Protein AF-A0A543J062-F1 (afdb_monomer_lite)

Radius of gyration: 31.85 Å; chains: 1; bounding box: 80×43×106 Å

InterPro domains:
  IPR059835 Rv1352-like, extracellular domain [PF27111] (12-80)

Organism: NCBI:txid103836

Secondary structure (DSSP, 8-state):
-------SBSSEE-SEEEEEBTTTB-SEEEEE-S-S--EEEEEESTTPPPEEE--SSSS-EEEEE-TTEEEEEEE-SS-EEEEE-TT-------PPPEE-GGG-HHHHHHHHT-HHHHHHHHH----HHHHTS--TTHHHHHHHHHHHHHHHHHHHHT----HHHHHHHHHHHHHHHHHHHHHHIIIIIHHHHHHHH-TTSEE-GGGS-HHHHHHHHHHHHHHHHHHH-HHHHTT-S-HHHHHHHHHHHHHHHHHHHHHHHHHHHHHHHHHHTT--HHHHHHHHHHHHHHHHHHHHHHHHHHHHHHHHHHHHHHHHHHHHHHHHHHHHHHHHHHHHHHHHTT--HHHHHHHHHHHHHHHHHHHHHHHHHHHHHHHHHTSPPTT--

Foldseek 3Di:
DDDPPPQPEEFKAWQFDKAFESRPYDFAKKKDFQFDWWKKWWAFPDPDDIDIDIPPHRGMDIDGHDNRTGMMGINHPGMIGGDGHHPDDPDCLVFFKAFAPVVDDVLRVLCSVFLQLLCCLVRVDDGPLNVLQPPPPVLVVVLVVVLVVVVVVCVVVVNCPDVVVSVVVVVVSVVVNVVSNVVSCVSPVVSSVVCNVCVLRMFDCNLADPLLSVLLSLLVVLLCLLCVFPCLVVCLQVVVCSVPQSSLLSRLSRSLRSVLRVVVVVVVVVVVVPDDPVVVVVCVVVVVVSVVSSVVSSVLSVLSNVLSVLSVVLSVLVVVLVVLVVVLVVLVVVVVVCVVDVDDPVSVVVSVVSVVVSVVSVVVSVVSSVVSNVSVVVRPGSPDD

pLDDT: mean 77.36, std 12.31, range [32.44, 94.88]

Sequence (385 aa):
MGQCLNVRYLDRIPAKGMFVVGADVVPGRYVCRTPGNGRWIRYPGGNAAPVAGRPDAPGEAEVVIESGDVAFQTHMPGDWLRVGAPGVEDEDDGVLPVVDPDLGEDLAARLRARPDLLRHVRTGAPWAGERSRPHGGDWLRLIVLLLLAVFMLGGAAGVDLSPLVFVALAAAGAALYGLRRGAWQRRFGEVAAVAKANPDRFCLPGDLDDRGRALLRRAQEAIRRVRESDVARAGLLEPGENAVTLPRQEWQIAKTLRKVAQLREDQRRLVAEGVAPQAEEALRPLRKALDDVEASVAARVEALERYAERTAEADAAYRAHAQVARVADRAAEYQDLLAETVADELAVSEIDRLARNAADLKKALQESLRAAQQAAVELPRPDEP

Structure (mmCIF, N/CA/C/O backbone):
data_AF-A0A543J062-F1
#
_entry.id   AF-A0A543J062-F1
#
loop_
_atom_site.group_PDB
_atom_site.id
_atom_site.type_symbol
_atom_site.label_atom_id
_atom_site.label_alt_id
_atom_site.label_comp_id
_atom_site.label_asym_id
_atom_site.label_entity_id
_atom_site.label_seq_id
_atom_site.pdbx_PDB_ins_code
_atom_site.Cartn_x
_atom_site.Cartn_y
_atom_site.Cartn_z
_atom_site.occupancy
_atom_site.B_iso_or_equiv
_atom_site.auth_seq_id
_atom_site.auth_comp_id
_atom_site.auth_asym_id
_atom_site.auth_atom_id
_atom_site.pdbx_PDB_model_num
ATOM 1 N N . MET A 1 1 ? -33.249 -6.077 22.616 1.00 33.47 1 MET A N 1
ATOM 2 C CA . MET A 1 1 ? -32.490 -6.153 23.886 1.00 33.47 1 MET A CA 1
ATOM 3 C C . MET A 1 1 ? -31.055 -5.815 23.527 1.00 33.47 1 MET A C 1
ATOM 5 O O . MET A 1 1 ? -30.506 -6.542 22.727 1.00 33.47 1 MET A O 1
ATOM 9 N N . GLY A 1 2 ? -30.398 -4.742 23.933 1.00 32.44 2 GLY A N 1
ATOM 10 C CA . GLY A 1 2 ? -30.660 -3.680 24.890 1.00 32.44 2 GLY A CA 1
ATOM 11 C C . GLY A 1 2 ? -29.275 -3.126 25.236 1.00 32.44 2 GLY A C 1
ATOM 12 O O . GLY A 1 2 ? -28.438 -3.900 25.668 1.00 32.44 2 GLY A O 1
ATOM 13 N N . GLN A 1 3 ? -29.043 -1.831 25.005 1.00 33.03 3 GLN A N 1
ATOM 14 C CA . GLN A 1 3 ? -27.952 -1.042 25.594 1.00 33.03 3 GLN A CA 1
ATOM 15 C C . GLN A 1 3 ? -26.518 -1.607 25.447 1.00 33.03 3 GLN A C 1
ATOM 17 O O . GLN A 1 3 ? -26.055 -2.364 26.294 1.00 33.03 3 GLN A O 1
ATOM 22 N N . CYS A 1 4 ? -25.724 -1.072 24.508 1.00 36.00 4 CYS A N 1
ATOM 23 C CA . CYS A 1 4 ? -24.259 -1.006 24.658 1.00 36.00 4 CYS A CA 1
ATOM 24 C C . CYS A 1 4 ? -23.876 -0.001 25.765 1.00 36.00 4 CYS A C 1
ATOM 26 O O . CYS A 1 4 ? -23.117 0.943 25.553 1.00 36.00 4 CYS A O 1
ATOM 28 N N . LEU A 1 5 ? -24.448 -0.164 26.959 1.00 43.16 5 LEU A N 1
ATOM 29 C CA . LEU A 1 5 ? -23.989 0.516 28.158 1.00 43.16 5 LEU A CA 1
ATOM 30 C C . LEU A 1 5 ? -22.736 -0.217 28.635 1.00 43.16 5 LEU A C 1
ATOM 32 O O . LEU A 1 5 ? -22.827 -1.329 29.138 1.00 43.16 5 LEU A O 1
ATOM 36 N N . ASN A 1 6 ? -21.583 0.439 28.498 1.00 50.41 6 ASN A N 1
ATOM 37 C CA . ASN A 1 6 ? -20.350 0.126 29.223 1.00 50.41 6 ASN A CA 1
ATOM 38 C C . ASN A 1 6 ? -19.922 -1.351 29.189 1.00 50.41 6 ASN A C 1
ATOM 40 O O . ASN A 1 6 ? -19.885 -2.003 30.233 1.00 50.41 6 ASN A O 1
ATOM 44 N N . VAL A 1 7 ? -19.502 -1.856 28.021 1.00 58.12 7 VAL A N 1
ATOM 45 C CA . VAL A 1 7 ? -18.729 -3.107 28.013 1.00 58.12 7 VAL A CA 1
ATOM 46 C C . VAL A 1 7 ? -17.435 -2.887 28.787 1.00 58.12 7 VAL A C 1
ATOM 48 O O . VAL A 1 7 ? -16.614 -2.042 28.427 1.00 58.12 7 VAL A O 1
ATOM 51 N N . ARG A 1 8 ? -17.283 -3.612 29.897 1.00 73.19 8 ARG A N 1
ATOM 52 C CA . ARG A 1 8 ? -16.252 -3.340 30.908 1.00 73.19 8 ARG A CA 1
ATOM 53 C C . ARG A 1 8 ? -14.833 -3.630 30.412 1.00 73.19 8 ARG A C 1
ATOM 55 O O . ARG A 1 8 ? -13.883 -2.986 30.858 1.00 73.19 8 ARG A O 1
ATOM 62 N N . TYR A 1 9 ? -14.696 -4.582 29.491 1.00 79.75 9 TYR A N 1
ATOM 63 C CA . TYR A 1 9 ? -13.427 -5.112 29.011 1.00 79.75 9 TYR A CA 1
ATOM 64 C C . TYR A 1 9 ? -13.432 -5.257 27.481 1.00 79.75 9 TYR A C 1
ATOM 66 O O . TYR A 1 9 ? -13.823 -6.287 26.934 1.00 79.75 9 TYR A O 1
ATOM 74 N N . LEU A 1 10 ? -12.972 -4.212 26.786 1.00 73.88 10 LEU A N 1
ATOM 75 C CA . LEU A 1 10 ? -12.881 -4.190 25.319 1.00 73.88 10 LEU A CA 1
ATOM 76 C C . LEU A 1 10 ? -11.722 -5.066 24.811 1.00 73.88 10 LEU A C 1
ATOM 78 O O . LEU A 1 10 ? -11.931 -6.012 24.060 1.00 73.88 10 LEU A O 1
ATOM 82 N N . ASP A 1 11 ? -10.504 -4.813 25.292 1.00 78.81 11 ASP A N 1
ATOM 83 C CA . ASP A 1 11 ? -9.299 -5.452 24.732 1.00 78.81 11 ASP A CA 1
ATOM 84 C C . ASP A 1 11 ? -8.579 -6.383 25.715 1.00 78.81 11 ASP A C 1
ATOM 86 O O . ASP A 1 11 ? -7.622 -7.067 25.349 1.00 78.81 11 ASP A O 1
ATOM 90 N N . ARG A 1 12 ? -9.030 -6.426 26.975 1.00 85.12 12 ARG A N 1
ATOM 91 C CA . ARG A 1 12 ? -8.368 -7.175 28.050 1.00 85.12 12 ARG A CA 1
ATOM 92 C C . ARG A 1 12 ? -9.364 -7.800 29.011 1.00 85.12 12 ARG A C 1
ATOM 94 O O . ARG A 1 12 ? -10.027 -7.066 29.735 1.00 85.12 12 ARG A O 1
ATOM 101 N N . ILE A 1 13 ? -9.377 -9.127 29.105 1.00 89.94 13 ILE A N 1
ATOM 102 C CA . ILE A 1 13 ? -10.194 -9.868 30.076 1.00 89.94 13 ILE A CA 1
ATOM 103 C C . ILE A 1 13 ? -9.312 -10.262 31.269 1.00 89.94 13 ILE A C 1
ATOM 105 O O . ILE A 1 13 ? -8.264 -10.878 31.057 1.00 89.94 13 ILE A O 1
ATOM 109 N N . PRO A 1 14 ? -9.698 -9.947 32.518 1.00 90.44 14 PRO A N 1
ATOM 110 C CA . PRO A 1 14 ? -8.953 -10.377 33.694 1.00 90.44 14 PRO A CA 1
ATOM 111 C C . PRO A 1 14 ? -8.747 -11.896 33.748 1.00 90.44 14 PRO A C 1
ATOM 113 O O . PRO A 1 14 ? -9.613 -12.676 33.359 1.00 90.44 14 PRO A O 1
ATOM 116 N N . ALA A 1 15 ? -7.611 -12.315 34.299 1.00 87.19 15 ALA A N 1
ATOM 117 C CA . ALA A 1 15 ? -7.162 -13.703 34.359 1.00 87.19 15 ALA A CA 1
ATOM 118 C C . ALA A 1 15 ? -8.180 -14.651 35.005 1.00 87.19 15 ALA A C 1
ATOM 120 O O . ALA A 1 15 ? -8.294 -15.824 34.633 1.00 87.19 15 ALA A O 1
ATOM 121 N N . LYS A 1 16 ? -8.915 -14.137 35.995 1.00 91.81 16 LYS A N 1
ATOM 122 C CA . LYS A 1 16 ? -9.881 -14.880 36.797 1.00 91.81 16 LYS A CA 1
ATOM 123 C C . LYS A 1 16 ? -11.214 -14.154 36.805 1.00 91.81 16 LYS A C 1
ATOM 125 O O . LYS A 1 16 ? -11.264 -12.967 37.119 1.00 91.81 16 LYS A O 1
ATOM 130 N N . GLY A 1 17 ? -12.281 -14.883 36.516 1.00 91.62 17 GLY A N 1
ATOM 131 C CA . GLY A 1 17 ? -13.632 -14.348 36.578 1.00 91.62 17 GLY A CA 1
ATOM 132 C C . GLY A 1 17 ? -14.590 -15.064 35.645 1.00 91.62 17 GLY A C 1
ATOM 133 O O . GLY A 1 17 ? -14.211 -15.972 34.902 1.00 91.62 17 GLY A O 1
ATOM 134 N N . MET A 1 18 ? -15.843 -14.638 35.719 1.00 92.81 18 MET A N 1
ATOM 135 C CA . MET A 1 18 ? -16.893 -14.977 34.775 1.00 92.81 18 MET A CA 1
ATOM 136 C C . MET A 1 18 ? -17.376 -13.674 34.155 1.00 92.81 18 MET A C 1
ATOM 138 O O . MET A 1 18 ? -17.592 -12.701 34.874 1.00 92.81 18 MET A O 1
ATOM 142 N N . PHE A 1 19 ? -17.496 -13.670 32.838 1.00 90.81 19 PHE A N 1
ATOM 143 C CA . PHE A 1 19 ? -17.744 -12.487 32.036 1.00 90.81 19 PHE A CA 1
ATOM 144 C C . PHE A 1 19 ? -18.889 -12.779 31.079 1.00 90.81 19 PHE A C 1
ATOM 146 O O . PHE A 1 19 ? -18.861 -13.786 30.372 1.00 90.81 19 PHE A O 1
ATOM 153 N N . VAL A 1 20 ? -19.897 -11.918 31.061 1.00 88.25 20 VAL A N 1
ATOM 154 C CA . VAL A 1 20 ? -21.018 -12.013 30.128 1.00 88.25 20 VAL A CA 1
ATOM 155 C C . VAL A 1 20 ? -20.587 -11.447 28.777 1.00 88.25 20 VAL A C 1
ATOM 157 O O . VAL A 1 20 ? -20.085 -10.323 28.692 1.00 88.25 20 VAL A O 1
ATOM 160 N N . VAL A 1 21 ? -20.757 -12.218 27.707 1.00 83.19 21 VAL A N 1
ATOM 161 C CA . VAL A 1 21 ? -20.370 -11.778 26.360 1.00 83.19 21 VAL A CA 1
ATOM 162 C C . VAL A 1 21 ? -21.383 -10.742 25.868 1.00 83.19 21 VAL A C 1
ATOM 164 O O . VAL A 1 21 ? -22.588 -10.916 26.011 1.00 83.19 21 VAL A O 1
ATOM 167 N N . GLY A 1 22 ? -20.889 -9.613 25.359 1.00 71.19 22 GLY A N 1
ATOM 168 C CA . GLY A 1 22 ? -21.702 -8.458 24.969 1.00 71.19 22 GLY A CA 1
ATOM 169 C C . GLY A 1 22 ? -22.023 -7.474 26.103 1.00 71.19 22 GLY A C 1
ATOM 170 O O . GLY A 1 22 ? -22.474 -6.371 25.808 1.00 71.19 22 GLY A O 1
ATOM 171 N N . ALA A 1 23 ? -21.745 -7.818 27.369 1.00 76.25 23 ALA A N 1
ATOM 172 C CA . ALA A 1 23 ? -21.926 -6.922 28.521 1.00 76.25 23 ALA A CA 1
ATOM 173 C C . ALA A 1 23 ? -20.625 -6.674 29.302 1.00 76.25 23 ALA A C 1
ATOM 175 O O . ALA A 1 23 ? -20.296 -5.534 29.604 1.00 76.25 23 ALA A O 1
ATOM 176 N N . ASP A 1 24 ? -19.843 -7.712 29.597 1.00 82.44 24 ASP A N 1
ATOM 177 C CA . ASP A 1 24 ? -18.533 -7.573 30.238 1.00 82.44 24 ASP A CA 1
ATOM 178 C C . ASP A 1 24 ? -17.395 -7.597 29.219 1.00 82.44 24 ASP A C 1
ATOM 180 O O . ASP A 1 24 ? -16.448 -6.827 29.356 1.00 82.44 24 ASP A O 1
ATOM 184 N N . VAL A 1 25 ? -17.484 -8.469 28.209 1.00 85.12 25 VAL A N 1
ATOM 185 C CA . VAL A 1 25 ? -16.425 -8.722 27.216 1.00 85.12 25 VAL A CA 1
ATOM 186 C C . VAL A 1 25 ? -16.987 -8.712 25.800 1.00 85.12 25 VAL A C 1
ATOM 188 O O . VAL A 1 25 ? -18.117 -9.142 25.573 1.00 85.12 25 VAL A O 1
ATOM 191 N N . VAL A 1 26 ? -16.207 -8.228 24.835 1.00 83.50 26 VAL A N 1
ATOM 192 C CA . VAL A 1 26 ? -16.604 -8.251 23.418 1.00 83.50 26 VAL A CA 1
ATOM 193 C C . VAL A 1 26 ? -16.251 -9.591 22.758 1.00 83.50 26 VAL A C 1
ATOM 195 O O . VAL A 1 26 ? -15.269 -10.223 23.142 1.00 83.50 26 VAL A O 1
ATOM 198 N N . PRO A 1 27 ? -17.000 -10.028 21.732 1.00 82.31 27 PRO A N 1
ATOM 199 C CA . PRO A 1 27 ? -16.585 -11.142 20.888 1.00 82.31 27 PRO A CA 1
ATOM 200 C C . PRO A 1 27 ? -15.234 -10.876 20.212 1.00 82.31 27 PRO A C 1
ATOM 202 O O . PRO A 1 27 ? -14.923 -9.762 19.758 1.00 82.31 27 PRO A O 1
ATOM 205 N N . GLY A 1 28 ? -14.409 -11.910 20.131 1.00 82.19 28 GLY A N 1
ATOM 206 C CA . GLY A 1 28 ? -13.069 -11.812 19.577 1.00 82.19 28 GLY A CA 1
ATOM 207 C C . GLY A 1 28 ? -12.198 -13.015 19.883 1.00 82.19 28 GLY A C 1
ATOM 208 O O . GLY A 1 28 ? -12.533 -13.882 20.685 1.00 82.19 28 GLY A O 1
ATOM 209 N N . ARG A 1 29 ? -11.041 -13.034 19.239 1.00 82.25 29 ARG A N 1
ATOM 210 C CA . ARG A 1 29 ? -9.952 -13.960 19.512 1.00 82.25 29 ARG A CA 1
ATOM 211 C C . ARG A 1 29 ? -9.094 -13.377 20.624 1.00 82.25 29 ARG A C 1
ATOM 213 O O . ARG A 1 29 ? -8.695 -12.215 20.549 1.00 82.25 29 ARG A O 1
ATOM 220 N N . TYR A 1 30 ? -8.834 -14.163 21.656 1.00 87.06 30 TYR A N 1
ATOM 221 C CA . TYR A 1 30 ? -8.139 -13.760 22.868 1.00 87.06 30 TYR A CA 1
ATOM 222 C C . TYR A 1 30 ? -6.993 -14.720 23.166 1.00 87.06 30 TYR A C 1
ATOM 224 O O . TYR A 1 30 ? -7.153 -15.934 23.077 1.00 87.06 30 TYR A O 1
ATOM 232 N N . VAL A 1 31 ? -5.851 -14.181 23.590 1.00 87.56 31 VAL A N 1
ATOM 233 C CA . VAL A 1 31 ? -4.678 -14.980 23.962 1.00 87.56 31 VAL A CA 1
ATOM 234 C C . VAL A 1 31 ? -4.218 -14.614 25.369 1.00 87.56 31 VAL A C 1
ATOM 236 O O . VAL A 1 31 ? -4.046 -13.438 25.695 1.00 87.56 31 VAL A O 1
ATOM 239 N N . CYS A 1 32 ? -3.983 -15.623 26.203 1.00 85.69 32 CYS A N 1
ATOM 240 C CA . CYS A 1 32 ? -3.312 -15.510 27.492 1.00 85.69 32 CYS A CA 1
ATOM 241 C C . CYS A 1 32 ? -1.886 -16.055 27.353 1.00 85.69 32 CYS A C 1
ATOM 243 O O . CYS A 1 32 ? -1.687 -17.267 27.305 1.00 85.69 32 CYS A O 1
ATOM 245 N N . ARG A 1 33 ? -0.881 -15.171 27.323 1.00 76.69 33 ARG A N 1
ATOM 246 C CA . ARG A 1 33 ? 0.535 -15.559 27.144 1.00 76.69 33 ARG A CA 1
ATOM 247 C C . ARG A 1 33 ? 1.302 -15.817 28.439 1.00 76.69 33 ARG A C 1
ATOM 249 O O . ARG A 1 33 ? 2.487 -16.126 28.392 1.00 76.69 33 ARG A O 1
ATOM 256 N N . THR A 1 34 ? 0.658 -15.697 29.600 1.00 75.31 34 THR A N 1
ATOM 257 C CA . THR A 1 34 ? 1.321 -16.004 30.872 1.00 75.31 34 THR A CA 1
ATOM 258 C C . THR A 1 34 ? 1.487 -17.519 31.012 1.00 75.31 34 THR A C 1
ATOM 260 O O . THR A 1 34 ? 0.476 -18.225 31.047 1.00 75.31 34 THR A O 1
ATOM 263 N N . PRO A 1 35 ? 2.727 -18.035 31.104 1.00 66.75 35 PRO A N 1
ATOM 264 C CA . PRO A 1 35 ? 2.962 -19.457 31.285 1.00 66.75 35 PRO A CA 1
ATOM 265 C C . PRO A 1 35 ? 2.446 -19.915 32.646 1.00 66.75 35 PRO A C 1
ATOM 267 O O . PRO A 1 35 ? 2.688 -19.283 33.676 1.00 66.75 35 PRO A O 1
ATOM 270 N N . GLY A 1 36 ? 1.719 -21.025 32.645 1.00 69.44 36 GLY A N 1
ATOM 271 C CA . GLY A 1 36 ? 1.208 -21.648 33.855 1.00 69.44 36 GLY A CA 1
ATOM 272 C C . GLY A 1 36 ? -0.046 -22.467 33.598 1.00 69.44 36 GLY A C 1
ATOM 273 O O . GLY A 1 36 ? -0.663 -22.397 32.537 1.00 69.44 36 GLY A O 1
ATOM 274 N N . ASN A 1 37 ? -0.429 -23.242 34.606 1.00 74.75 37 ASN A N 1
ATOM 275 C CA . ASN A 1 37 ? -1.629 -24.057 34.536 1.00 74.75 37 ASN A CA 1
ATOM 276 C C . ASN A 1 37 ? -2.859 -23.172 34.743 1.00 74.75 37 ASN A C 1
ATOM 278 O O . ASN A 1 37 ? -2.960 -22.443 35.731 1.00 74.75 37 ASN A O 1
ATOM 282 N N . GLY A 1 38 ? -3.803 -23.262 33.815 1.00 83.00 38 GLY A N 1
ATOM 283 C CA . GLY A 1 38 ? -5.070 -22.558 33.885 1.00 83.00 38 GLY A CA 1
ATOM 284 C C . GLY A 1 38 ? -6.164 -23.319 33.157 1.00 83.00 38 GLY A C 1
ATOM 285 O O . GLY A 1 38 ? -5.913 -24.315 32.479 1.00 83.00 38 GLY A O 1
ATOM 286 N N . ARG A 1 39 ? -7.401 -22.873 33.338 1.00 88.31 39 ARG A N 1
ATOM 287 C CA . ARG A 1 39 ? -8.553 -23.401 32.604 1.00 88.31 39 ARG A CA 1
ATOM 288 C C . ARG A 1 39 ? -9.443 -22.261 32.170 1.00 88.31 39 ARG A C 1
ATOM 290 O O . ARG A 1 39 ? -9.577 -21.269 32.889 1.00 88.31 39 ARG A O 1
ATOM 297 N N . TRP A 1 40 ? -10.113 -22.452 31.054 1.00 91.25 40 TRP A N 1
ATOM 298 C CA . TRP A 1 40 ? -11.160 -21.558 30.605 1.00 91.25 40 TRP A CA 1
ATOM 299 C C . TRP A 1 40 ? -12.346 -22.366 30.093 1.00 91.25 40 TRP A C 1
ATOM 301 O O . TRP A 1 40 ? -12.206 -23.530 29.718 1.00 91.25 40 TRP A O 1
ATOM 311 N N . ILE A 1 41 ? -13.527 -21.764 30.158 1.00 92.56 41 ILE A N 1
ATOM 312 C CA . ILE A 1 41 ? -14.787 -22.349 29.715 1.00 92.56 41 ILE A CA 1
ATOM 313 C C . ILE A 1 41 ? -15.565 -21.268 28.976 1.00 92.56 41 ILE A C 1
ATOM 315 O O . ILE A 1 41 ? -15.776 -20.174 29.497 1.00 92.56 41 ILE A O 1
ATOM 319 N N . ARG A 1 42 ? -15.998 -21.592 27.768 1.00 92.62 42 ARG A N 1
ATOM 320 C CA . ARG A 1 42 ? -16.893 -20.789 26.944 1.00 92.62 42 ARG A CA 1
ATOM 321 C C . ARG A 1 42 ? -18.280 -21.415 26.988 1.00 92.62 42 ARG A C 1
ATOM 323 O O . ARG A 1 42 ? -18.401 -22.637 26.896 1.00 92.62 42 ARG A O 1
ATOM 330 N N . TYR A 1 43 ? -19.306 -20.591 27.149 1.00 87.38 43 TYR A N 1
ATOM 331 C CA . TYR A 1 43 ? -20.702 -21.014 27.219 1.00 87.38 43 TYR A CA 1
ATOM 332 C C . TYR A 1 43 ? -21.426 -20.501 25.973 1.00 87.38 43 TYR A C 1
ATOM 334 O O . TYR A 1 43 ? -21.832 -19.335 25.965 1.00 87.38 43 TYR A O 1
ATOM 342 N N . PRO A 1 44 ? -21.567 -21.326 24.922 1.00 84.81 44 PRO A N 1
ATOM 343 C CA . PRO A 1 44 ? -22.280 -20.918 23.723 1.00 84.81 44 PRO A CA 1
ATOM 344 C C . PRO A 1 44 ? -23.780 -20.770 24.001 1.00 84.81 44 PRO A C 1
ATOM 346 O O . PRO A 1 44 ? -24.324 -21.416 24.898 1.00 84.81 44 PRO A O 1
ATOM 349 N N . GLY A 1 45 ? -24.457 -19.909 23.244 1.00 75.19 45 GLY A N 1
ATOM 350 C CA . GLY A 1 45 ? -25.905 -19.732 23.324 1.00 75.19 45 GLY A CA 1
ATOM 351 C C . GLY A 1 45 ? -26.699 -20.945 22.837 1.00 75.19 45 GLY A C 1
ATOM 352 O O . GLY A 1 45 ? -26.229 -21.757 22.040 1.00 75.19 45 GLY A O 1
ATOM 353 N N . GLY A 1 46 ? -27.943 -21.058 23.311 1.00 73.38 46 GLY A N 1
ATOM 354 C CA . GLY A 1 46 ? -28.847 -22.162 22.974 1.00 73.38 46 GLY A CA 1
ATOM 355 C C . GLY A 1 46 ? -28.577 -23.442 23.776 1.00 73.38 46 GLY A C 1
ATOM 356 O O . GLY A 1 46 ? -28.168 -23.382 24.930 1.00 73.38 46 GLY A O 1
ATOM 357 N N . ASN A 1 47 ? -28.824 -24.608 23.166 1.00 69.62 47 ASN A N 1
ATOM 358 C CA . ASN A 1 47 ? -28.624 -25.936 23.778 1.00 69.62 47 ASN A CA 1
ATOM 359 C C . ASN A 1 47 ? -27.211 -26.512 23.544 1.00 69.62 47 ASN A C 1
ATOM 361 O O . ASN A 1 47 ? -27.003 -27.722 23.646 1.00 69.62 47 ASN A O 1
ATOM 365 N N . ALA A 1 48 ? -26.242 -25.672 23.179 1.00 75.44 48 ALA A N 1
ATOM 366 C CA . ALA A 1 48 ? -24.873 -26.106 22.933 1.00 75.44 48 ALA A CA 1
ATOM 367 C C . ALA A 1 48 ? -24.136 -26.408 24.250 1.00 75.44 48 ALA A C 1
ATOM 369 O O . ALA A 1 48 ? -24.297 -25.713 25.254 1.00 75.44 48 ALA A O 1
ATOM 370 N N . ALA A 1 49 ? -23.310 -27.457 24.248 1.00 80.31 49 ALA A N 1
ATOM 371 C CA . ALA A 1 49 ? -22.510 -27.819 25.414 1.00 80.31 49 ALA A CA 1
ATOM 372 C C . ALA A 1 49 ? -21.391 -26.784 25.672 1.00 80.31 49 ALA A C 1
ATOM 374 O O . ALA A 1 49 ? -20.830 -26.243 24.714 1.00 80.31 49 ALA A O 1
ATOM 375 N N . PRO A 1 50 ? -21.013 -26.531 26.942 1.00 85.19 50 PRO A N 1
ATOM 376 C CA . PRO A 1 50 ? -19.876 -25.676 27.265 1.00 85.19 50 PRO A CA 1
ATOM 377 C C . PRO A 1 50 ? -18.572 -26.207 26.661 1.00 85.19 50 PRO A C 1
ATOM 379 O O . PRO A 1 50 ? -18.270 -27.397 26.754 1.00 85.19 50 PRO A O 1
ATOM 382 N N . VAL A 1 51 ? -17.771 -25.307 26.094 1.00 85.69 51 VAL A N 1
ATOM 383 C CA . VAL A 1 51 ? -16.464 -25.626 25.512 1.00 85.69 51 VAL A CA 1
ATOM 384 C C . VAL A 1 51 ? -15.390 -25.280 26.534 1.00 85.69 51 VAL A C 1
ATOM 386 O O . VAL A 1 51 ? -15.169 -24.109 26.836 1.00 85.69 51 VAL A O 1
ATOM 389 N N . ALA A 1 52 ? -14.732 -26.294 27.090 1.00 85.62 52 ALA A N 1
ATOM 390 C CA . ALA A 1 52 ? -13.641 -26.116 28.040 1.00 85.62 52 ALA A CA 1
ATOM 391 C C . ALA A 1 52 ? -12.287 -26.318 27.356 1.00 85.62 52 ALA A C 1
ATOM 393 O O . ALA A 1 52 ? -12.117 -27.264 26.590 1.00 85.62 52 ALA A O 1
ATOM 394 N N . GLY A 1 53 ? -11.316 -25.472 27.689 1.00 82.38 53 GLY A N 1
ATOM 395 C CA . GLY A 1 53 ? -9.949 -25.589 27.199 1.00 82.38 53 GLY A CA 1
ATOM 396 C C . GLY A 1 53 ? -8.914 -25.456 28.309 1.00 82.38 53 GLY A C 1
ATOM 397 O O . GLY A 1 53 ? -9.153 -24.879 29.379 1.00 82.38 53 GLY A O 1
ATOM 398 N N . ARG A 1 54 ? -7.741 -26.030 28.047 1.00 79.88 54 ARG A N 1
ATOM 399 C CA . ARG A 1 54 ? -6.525 -25.885 28.849 1.00 79.88 54 ARG A CA 1
ATOM 400 C C . ARG A 1 54 ? -5.375 -25.531 27.903 1.00 79.88 54 ARG A C 1
ATOM 402 O O . ARG A 1 54 ? -5.428 -25.942 26.752 1.00 79.88 54 ARG A O 1
ATOM 409 N N . PRO A 1 55 ? -4.370 -24.770 28.356 1.00 71.81 55 PRO A N 1
ATOM 410 C CA . PRO A 1 55 ? -3.155 -24.574 27.575 1.00 71.81 55 PRO A CA 1
ATOM 411 C C . PRO A 1 55 ? -2.453 -25.921 27.345 1.00 71.81 55 PRO A C 1
ATOM 413 O O . PRO A 1 55 ? -2.220 -26.659 28.305 1.00 71.81 55 PRO A O 1
ATOM 416 N N . ASP A 1 56 ? -2.120 -26.226 26.089 1.00 59.88 56 ASP A N 1
ATOM 417 C CA . ASP A 1 56 ? -1.472 -27.484 25.685 1.00 59.88 56 ASP A CA 1
ATOM 418 C C . ASP A 1 56 ? 0.009 -27.560 26.116 1.00 59.88 56 ASP A C 1
ATOM 420 O O . ASP A 1 56 ? 0.586 -28.644 26.212 1.00 59.88 56 ASP A O 1
ATOM 424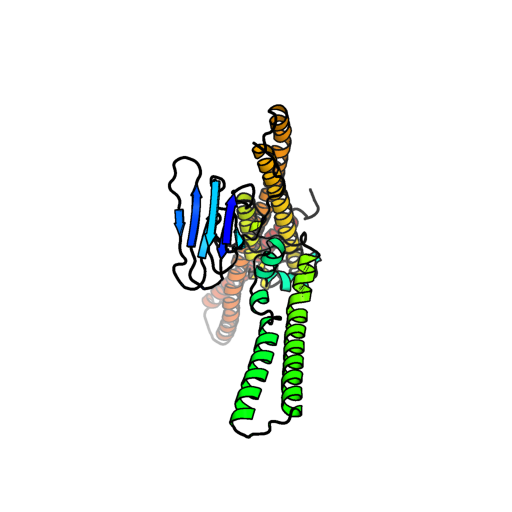 N N . ALA A 1 57 ? 0.619 -26.416 26.452 1.00 56.38 57 ALA A N 1
ATOM 425 C CA . ALA A 1 57 ? 1.966 -26.290 27.011 1.00 56.38 57 ALA A CA 1
ATOM 426 C C . ALA A 1 57 ? 2.007 -25.202 28.110 1.00 56.38 57 ALA A C 1
ATOM 428 O O . ALA A 1 57 ? 1.134 -24.332 28.144 1.00 56.38 57 ALA A O 1
ATOM 429 N N . PRO A 1 58 ? 2.998 -25.194 29.029 1.00 51.12 58 PRO A N 1
ATOM 430 C CA . PRO A 1 58 ? 3.172 -24.113 30.000 1.00 51.12 58 PRO A CA 1
ATOM 431 C C . PRO A 1 58 ? 3.616 -22.825 29.283 1.00 51.12 58 PRO A C 1
ATOM 433 O O . PRO A 1 58 ? 4.794 -22.486 29.252 1.00 51.12 58 PRO A O 1
ATOM 436 N N . GLY A 1 59 ? 2.661 -22.112 28.690 1.00 61.25 59 GLY A N 1
ATOM 437 C CA . GLY A 1 59 ? 2.912 -20.928 27.875 1.00 61.25 59 GLY A CA 1
ATOM 438 C C . GLY A 1 59 ? 1.970 -20.878 26.684 1.00 61.25 59 GLY A C 1
ATOM 439 O O . GLY A 1 59 ? 2.134 -21.650 25.754 1.00 61.25 59 GLY A O 1
ATOM 440 N N . GLU A 1 60 ? 1.052 -19.913 26.733 1.00 67.38 60 GLU A N 1
ATOM 441 C CA . GLU A 1 60 ? 0.096 -19.532 25.684 1.00 67.38 60 GLU A CA 1
ATOM 442 C C . GLU A 1 60 ? -1.180 -20.397 25.612 1.00 67.38 60 GLU A C 1
ATOM 444 O O . GLU A 1 60 ? -1.170 -21.558 25.225 1.00 67.38 60 GLU A O 1
ATOM 449 N N . ALA A 1 61 ? -2.312 -19.806 26.013 1.00 79.31 61 ALA A N 1
ATOM 450 C CA . ALA A 1 61 ? -3.648 -20.317 25.708 1.00 79.31 61 ALA A CA 1
ATOM 451 C C . ALA A 1 61 ? -4.364 -19.342 24.781 1.00 79.31 61 ALA A C 1
ATOM 453 O O . ALA A 1 61 ? -4.305 -18.130 24.997 1.00 79.31 61 ALA A O 1
ATOM 454 N N . GLU A 1 62 ? -5.092 -19.875 23.813 1.00 85.38 62 GLU A N 1
ATOM 455 C CA . GLU A 1 62 ? -5.917 -19.113 22.885 1.00 85.38 62 GLU A CA 1
ATOM 456 C C . GLU A 1 62 ? -7.383 -19.530 23.016 1.00 85.38 62 GLU A C 1
ATOM 458 O O . GLU A 1 62 ? -7.695 -20.694 23.272 1.00 85.38 62 GLU A O 1
ATOM 463 N N . VAL A 1 63 ? -8.287 -18.560 22.882 1.00 86.56 63 VAL A N 1
ATOM 464 C CA . VAL A 1 63 ? -9.731 -18.787 22.846 1.00 86.56 63 VAL A CA 1
ATOM 465 C C . VAL A 1 63 ? -10.387 -17.832 21.859 1.00 86.56 63 VAL A C 1
ATOM 467 O O . VAL A 1 63 ? -10.065 -16.646 21.811 1.00 86.56 63 VAL A O 1
ATOM 470 N N . VAL A 1 64 ? -11.344 -18.339 21.089 1.00 85.88 64 VAL A N 1
ATOM 471 C CA . VAL A 1 64 ? -12.239 -17.526 20.262 1.00 85.88 64 VAL A CA 1
ATOM 472 C C . VAL A 1 64 ? -13.579 -17.427 20.984 1.00 85.88 64 VAL A C 1
ATOM 474 O O . VAL A 1 64 ? -14.207 -18.448 21.261 1.00 85.88 64 VAL A O 1
ATOM 477 N N . ILE A 1 65 ? -13.980 -16.206 21.334 1.00 86.81 65 ILE A N 1
ATOM 478 C CA . ILE A 1 65 ? -15.289 -15.880 21.905 1.00 86.81 65 ILE A CA 1
ATOM 479 C C . ILE A 1 65 ? -16.179 -15.405 20.759 1.00 86.81 65 ILE A C 1
ATOM 481 O O . ILE A 1 65 ? -15.945 -14.339 20.186 1.00 86.81 65 ILE A O 1
ATOM 485 N N . GLU A 1 66 ? -17.180 -16.206 20.426 1.00 81.44 66 GLU A N 1
ATOM 486 C CA . GLU A 1 66 ? -18.117 -15.953 19.336 1.00 81.44 66 GLU A CA 1
ATOM 487 C C . GLU A 1 66 ? -19.198 -14.956 19.761 1.00 81.44 66 GLU A C 1
ATOM 489 O O . GLU A 1 66 ? -19.516 -14.812 20.942 1.00 81.44 66 GLU A O 1
ATOM 494 N N . SER A 1 67 ? -19.821 -14.283 18.792 1.00 76.94 67 SER A N 1
ATOM 495 C CA . SER A 1 67 ? -20.930 -13.357 19.070 1.00 76.94 67 SER A CA 1
ATOM 496 C C . SER A 1 67 ? -22.169 -14.047 19.647 1.00 76.94 67 SER A C 1
ATOM 498 O O . SER A 1 67 ? -22.959 -13.402 20.331 1.00 76.94 67 SER A O 1
ATOM 500 N N . GLY A 1 68 ? -22.327 -15.349 19.391 1.00 73.19 68 GLY A N 1
ATOM 501 C CA . GLY A 1 68 ? -23.403 -16.180 19.931 1.00 73.19 68 GLY A CA 1
ATOM 502 C C . GLY A 1 68 ? -23.132 -16.754 21.323 1.00 73.19 68 GLY A C 1
ATOM 503 O O . GLY A 1 68 ? -23.967 -17.503 21.827 1.00 73.19 68 GLY A O 1
ATOM 504 N N 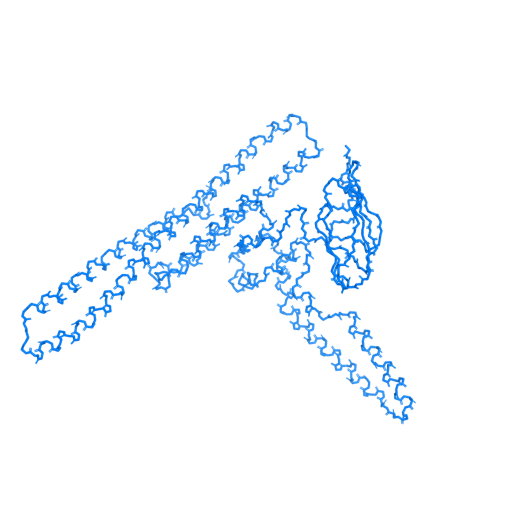. ASP A 1 69 ? -21.987 -16.457 21.939 1.00 82.19 69 ASP A N 1
ATOM 505 C CA . ASP A 1 69 ? -21.690 -16.918 23.293 1.00 82.19 69 ASP A CA 1
ATOM 506 C C . ASP A 1 69 ? -22.445 -16.108 24.345 1.00 82.19 69 ASP A C 1
ATOM 508 O O . ASP A 1 69 ? -22.682 -14.915 24.191 1.00 82.19 69 ASP A O 1
ATOM 512 N N . VAL A 1 70 ? -22.815 -16.764 25.443 1.00 87.56 70 VAL A N 1
ATOM 513 C CA . VAL A 1 70 ? -23.519 -16.142 26.575 1.00 87.56 70 VAL A CA 1
ATOM 514 C C . VAL A 1 70 ? -22.523 -15.679 27.629 1.00 87.56 70 VAL A C 1
ATOM 516 O O . VAL A 1 70 ? -22.658 -14.598 28.202 1.00 87.56 70 VAL A O 1
ATOM 519 N N . ALA A 1 71 ? -21.509 -16.498 27.908 1.00 90.25 71 ALA A N 1
ATOM 520 C CA . ALA A 1 71 ? -20.527 -16.203 28.939 1.00 90.25 71 ALA A CA 1
ATOM 521 C C . ALA A 1 71 ? -19.164 -16.837 28.652 1.00 90.25 71 ALA A C 1
ATOM 523 O O . ALA A 1 71 ? -19.043 -17.872 27.995 1.00 90.25 71 ALA A O 1
ATOM 524 N N . PHE A 1 72 ? -18.136 -16.237 29.236 1.00 93.00 72 PHE A N 1
ATOM 525 C CA . PHE A 1 72 ? -16.772 -16.729 29.255 1.00 93.00 72 PHE A CA 1
ATOM 526 C C . PHE A 1 72 ? -16.258 -16.762 30.695 1.00 93.00 72 PHE A C 1
ATOM 528 O O . PHE A 1 72 ? -16.332 -15.775 31.424 1.00 93.00 72 PHE A O 1
ATOM 535 N N . GLN A 1 73 ? -15.732 -17.903 31.126 1.00 93.94 73 GLN A N 1
ATOM 536 C CA . GLN A 1 73 ? -15.142 -18.088 32.444 1.00 93.94 73 GLN A CA 1
ATOM 537 C C . GLN A 1 73 ? -13.669 -18.444 32.301 1.00 93.94 73 GLN A C 1
ATOM 539 O O . GLN A 1 73 ? -13.313 -19.376 31.587 1.00 93.94 73 GLN A O 1
ATOM 544 N N . THR A 1 74 ? -12.807 -17.761 33.045 1.00 93.31 74 THR A N 1
ATOM 545 C CA . THR A 1 74 ? -11.366 -18.014 33.026 1.00 93.31 74 THR A CA 1
ATOM 546 C C . THR A 1 74 ? -10.807 -18.162 34.432 1.00 93.31 74 THR A C 1
ATOM 548 O O . THR A 1 74 ? -11.248 -17.509 35.376 1.00 93.31 74 THR A O 1
ATOM 551 N N . HIS A 1 75 ? -9.835 -19.058 34.560 1.00 91.06 75 HIS A N 1
ATOM 552 C CA . HIS A 1 75 ? -8.933 -19.221 35.690 1.00 91.06 75 HIS A CA 1
ATOM 553 C C . HIS A 1 75 ? -7.516 -19.421 35.144 1.00 91.06 75 HIS A C 1
ATOM 555 O O . HIS A 1 75 ? -6.931 -20.496 35.278 1.00 91.06 75 HIS A O 1
ATOM 561 N N . MET A 1 76 ? -6.994 -18.397 34.477 1.00 87.25 76 MET A N 1
ATOM 562 C CA . MET A 1 76 ? -5.648 -18.377 33.915 1.00 87.25 76 MET A CA 1
ATOM 563 C C . MET A 1 76 ? -4.657 -17.701 34.878 1.00 87.25 76 MET A C 1
ATOM 565 O O . MET A 1 76 ? -5.069 -16.969 35.783 1.00 87.25 76 MET A O 1
ATOM 569 N N . PRO A 1 77 ? -3.343 -17.947 34.726 1.00 81.75 77 PRO A N 1
ATOM 570 C CA . PRO A 1 77 ? -2.300 -17.250 35.482 1.00 81.75 77 PRO A CA 1
ATOM 571 C C . PRO A 1 77 ? -2.110 -15.788 35.044 1.00 81.75 77 PRO A C 1
ATOM 573 O O . PRO A 1 77 ? -1.494 -15.013 35.774 1.00 81.75 77 PRO A O 1
ATOM 576 N N . GLY A 1 78 ? -2.633 -15.399 33.878 1.00 85.12 78 GLY A N 1
ATOM 577 C CA . GLY A 1 78 ? -2.569 -14.038 33.356 1.00 85.12 78 GLY A CA 1
ATOM 578 C C . GLY A 1 78 ? -3.827 -13.632 32.610 1.00 85.12 78 GLY A C 1
ATOM 579 O O . GLY A 1 78 ? -4.713 -14.448 32.359 1.00 85.12 78 GLY A O 1
ATOM 580 N N . ASP A 1 79 ? -3.901 -12.342 32.306 1.00 88.19 79 ASP A N 1
ATOM 581 C CA . ASP A 1 79 ? -5.037 -11.760 31.608 1.00 88.19 79 ASP A CA 1
ATOM 582 C C . ASP A 1 79 ? -5.035 -12.148 30.130 1.00 88.19 79 ASP A C 1
ATOM 584 O O . ASP A 1 79 ? -3.986 -12.370 29.519 1.00 88.19 79 ASP A O 1
ATOM 588 N N . TRP A 1 80 ? -6.227 -12.179 29.552 1.00 88.81 80 TRP A N 1
ATOM 589 C CA . TRP A 1 80 ? -6.418 -12.398 28.131 1.00 88.81 80 TRP A CA 1
ATOM 590 C C . TRP A 1 80 ? -6.354 -11.080 27.384 1.00 88.81 80 TRP A C 1
ATOM 592 O O . TRP A 1 80 ? -6.957 -10.095 27.810 1.00 88.81 80 TRP A O 1
ATOM 602 N N . LEU A 1 81 ? -5.676 -11.078 26.244 1.00 84.56 81 LEU A N 1
ATOM 603 C CA . LEU A 1 81 ? -5.581 -9.930 25.352 1.00 84.56 81 LEU A CA 1
ATOM 604 C C . LEU A 1 81 ? -6.277 -10.248 24.039 1.00 84.56 81 LEU A C 1
ATOM 606 O O . LEU A 1 81 ? -6.044 -11.312 23.466 1.00 84.56 81 LEU A O 1
ATOM 610 N N . ARG A 1 82 ? -7.113 -9.327 23.565 1.00 82.81 82 ARG A N 1
ATOM 611 C CA . ARG A 1 82 ? -7.785 -9.462 22.275 1.00 82.81 82 ARG A CA 1
ATOM 612 C C . ARG A 1 82 ? -6.756 -9.332 21.151 1.00 82.81 82 ARG A C 1
ATOM 614 O O . ARG A 1 82 ? -5.990 -8.373 21.123 1.00 82.81 82 ARG A O 1
ATOM 621 N N . VAL A 1 83 ? -6.724 -10.300 20.241 1.00 78.44 83 VAL A N 1
ATOM 622 C CA . VAL A 1 83 ? -5.794 -10.352 19.099 1.00 78.44 83 VAL A CA 1
ATOM 623 C C . VAL A 1 83 ? -6.495 -10.236 17.747 1.00 78.44 83 VAL A C 1
ATOM 625 O O . VAL A 1 83 ? -5.835 -9.938 16.759 1.00 78.44 83 VAL A O 1
ATOM 628 N N . GLY A 1 84 ? -7.817 -10.414 17.691 1.00 66.31 84 GLY A N 1
ATOM 629 C CA . GLY A 1 84 ? -8.577 -10.309 16.446 1.00 66.31 84 GLY A CA 1
ATOM 630 C C . GLY A 1 84 ? -10.083 -10.459 16.641 1.00 66.31 84 GLY A C 1
ATOM 631 O O . GLY A 1 84 ? -10.560 -10.705 17.752 1.00 66.31 84 GLY A O 1
ATOM 632 N N . ALA A 1 85 ? -10.837 -10.298 15.556 1.00 61.56 85 ALA A N 1
ATOM 633 C CA . ALA A 1 85 ? -12.250 -10.667 15.505 1.00 61.56 85 ALA A CA 1
ATOM 634 C C . ALA A 1 85 ? -12.404 -12.202 15.379 1.00 61.56 85 ALA A C 1
ATOM 636 O O . ALA A 1 85 ? -11.451 -12.869 14.964 1.00 61.56 85 ALA A O 1
ATOM 637 N N . PRO A 1 86 ? -13.562 -12.782 15.745 1.00 48.22 86 PRO A N 1
ATOM 638 C CA . PRO A 1 86 ? -13.823 -14.206 15.530 1.00 48.22 86 PRO A CA 1
ATOM 639 C C . PRO A 1 86 ? -13.751 -14.535 14.030 1.00 48.22 86 PRO A C 1
ATOM 641 O O . PRO A 1 86 ? -14.279 -13.776 13.219 1.00 48.22 86 PRO A O 1
ATOM 644 N N . GLY A 1 87 ? -13.077 -15.627 13.657 1.00 43.22 87 GLY A N 1
ATOM 645 C CA . GLY A 1 87 ? -12.991 -16.096 12.264 1.00 43.22 87 GLY A CA 1
ATOM 646 C C . GLY A 1 87 ? -11.970 -15.397 11.355 1.00 43.22 87 GLY A C 1
ATOM 647 O O . GLY A 1 87 ? -11.898 -15.735 10.181 1.00 43.22 87 GLY A O 1
ATOM 648 N N . VAL A 1 88 ? -11.166 -14.458 11.867 1.00 43.25 88 VAL A N 1
ATOM 649 C CA . VAL A 1 88 ? -10.013 -13.909 11.131 1.00 43.25 88 VAL A CA 1
ATOM 650 C C . VAL A 1 88 ? -8.780 -14.695 11.562 1.00 43.25 88 VAL A C 1
ATOM 652 O O . VAL A 1 88 ? -8.199 -14.410 12.613 1.00 43.25 88 VAL A O 1
ATOM 655 N N . GLU A 1 89 ? -8.408 -15.728 10.811 1.00 41.06 89 GLU A N 1
ATOM 656 C CA . GLU A 1 89 ? -7.049 -16.272 10.888 1.00 41.06 89 GLU A CA 1
ATOM 657 C C . GLU A 1 89 ? -6.084 -15.161 10.435 1.00 41.06 89 GLU A C 1
ATOM 659 O O . GLU A 1 89 ? -6.419 -14.377 9.547 1.00 41.06 89 GLU A O 1
ATOM 664 N N . ASP A 1 90 ? -4.915 -15.018 11.075 1.00 43.84 90 ASP A N 1
ATOM 665 C CA . ASP A 1 90 ? -3.828 -14.188 10.525 1.00 43.84 90 ASP A CA 1
ATOM 666 C C . ASP A 1 90 ? -3.275 -14.906 9.272 1.00 43.84 90 ASP A C 1
ATOM 668 O O . ASP A 1 90 ? -2.119 -15.329 9.253 1.00 43.84 90 ASP A O 1
ATOM 672 N N . GLU A 1 91 ? -4.106 -15.115 8.247 1.00 44.06 91 GLU A N 1
ATOM 673 C CA . GLU A 1 91 ? -3.614 -15.430 6.916 1.00 44.06 91 GLU A CA 1
ATOM 674 C C . GLU A 1 91 ? -2.729 -14.255 6.506 1.00 44.06 91 GLU A C 1
ATOM 676 O O . GLU A 1 91 ? -3.109 -13.081 6.589 1.00 44.06 91 GLU A O 1
ATOM 681 N N . ASP A 1 92 ? -1.489 -14.569 6.142 1.00 52.25 92 ASP A N 1
ATOM 682 C CA . ASP A 1 92 ? -0.607 -13.637 5.460 1.00 52.25 92 ASP A CA 1
ATOM 683 C C . ASP A 1 92 ? -1.229 -13.350 4.086 1.00 52.25 92 ASP A C 1
ATOM 685 O O . ASP A 1 92 ? -0.831 -13.911 3.070 1.00 52.25 92 ASP A O 1
ATOM 689 N N . ASP A 1 93 ? -2.250 -12.486 4.065 1.00 58.56 93 ASP A N 1
ATOM 690 C CA . ASP A 1 93 ? -3.003 -12.056 2.880 1.00 58.56 93 ASP A CA 1
ATOM 691 C C . ASP A 1 93 ? -2.092 -11.365 1.837 1.00 58.56 93 ASP A C 1
ATOM 693 O O . ASP A 1 93 ? -2.559 -10.908 0.791 1.00 58.56 93 ASP A O 1
ATOM 697 N N . GLY A 1 94 ? -0.790 -11.218 2.122 1.00 70.25 94 GLY A N 1
ATOM 698 C CA . GLY A 1 94 ? 0.213 -10.585 1.267 1.00 70.25 94 GLY A CA 1
ATOM 699 C C . GLY A 1 94 ? 0.054 -9.067 1.136 1.00 70.25 94 GLY A C 1
ATOM 700 O O . GLY A 1 94 ? 0.817 -8.435 0.401 1.00 70.25 94 GLY A O 1
ATOM 701 N N . VAL A 1 95 ? -0.925 -8.473 1.830 1.00 83.81 95 VAL A N 1
ATOM 702 C CA . VAL A 1 95 ? -1.190 -7.029 1.836 1.00 83.81 95 VAL A CA 1
ATOM 703 C C . VAL A 1 95 ? -0.245 -6.341 2.813 1.00 83.81 95 VAL A C 1
ATOM 705 O O . VAL A 1 95 ? -0.260 -6.598 4.018 1.00 83.81 95 VAL A O 1
ATOM 708 N N . LEU A 1 96 ? 0.562 -5.418 2.298 1.00 86.31 96 LEU A N 1
ATOM 709 C CA . LEU A 1 96 ? 1.505 -4.650 3.104 1.00 86.31 96 LEU A CA 1
ATOM 710 C C . LEU A 1 96 ? 0.832 -3.398 3.688 1.00 86.31 96 LEU A C 1
ATOM 712 O O . LEU A 1 96 ? -0.064 -2.830 3.058 1.00 86.31 96 LEU A O 1
ATOM 716 N N . PRO A 1 97 ? 1.252 -2.922 4.874 1.00 89.00 97 PRO A N 1
ATOM 717 C CA . PRO A 1 97 ? 0.756 -1.662 5.412 1.00 89.00 97 PRO A CA 1
ATOM 718 C C . PRO A 1 97 ? 1.194 -0.480 4.540 1.00 89.00 97 PRO A C 1
ATOM 720 O O . PRO A 1 97 ? 2.352 -0.389 4.125 1.00 89.00 97 PRO A O 1
ATOM 723 N N . VAL A 1 98 ? 0.282 0.468 4.333 1.00 91.38 98 VAL A N 1
ATOM 724 C CA . VAL A 1 98 ? 0.527 1.670 3.525 1.00 91.38 98 VAL A CA 1
ATOM 725 C C . VAL A 1 98 ? 0.711 2.869 4.444 1.00 91.38 98 VAL A C 1
ATOM 727 O O . VAL A 1 98 ? -0.077 3.090 5.363 1.00 91.38 98 VAL A O 1
ATOM 730 N N . VAL A 1 99 ? 1.763 3.645 4.202 1.00 90.69 99 VAL A N 1
ATOM 731 C CA . VAL A 1 99 ? 2.126 4.825 5.000 1.00 90.69 99 VAL A CA 1
ATOM 732 C C . VAL A 1 99 ? 2.111 6.049 4.102 1.00 90.69 99 VAL A C 1
ATOM 734 O O . VAL A 1 99 ? 2.653 5.990 2.994 1.00 90.69 99 VAL A O 1
ATOM 737 N N . ASP A 1 100 ? 1.520 7.132 4.607 1.00 90.81 100 ASP A N 1
ATOM 738 C CA . ASP A 1 100 ? 1.417 8.417 3.922 1.00 90.81 100 ASP A CA 1
ATOM 739 C C . ASP A 1 100 ? 2.807 8.929 3.490 1.00 90.81 100 ASP A C 1
ATOM 741 O O . ASP A 1 100 ? 3.692 9.074 4.345 1.00 90.81 100 ASP A O 1
ATOM 745 N N . PRO A 1 101 ? 3.035 9.187 2.187 1.00 86.12 101 PRO A N 1
ATOM 746 C CA . PRO A 1 101 ? 4.313 9.697 1.696 1.00 86.12 101 PRO A CA 1
ATOM 747 C C . PRO A 1 101 ? 4.657 11.097 2.231 1.00 86.12 101 PRO A C 1
ATOM 749 O O . PRO A 1 101 ? 5.837 11.438 2.284 1.00 86.12 101 PRO A O 1
ATOM 752 N N . ASP A 1 102 ? 3.679 11.884 2.693 1.00 86.38 102 ASP A N 1
ATOM 753 C CA . ASP A 1 102 ? 3.909 13.250 3.181 1.00 86.38 102 ASP A CA 1
ATOM 754 C C . ASP A 1 102 ? 4.548 13.295 4.587 1.00 86.38 102 ASP A C 1
ATOM 756 O O . ASP A 1 102 ? 4.959 14.358 5.051 1.00 86.38 102 ASP A O 1
ATOM 760 N N . LEU A 1 103 ? 4.684 12.152 5.276 1.00 81.88 103 LEU A N 1
ATOM 761 C CA . LEU A 1 103 ? 5.355 12.050 6.583 1.00 81.88 103 LEU A CA 1
ATOM 762 C C . LEU A 1 103 ? 6.888 12.229 6.513 1.00 81.88 103 LEU A C 1
ATOM 764 O O . LEU A 1 103 ? 7.554 12.215 7.548 1.00 81.88 103 LEU A O 1
ATOM 768 N N . GLY A 1 104 ? 7.454 12.404 5.318 1.00 80.50 104 GLY A N 1
ATOM 769 C CA . GLY A 1 104 ? 8.896 12.422 5.078 1.00 80.50 104 GLY A CA 1
ATOM 770 C C . GLY A 1 104 ? 9.454 11.011 4.878 1.00 80.50 104 GLY A C 1
ATOM 771 O O . GLY A 1 104 ? 9.062 10.060 5.559 1.00 80.50 104 GLY A O 1
ATOM 772 N N . GLU A 1 105 ? 10.379 10.866 3.929 1.00 78.38 105 GLU A N 1
ATOM 773 C CA . GLU A 1 105 ? 10.836 9.565 3.421 1.00 78.38 105 GLU A CA 1
ATOM 774 C C . GLU A 1 105 ? 11.459 8.676 4.511 1.00 78.38 105 GLU A C 1
ATOM 776 O O . GLU A 1 105 ? 11.059 7.520 4.672 1.00 78.38 105 GLU A O 1
ATOM 781 N N . ASP A 1 106 ? 12.345 9.239 5.339 1.00 81.62 106 ASP A N 1
ATOM 782 C CA . ASP A 1 106 ? 13.014 8.523 6.434 1.00 81.62 106 ASP A CA 1
ATOM 783 C C . ASP A 1 106 ? 12.035 7.992 7.487 1.00 81.62 106 ASP A C 1
ATOM 785 O O . ASP A 1 106 ? 12.192 6.893 8.030 1.00 81.62 106 ASP A O 1
ATOM 789 N N . LEU A 1 107 ? 11.010 8.776 7.821 1.00 80.69 107 LEU A N 1
ATOM 790 C CA . LEU A 1 107 ? 10.002 8.371 8.794 1.00 80.69 107 LEU A CA 1
ATOM 791 C C . LEU A 1 107 ? 9.060 7.326 8.191 1.00 80.69 107 LEU A C 1
ATOM 793 O O . LEU A 1 107 ? 8.794 6.308 8.835 1.00 80.69 107 LEU A O 1
ATOM 797 N N . ALA A 1 108 ? 8.603 7.533 6.955 1.00 82.69 108 ALA A N 1
ATOM 798 C CA . ALA A 1 108 ? 7.753 6.581 6.253 1.00 82.69 108 ALA A CA 1
ATOM 799 C C . ALA A 1 108 ? 8.453 5.220 6.086 1.00 82.69 108 ALA A C 1
ATOM 801 O O . ALA A 1 108 ? 7.843 4.180 6.339 1.00 82.69 108 ALA A O 1
ATOM 802 N N . ALA A 1 109 ? 9.749 5.207 5.756 1.00 82.56 109 ALA A N 1
ATOM 803 C CA . ALA A 1 109 ? 10.558 3.991 5.688 1.00 82.56 109 ALA A CA 1
ATOM 804 C C . ALA A 1 109 ? 10.660 3.284 7.052 1.00 82.56 109 ALA A C 1
ATOM 806 O O . ALA A 1 109 ? 10.434 2.073 7.142 1.00 82.56 109 ALA A O 1
ATOM 807 N N . ARG A 1 110 ? 10.923 4.033 8.136 1.00 82.31 110 ARG A N 1
ATOM 808 C CA . ARG A 1 110 ? 10.959 3.486 9.507 1.00 82.31 110 ARG A CA 1
ATOM 809 C C . ARG A 1 110 ? 9.623 2.869 9.933 1.00 82.31 110 ARG A C 1
ATOM 811 O O . ARG A 1 110 ? 9.635 1.838 10.607 1.00 82.31 110 ARG A O 1
ATOM 818 N N . LEU A 1 111 ? 8.497 3.478 9.556 1.00 84.00 111 LEU A N 1
ATOM 819 C CA . LEU A 1 111 ? 7.154 2.972 9.861 1.00 84.00 111 LEU A CA 1
ATOM 820 C C . LEU A 1 111 ? 6.823 1.712 9.047 1.00 84.00 111 LEU A C 1
ATOM 822 O O . LEU A 1 111 ? 6.378 0.723 9.627 1.00 84.00 111 LEU A O 1
ATOM 826 N N . ARG A 1 112 ? 7.110 1.698 7.736 1.00 82.12 112 ARG A N 1
ATOM 827 C CA . ARG A 1 112 ? 6.903 0.517 6.871 1.00 82.12 112 ARG A CA 1
ATOM 828 C C . ARG A 1 112 ? 7.717 -0.694 7.328 1.00 82.12 112 ARG A C 1
ATOM 830 O O . ARG A 1 112 ? 7.218 -1.811 7.295 1.00 82.12 112 ARG A O 1
ATOM 837 N N . ALA A 1 113 ? 8.936 -0.477 7.824 1.00 81.44 113 ALA A N 1
ATOM 838 C CA . ALA A 1 113 ? 9.792 -1.539 8.359 1.00 81.44 113 ALA A CA 1
ATOM 839 C C . ALA A 1 113 ? 9.281 -2.159 9.680 1.00 81.44 113 ALA A C 1
ATOM 841 O O . ALA A 1 113 ? 9.890 -3.100 10.193 1.00 81.44 113 ALA A O 1
ATOM 842 N N . ARG A 1 114 ? 8.215 -1.610 10.279 1.00 79.62 114 ARG A N 1
ATOM 843 C CA . ARG A 1 114 ? 7.708 -1.965 11.616 1.00 79.62 114 ARG A CA 1
ATOM 844 C C . ARG A 1 114 ? 6.184 -2.181 11.606 1.00 79.62 114 ARG A C 1
ATOM 846 O O . ARG A 1 114 ? 5.464 -1.487 12.330 1.00 79.62 114 ARG A O 1
ATOM 853 N N . PRO A 1 115 ? 5.661 -3.141 10.819 1.00 75.44 115 PRO A N 1
ATOM 854 C CA . PRO A 1 115 ? 4.222 -3.421 10.763 1.00 75.44 115 PRO A CA 1
ATOM 855 C C . PRO A 1 115 ? 3.645 -3.817 12.131 1.00 75.44 115 PRO A C 1
ATOM 857 O O . PRO A 1 115 ? 2.503 -3.494 12.451 1.00 75.44 115 PRO A O 1
ATOM 860 N N . ASP A 1 116 ? 4.449 -4.476 12.965 1.00 73.12 116 ASP A N 1
ATOM 861 C CA . ASP A 1 116 ? 4.092 -4.891 14.319 1.00 73.12 116 ASP A CA 1
ATOM 862 C C . ASP A 1 116 ? 3.862 -3.695 15.255 1.00 73.12 116 ASP A C 1
ATOM 864 O O . ASP A 1 116 ? 2.905 -3.694 16.028 1.00 73.12 116 ASP A O 1
ATOM 868 N N . LEU A 1 117 ? 4.686 -2.647 15.147 1.00 75.88 117 LEU A N 1
ATOM 869 C CA . LEU A 1 117 ? 4.494 -1.395 15.881 1.00 75.88 117 LEU A CA 1
ATOM 870 C C . LEU A 1 117 ? 3.215 -0.677 15.441 1.00 75.88 117 LEU A C 1
ATOM 872 O O . LEU A 1 117 ? 2.471 -0.183 16.284 1.00 75.88 117 LEU A O 1
ATOM 876 N N . LEU A 1 118 ? 2.950 -0.612 14.136 1.00 80.69 118 LEU A N 1
ATOM 877 C CA . LEU A 1 118 ? 1.732 0.018 13.622 1.00 80.69 118 LEU A CA 1
ATOM 878 C C . LEU A 1 118 ? 0.485 -0.734 14.104 1.00 80.69 118 LEU A C 1
ATOM 880 O O . LEU A 1 118 ? -0.465 -0.113 14.586 1.00 80.69 118 LEU A O 1
ATOM 884 N N . ARG A 1 119 ? 0.523 -2.075 14.068 1.00 76.94 119 ARG A N 1
ATOM 885 C CA . ARG A 1 119 ? -0.526 -2.936 14.631 1.00 76.94 119 ARG A CA 1
ATOM 886 C C . ARG A 1 119 ? -0.714 -2.666 16.121 1.00 76.94 119 ARG A C 1
ATOM 888 O O . ARG A 1 119 ? -1.853 -2.507 16.554 1.00 76.94 119 ARG A O 1
ATOM 895 N N . HIS A 1 120 ? 0.371 -2.543 16.886 1.00 72.44 120 HIS A N 1
ATOM 896 C CA . HIS A 1 120 ? 0.315 -2.185 18.304 1.00 72.44 120 HIS A CA 1
ATOM 897 C C . HIS A 1 120 ? -0.351 -0.833 18.546 1.00 72.44 120 HIS A C 1
ATOM 899 O O . HIS A 1 120 ? -1.215 -0.725 19.408 1.00 72.44 120 HIS A O 1
ATOM 905 N N . VAL A 1 121 ? 0.007 0.195 17.778 1.00 74.50 121 VAL A N 1
ATOM 906 C CA . VAL A 1 121 ? -0.589 1.528 17.929 1.00 74.50 121 VAL A CA 1
ATOM 907 C C . VAL A 1 121 ? -2.088 1.512 17.611 1.00 74.50 121 VAL A C 1
ATOM 909 O O . VAL A 1 121 ? -2.847 2.199 18.290 1.00 74.50 121 VAL A O 1
ATOM 912 N N . ARG A 1 122 ? -2.525 0.718 16.623 1.00 71.94 122 ARG A N 1
ATOM 913 C CA . ARG A 1 122 ? -3.944 0.615 16.240 1.00 71.94 122 ARG A CA 1
ATOM 914 C C . ARG A 1 122 ? -4.774 -0.230 17.209 1.00 71.94 122 ARG A C 1
ATOM 916 O O . ARG A 1 122 ? -5.886 0.157 17.541 1.00 71.94 122 ARG A O 1
ATOM 923 N N . THR A 1 123 ? -4.261 -1.389 17.613 1.00 66.69 123 THR A N 1
ATOM 924 C CA . THR A 1 123 ? -5.037 -2.438 18.309 1.00 66.69 123 THR A CA 1
ATOM 925 C C . THR A 1 123 ? -4.655 -2.614 19.778 1.00 66.69 123 THR A C 1
ATOM 927 O O . THR A 1 123 ? -5.300 -3.363 20.498 1.00 66.69 123 THR A O 1
ATOM 930 N N . GLY A 1 124 ? -3.565 -1.990 20.228 1.00 63.03 124 GLY A N 1
ATOM 931 C CA . GLY A 1 124 ? -2.960 -2.258 21.534 1.00 63.03 124 GLY A CA 1
ATOM 932 C C . GLY A 1 124 ? -2.190 -3.582 21.609 1.00 63.03 124 GLY A C 1
ATOM 933 O O . GLY A 1 124 ? -1.570 -3.861 22.638 1.00 63.03 124 GLY A O 1
ATOM 934 N N . ALA A 1 125 ? -2.173 -4.390 20.539 1.00 57.41 125 ALA A N 1
ATOM 935 C CA . ALA A 1 125 ? -1.507 -5.690 20.520 1.00 57.41 125 ALA A CA 1
ATOM 936 C C . ALA A 1 125 ? 0.001 -5.564 20.801 1.00 57.41 125 ALA A C 1
ATOM 938 O O . ALA A 1 125 ? 0.646 -4.680 20.251 1.00 57.41 125 ALA A O 1
ATOM 939 N N . PRO A 1 126 ? 0.618 -6.421 21.626 1.00 53.25 126 PRO A N 1
ATOM 940 C CA . PRO A 1 126 ? 2.042 -6.310 21.944 1.00 53.25 126 PRO A CA 1
ATOM 941 C C . PRO A 1 126 ? 2.931 -6.519 20.704 1.00 53.25 126 PRO A C 1
ATOM 943 O O . PRO A 1 126 ? 2.740 -7.471 19.949 1.00 53.25 126 PRO A O 1
ATOM 946 N N . TRP A 1 127 ? 3.956 -5.676 20.533 1.00 60.75 127 TRP A N 1
ATOM 947 C CA . TRP A 1 127 ? 4.912 -5.745 19.414 1.00 60.75 127 TRP A CA 1
ATOM 948 C C . TRP A 1 127 ? 6.328 -6.136 19.863 1.00 60.75 127 TRP A C 1
ATOM 950 O O . TRP A 1 127 ? 6.630 -6.201 21.058 1.00 60.75 127 TRP A O 1
ATOM 960 N N . ALA A 1 128 ? 7.234 -6.431 18.923 1.00 56.81 128 ALA A N 1
ATOM 961 C CA . ALA A 1 128 ? 8.562 -6.968 19.248 1.00 56.81 128 ALA A CA 1
ATOM 962 C C . ALA A 1 128 ? 9.432 -6.002 20.081 1.00 56.81 128 ALA A C 1
ATOM 964 O O . ALA A 1 128 ? 10.246 -6.431 20.905 1.00 56.81 128 ALA A O 1
ATOM 965 N N . GLY A 1 129 ? 9.231 -4.691 19.929 1.00 58.31 129 GLY A N 1
ATOM 966 C CA . GLY A 1 129 ? 9.903 -3.686 20.752 1.00 58.31 129 GLY A CA 1
ATOM 967 C C . GLY A 1 129 ? 9.420 -3.657 22.202 1.00 58.31 129 GLY A C 1
ATOM 968 O O . GLY A 1 129 ? 10.232 -3.379 23.086 1.00 58.31 129 GLY A O 1
ATOM 969 N N . GLU A 1 130 ? 8.160 -4.022 22.469 1.00 56.38 130 GLU A N 1
ATOM 970 C CA . GLU A 1 130 ? 7.611 -4.176 23.826 1.00 56.38 130 GLU A CA 1
ATOM 971 C C . GLU A 1 130 ? 8.326 -5.309 24.576 1.00 56.38 130 GLU A C 1
ATOM 973 O O . GLU A 1 130 ? 8.713 -5.146 25.729 1.00 56.38 130 GLU A O 1
ATOM 978 N N . ARG A 1 131 ? 8.612 -6.427 23.888 1.00 53.94 131 ARG A N 1
ATOM 979 C CA . ARG A 1 131 ? 9.406 -7.547 24.435 1.00 53.94 131 ARG A CA 1
ATOM 980 C C . ARG A 1 131 ? 10.831 -7.128 24.802 1.00 53.94 131 ARG A C 1
ATOM 982 O O . ARG A 1 131 ? 11.407 -7.633 25.757 1.00 53.94 131 ARG A O 1
ATOM 989 N N . SER A 1 132 ? 11.387 -6.178 24.052 1.00 55.06 132 SER A N 1
ATOM 990 C CA . SER A 1 132 ? 12.726 -5.625 24.287 1.00 55.06 132 SER A CA 1
ATOM 991 C C . SER A 1 132 ? 12.741 -4.495 25.322 1.00 55.06 132 SER A C 1
ATOM 993 O O . SER A 1 132 ? 13.813 -3.963 25.633 1.00 55.06 132 SER A O 1
ATOM 995 N N . ARG A 1 133 ? 11.571 -4.088 25.834 1.00 59.50 133 ARG A N 1
ATOM 996 C CA . ARG A 1 133 ? 11.454 -3.017 26.819 1.00 59.50 133 ARG A CA 1
ATOM 997 C C . ARG A 1 133 ? 12.128 -3.494 28.107 1.00 59.50 133 ARG A C 1
ATOM 999 O O . ARG A 1 133 ? 11.759 -4.546 28.639 1.00 59.50 133 ARG A O 1
ATOM 1006 N N . PRO A 1 134 ? 13.142 -2.773 28.614 1.00 57.22 134 PRO A N 1
ATOM 1007 C CA . PRO A 1 134 ? 13.778 -3.168 29.859 1.00 57.22 134 PRO A CA 1
ATOM 1008 C C . PRO A 1 134 ? 12.704 -3.131 30.957 1.00 57.22 134 PRO A C 1
ATOM 1010 O O . PRO A 1 134 ? 12.076 -2.095 31.178 1.00 57.22 134 PRO A O 1
ATOM 1013 N N . HIS A 1 135 ? 12.419 -4.290 31.560 1.00 60.44 135 HIS A N 1
ATOM 1014 C CA . HIS A 1 135 ? 11.317 -4.460 32.507 1.00 60.44 135 HIS A CA 1
ATOM 1015 C C . HIS A 1 135 ? 11.577 -3.596 33.740 1.00 60.44 135 HIS A C 1
ATOM 1017 O O . HIS A 1 135 ? 12.457 -3.888 34.549 1.00 60.44 135 HIS A O 1
ATOM 1023 N N . GLY A 1 136 ? 10.828 -2.500 33.864 1.00 51.28 136 GLY A N 1
ATOM 1024 C CA . GLY A 1 136 ? 11.105 -1.484 34.878 1.00 51.28 136 GLY A CA 1
ATOM 1025 C C . GLY A 1 136 ? 10.807 -1.911 36.313 1.00 51.28 136 GLY A C 1
ATOM 1026 O O . GLY A 1 136 ? 11.396 -1.349 37.229 1.00 51.28 136 GLY A O 1
ATOM 1027 N N . GLY A 1 137 ? 9.932 -2.902 36.515 1.00 57.03 137 GLY A N 1
ATOM 1028 C CA . GLY A 1 137 ? 9.611 -3.433 37.844 1.00 57.03 137 GLY A CA 1
ATOM 1029 C C . GLY A 1 137 ? 10.520 -4.584 38.275 1.00 57.03 137 GLY A C 1
ATOM 1030 O O . GLY A 1 137 ? 10.993 -4.608 39.409 1.00 57.03 137 GLY A O 1
ATOM 1031 N N . ASP A 1 138 ? 10.805 -5.520 37.369 1.00 62.53 138 ASP A N 1
ATOM 1032 C CA . ASP A 1 138 ? 11.504 -6.758 37.729 1.00 62.53 138 ASP A CA 1
ATOM 1033 C C . ASP A 1 138 ? 13.008 -6.574 37.873 1.00 62.53 138 ASP A C 1
ATOM 1035 O O . ASP A 1 138 ? 13.623 -7.215 38.714 1.00 62.53 138 ASP A O 1
ATOM 1039 N N . TRP A 1 139 ? 13.611 -5.638 37.143 1.00 64.69 139 TRP A N 1
ATOM 1040 C CA . TRP A 1 139 ? 15.039 -5.376 37.282 1.00 64.69 139 TRP A CA 1
ATOM 1041 C C . TRP A 1 139 ? 15.391 -4.718 38.628 1.00 64.69 139 TRP A C 1
ATOM 1043 O O . TRP A 1 139 ? 16.389 -5.084 39.247 1.00 64.69 139 TRP A O 1
ATOM 1053 N N . LEU A 1 140 ? 14.529 -3.828 39.141 1.00 65.56 140 LEU A N 1
ATOM 1054 C CA . LEU A 1 140 ? 14.691 -3.258 40.482 1.00 65.56 140 LEU A CA 1
ATOM 1055 C C . LEU A 1 140 ? 14.539 -4.345 41.559 1.00 65.56 140 LEU A C 1
ATOM 1057 O O . LEU A 1 140 ? 15.332 -4.403 42.493 1.00 65.56 140 LEU A O 1
ATOM 1061 N N . ARG A 1 141 ? 13.561 -5.248 41.396 1.00 68.31 141 ARG A N 1
ATOM 1062 C CA . ARG A 1 141 ? 13.364 -6.408 42.283 1.00 68.31 141 ARG A CA 1
ATOM 1063 C C . ARG A 1 141 ? 14.553 -7.361 42.251 1.00 68.31 141 ARG A C 1
ATOM 1065 O O . ARG A 1 141 ? 14.983 -7.798 43.308 1.00 68.31 141 ARG A O 1
ATOM 1072 N N . LEU A 1 142 ? 15.098 -7.653 41.071 1.00 71.50 142 LEU A N 1
ATOM 1073 C CA . LEU A 1 142 ? 16.273 -8.508 40.897 1.00 71.50 142 LEU A CA 1
ATOM 1074 C C . LEU A 1 142 ? 17.525 -7.882 41.511 1.00 71.50 142 LEU A C 1
ATOM 1076 O O . LEU A 1 142 ? 18.287 -8.596 42.149 1.00 71.50 142 LEU A O 1
ATOM 1080 N N . ILE A 1 143 ? 17.718 -6.564 41.388 1.00 72.25 143 ILE A N 1
ATOM 1081 C CA . ILE A 1 143 ? 18.801 -5.859 42.088 1.00 72.25 143 ILE A CA 1
ATOM 1082 C C . ILE A 1 143 ? 18.610 -5.944 43.593 1.00 72.25 143 ILE A C 1
ATOM 1084 O O . ILE A 1 143 ? 19.549 -6.299 44.292 1.00 72.25 143 ILE A O 1
ATOM 1088 N N . VAL A 1 144 ? 17.414 -5.649 44.101 1.00 75.06 144 VAL A N 1
ATOM 1089 C CA . VAL A 1 144 ? 17.141 -5.718 45.541 1.00 75.06 144 VAL A CA 1
ATOM 1090 C C . VAL A 1 144 ? 17.346 -7.143 46.061 1.00 75.06 144 VAL A C 1
ATOM 1092 O O . VAL A 1 144 ? 18.004 -7.317 47.079 1.00 75.06 144 VAL A O 1
ATOM 1095 N N . LEU A 1 145 ? 16.869 -8.165 45.345 1.00 77.88 145 LEU A N 1
ATOM 1096 C CA . LEU A 1 145 ? 17.071 -9.576 45.688 1.00 77.88 145 LEU A CA 1
ATOM 1097 C C . LEU A 1 145 ? 18.544 -9.987 45.625 1.00 77.88 145 LEU A C 1
ATOM 1099 O O . LEU A 1 145 ? 19.006 -10.686 46.520 1.00 77.88 145 LEU A O 1
ATOM 1103 N N . LEU A 1 146 ? 19.292 -9.539 44.614 1.00 75.88 146 LEU A N 1
ATOM 1104 C CA . LEU A 1 146 ? 20.729 -9.788 44.494 1.00 75.88 146 LEU A CA 1
ATOM 1105 C C . LEU A 1 146 ? 21.498 -9.122 45.641 1.00 75.88 146 LEU A C 1
ATOM 1107 O O . LEU A 1 146 ? 22.322 -9.770 46.274 1.00 75.88 146 LEU A O 1
ATOM 1111 N N . LEU A 1 147 ? 21.206 -7.854 45.942 1.00 72.62 147 LEU A N 1
ATOM 1112 C CA . LEU A 1 147 ? 21.801 -7.121 47.063 1.00 72.62 147 LEU A CA 1
ATOM 1113 C C . LEU A 1 147 ? 21.518 -7.835 48.391 1.00 72.62 147 LEU A C 1
ATOM 1115 O O . LEU A 1 147 ? 22.423 -7.994 49.204 1.00 72.62 147 LEU A O 1
ATOM 1119 N N . LEU A 1 148 ? 20.288 -8.314 48.585 1.00 75.94 148 LEU A N 1
ATOM 1120 C CA . LEU A 1 148 ? 19.861 -9.012 49.797 1.00 75.94 148 LEU A CA 1
ATOM 1121 C C . LEU A 1 148 ? 20.489 -10.413 49.906 1.00 75.94 148 LEU A C 1
ATOM 1123 O O . LEU A 1 148 ? 20.912 -10.809 50.989 1.00 75.94 148 LEU A O 1
ATOM 1127 N N . ALA A 1 149 ? 20.631 -11.131 48.789 1.00 74.38 149 ALA A N 1
ATOM 1128 C CA . ALA A 1 149 ? 21.323 -12.417 48.725 1.00 74.38 149 ALA A CA 1
ATOM 1129 C C . ALA A 1 149 ? 22.828 -12.279 48.999 1.00 74.38 149 ALA A C 1
ATOM 1131 O O . ALA A 1 149 ? 23.384 -13.071 49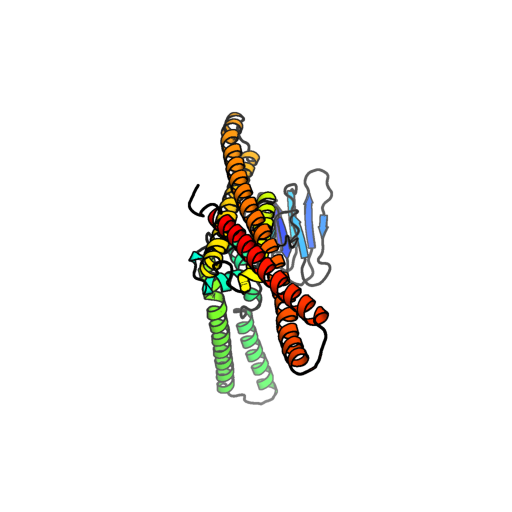.754 1.00 74.38 149 ALA A O 1
ATOM 1132 N N . VAL A 1 150 ? 23.484 -11.259 48.437 1.00 70.25 150 VAL A N 1
ATOM 1133 C CA . VAL A 1 150 ? 24.911 -10.985 48.672 1.00 70.25 150 VAL A CA 1
ATOM 1134 C C . VAL A 1 150 ? 25.147 -10.477 50.100 1.00 70.25 150 VAL A C 1
ATOM 1136 O O . VAL A 1 150 ? 26.140 -10.862 50.708 1.00 70.25 150 VAL A O 1
ATOM 1139 N N . PHE A 1 151 ? 24.229 -9.694 50.678 1.00 69.31 151 PHE A N 1
ATOM 1140 C CA . PHE A 1 151 ? 24.268 -9.313 52.097 1.00 69.31 151 PHE A CA 1
ATOM 1141 C C . PHE A 1 151 ? 24.166 -10.540 53.019 1.00 69.31 151 PHE A C 1
ATOM 1143 O O . PHE A 1 151 ? 24.980 -10.701 53.927 1.00 69.31 151 PHE A O 1
ATOM 1150 N N . MET A 1 152 ? 23.221 -11.446 52.741 1.00 70.50 152 MET A N 1
ATOM 1151 C CA . MET A 1 152 ? 23.064 -12.707 53.476 1.00 70.50 152 MET A CA 1
ATOM 1152 C C . MET A 1 152 ? 24.287 -13.633 53.334 1.00 70.50 152 MET A C 1
ATOM 1154 O O . MET A 1 152 ? 24.712 -14.231 54.320 1.00 70.50 152 MET A O 1
ATOM 1158 N N . LEU A 1 153 ? 24.885 -13.739 52.139 1.00 68.75 153 LEU A N 1
ATOM 1159 C CA . LEU A 1 153 ? 26.081 -14.566 51.903 1.00 68.75 153 LEU A CA 1
ATOM 1160 C C . LEU A 1 153 ? 27.363 -13.957 52.495 1.00 68.75 153 LEU A C 1
ATOM 1162 O O . LEU A 1 153 ? 28.184 -14.689 53.043 1.00 68.75 153 LEU A O 1
ATOM 1166 N N . GLY A 1 154 ? 27.542 -12.635 52.404 1.00 64.44 154 GLY A N 1
ATOM 1167 C CA . GLY A 1 154 ? 28.704 -11.927 52.951 1.00 64.44 154 GLY A CA 1
ATOM 1168 C C . GLY A 1 154 ? 28.768 -12.006 54.476 1.00 64.44 154 GLY A C 1
ATOM 1169 O O . GLY A 1 154 ? 29.829 -12.286 55.033 1.00 64.44 154 GLY A O 1
ATOM 1170 N N . GLY A 1 155 ? 27.612 -11.886 55.142 1.00 64.81 155 GLY A N 1
ATOM 1171 C CA . GLY A 1 155 ? 27.499 -12.072 56.591 1.00 64.81 155 GLY A CA 1
ATOM 1172 C C . GLY A 1 155 ? 27.822 -13.496 57.064 1.00 64.81 155 GLY A C 1
ATOM 1173 O O . GLY A 1 155 ? 28.339 -13.667 58.163 1.00 64.81 155 GLY A O 1
ATOM 1174 N N . ALA A 1 156 ? 27.577 -14.518 56.235 1.00 60.22 156 ALA A N 1
ATOM 1175 C CA . ALA A 1 156 ? 27.871 -15.916 56.564 1.00 60.22 156 ALA A CA 1
ATOM 1176 C C . ALA A 1 156 ? 29.340 -16.318 56.316 1.00 60.22 156 ALA A C 1
ATOM 1178 O O . ALA A 1 156 ? 29.833 -17.249 56.948 1.00 60.22 156 ALA A O 1
ATOM 1179 N N . ALA A 1 157 ? 30.039 -15.631 55.406 1.00 60.53 157 ALA A N 1
ATOM 1180 C CA . ALA A 1 157 ? 31.415 -15.951 55.012 1.00 60.53 157 ALA A CA 1
ATOM 1181 C C . ALA A 1 157 ? 32.493 -15.107 55.725 1.00 60.53 157 ALA A C 1
ATOM 1183 O O . ALA A 1 157 ? 33.680 -15.328 55.493 1.00 60.53 157 ALA A O 1
ATOM 1184 N N . GLY A 1 158 ? 32.109 -14.137 56.567 1.00 61.03 158 GLY A N 1
ATOM 1185 C CA . GLY A 1 158 ? 33.050 -13.252 57.272 1.00 61.03 158 GLY A CA 1
ATOM 1186 C C . GLY A 1 158 ? 33.807 -12.285 56.353 1.00 61.03 158 GLY A C 1
ATOM 1187 O O . GLY A 1 158 ? 34.842 -11.745 56.737 1.00 61.03 158 GLY A O 1
ATOM 1188 N N . VAL A 1 159 ? 33.316 -12.090 55.126 1.00 60.12 159 VAL A N 1
ATOM 1189 C CA . VAL A 1 159 ? 33.896 -11.171 54.146 1.00 60.12 159 VAL A CA 1
ATOM 1190 C C . VAL A 1 159 ? 33.144 -9.850 54.252 1.00 60.12 159 VAL A C 1
ATOM 1192 O O . VAL A 1 159 ? 32.015 -9.740 53.771 1.00 60.12 159 VAL A O 1
ATOM 1195 N N . ASP A 1 160 ? 33.776 -8.842 54.857 1.00 62.94 160 ASP A N 1
ATOM 1196 C CA . ASP A 1 160 ? 33.265 -7.469 54.887 1.00 62.94 160 ASP A CA 1
ATOM 1197 C C . ASP A 1 160 ? 33.317 -6.860 53.476 1.00 62.94 160 ASP A C 1
ATOM 1199 O O . ASP A 1 160 ? 34.225 -6.116 53.096 1.00 62.94 160 ASP A O 1
ATOM 1203 N N . LEU A 1 161 ? 32.319 -7.188 52.655 1.00 61.41 161 LEU A N 1
ATOM 1204 C CA . LEU A 1 161 ? 32.035 -6.444 51.438 1.00 61.41 161 LEU A CA 1
ATOM 1205 C C . LEU A 1 161 ? 31.585 -5.045 51.855 1.00 61.41 161 LEU A C 1
ATOM 1207 O O . LEU A 1 161 ? 30.461 -4.843 52.311 1.00 61.41 161 LEU A O 1
ATOM 1211 N N . SER A 1 162 ? 32.498 -4.081 51.720 1.00 65.56 162 SER A N 1
ATOM 1212 C CA . SER A 1 162 ? 32.255 -2.686 52.081 1.00 65.56 162 SER A CA 1
ATOM 1213 C C . SER A 1 162 ? 30.923 -2.188 51.499 1.00 65.56 162 SER A C 1
ATOM 1215 O O . SER A 1 162 ? 30.664 -2.400 50.307 1.00 65.56 162 SER A O 1
ATOM 1217 N N . PRO A 1 163 ? 30.097 -1.460 52.278 1.00 67.19 163 PRO A N 1
ATOM 1218 C CA . PRO A 1 163 ? 28.851 -0.863 51.789 1.00 67.19 163 PRO A CA 1
ATOM 1219 C C . PRO A 1 163 ? 29.067 0.031 50.553 1.00 67.19 163 PRO A C 1
ATOM 1221 O O . PRO A 1 163 ? 28.156 0.202 49.746 1.00 67.19 163 PRO A O 1
ATOM 1224 N N . LEU A 1 164 ? 30.289 0.535 50.339 1.00 66.50 164 LEU A N 1
ATOM 1225 C CA . LEU A 1 164 ? 30.661 1.298 49.146 1.00 66.50 164 LEU A CA 1
ATOM 1226 C C . LEU A 1 164 ? 30.638 0.460 47.858 1.00 66.50 164 LEU A C 1
ATOM 1228 O O . LEU A 1 164 ? 30.239 0.972 46.814 1.00 66.50 164 LEU A O 1
ATOM 1232 N N . VAL A 1 165 ? 31.008 -0.825 47.912 1.00 73.62 165 VAL A N 1
ATOM 1233 C CA . VAL A 1 165 ? 30.983 -1.725 46.742 1.00 73.62 165 VAL A CA 1
ATOM 1234 C C . VAL A 1 165 ? 29.541 -2.005 46.314 1.00 73.62 165 VAL A C 1
ATOM 1236 O O . VAL A 1 165 ? 29.230 -2.007 45.123 1.00 73.62 165 VAL A O 1
ATOM 1239 N N . PHE A 1 166 ? 28.634 -2.156 47.280 1.00 67.56 166 PHE A N 1
ATOM 1240 C CA . PHE A 1 166 ? 27.205 -2.326 47.022 1.00 67.56 166 PHE A CA 1
ATOM 1241 C C . PHE A 1 166 ? 26.578 -1.091 46.374 1.00 67.56 166 PHE A C 1
ATOM 1243 O O . PHE A 1 166 ? 25.864 -1.211 45.376 1.00 67.56 166 PHE A O 1
ATOM 1250 N N . VAL A 1 167 ? 26.881 0.098 46.903 1.00 72.62 167 VAL A N 1
ATOM 1251 C CA . VAL A 1 167 ? 26.427 1.366 46.317 1.00 72.62 167 VAL A CA 1
ATOM 1252 C C . VAL A 1 167 ? 26.976 1.526 44.897 1.00 72.62 167 VAL A C 1
ATOM 1254 O O . VAL A 1 167 ? 26.226 1.905 43.999 1.00 72.62 167 VAL A O 1
ATOM 1257 N N . ALA A 1 168 ? 28.242 1.168 44.660 1.00 75.44 168 ALA A N 1
ATOM 1258 C CA . ALA A 1 168 ? 28.852 1.228 43.334 1.00 75.44 168 ALA A CA 1
ATOM 1259 C C . ALA A 1 168 ? 28.182 0.275 42.326 1.00 75.44 168 ALA A C 1
ATOM 1261 O O . ALA A 1 168 ? 27.887 0.690 41.206 1.00 75.44 168 ALA A O 1
ATOM 1262 N N . LEU A 1 169 ? 27.875 -0.969 42.712 1.00 76.31 169 LEU A N 1
ATOM 1263 C CA . LEU A 1 169 ? 27.182 -1.934 41.846 1.00 76.31 169 LEU A CA 1
ATOM 1264 C C . LEU A 1 169 ? 25.731 -1.527 41.559 1.00 76.31 169 LEU A C 1
ATOM 1266 O O . LEU A 1 169 ? 25.281 -1.622 40.416 1.00 76.31 169 LEU A O 1
ATOM 1270 N N . ALA A 1 170 ? 25.009 -1.027 42.565 1.00 72.69 170 ALA A N 1
ATOM 1271 C CA . ALA A 1 170 ? 23.653 -0.513 42.384 1.00 72.69 170 ALA A CA 1
ATOM 1272 C C . ALA A 1 170 ? 23.637 0.715 41.457 1.00 72.69 170 ALA A C 1
ATOM 1274 O O . ALA A 1 170 ? 22.808 0.792 40.547 1.00 72.69 170 ALA A O 1
ATOM 1275 N N . ALA A 1 171 ? 24.589 1.638 41.630 1.00 75.62 171 ALA A N 1
ATOM 1276 C CA . ALA A 1 171 ? 24.749 2.807 40.771 1.00 75.62 171 ALA A CA 1
ATOM 1277 C C . ALA A 1 171 ? 25.134 2.420 39.333 1.00 75.62 171 ALA A C 1
ATOM 1279 O O . ALA A 1 171 ? 24.545 2.937 38.384 1.00 75.62 171 ALA A O 1
ATOM 1280 N N . ALA A 1 172 ? 26.059 1.470 39.154 1.00 78.75 172 ALA A N 1
ATOM 1281 C CA . ALA A 1 172 ? 26.453 0.959 37.841 1.00 78.75 172 ALA A CA 1
ATOM 1282 C C . ALA A 1 172 ? 25.287 0.257 37.129 1.00 78.75 172 ALA A C 1
ATOM 1284 O O . ALA A 1 172 ? 25.053 0.482 35.940 1.00 78.75 172 ALA A O 1
ATOM 1285 N N . GLY A 1 173 ? 24.500 -0.533 37.865 1.00 74.88 173 GLY A N 1
ATOM 1286 C CA . GLY A 1 173 ? 23.255 -1.102 37.370 1.00 74.88 173 GLY A CA 1
ATOM 1287 C C . GLY A 1 173 ? 22.290 -0.008 36.916 1.00 74.88 173 GLY A C 1
ATOM 1288 O O . GLY A 1 173 ? 21.808 -0.048 35.784 1.00 74.88 173 GLY A O 1
ATOM 1289 N N . ALA A 1 174 ? 22.020 0.986 37.772 1.00 75.00 174 ALA A N 1
ATOM 1290 C CA . ALA A 1 174 ? 21.088 2.083 37.482 1.00 75.00 174 ALA A CA 1
ATOM 1291 C C . ALA A 1 174 ? 21.512 2.873 36.243 1.00 75.00 174 ALA A C 1
ATOM 1293 O O . ALA A 1 174 ? 20.676 3.167 35.385 1.00 75.00 174 ALA A O 1
ATOM 1294 N N . ALA A 1 175 ? 22.813 3.129 36.104 1.00 80.75 175 ALA A N 1
ATOM 1295 C CA . ALA A 1 175 ? 23.395 3.744 34.922 1.00 80.75 175 ALA A CA 1
ATOM 1296 C C . ALA A 1 175 ? 23.193 2.875 33.669 1.00 80.75 175 ALA A C 1
ATOM 1298 O O . ALA A 1 175 ? 22.716 3.377 32.652 1.00 80.75 175 ALA A O 1
ATOM 1299 N N . LEU A 1 176 ? 23.468 1.566 33.734 1.00 78.94 176 LEU A N 1
ATOM 1300 C CA . LEU A 1 176 ? 23.291 0.647 32.604 1.00 78.94 176 LEU A CA 1
ATOM 1301 C C . LEU A 1 176 ? 21.818 0.515 32.181 1.00 78.94 176 LEU A C 1
ATOM 1303 O O . LEU A 1 176 ? 21.511 0.513 30.987 1.00 78.94 176 LEU A O 1
ATOM 1307 N N . TYR A 1 177 ? 20.891 0.441 33.135 1.00 76.31 177 TYR A N 1
ATOM 1308 C CA . TYR A 1 177 ? 19.455 0.438 32.855 1.00 76.31 177 TYR A CA 1
ATOM 1309 C C . TYR A 1 177 ? 18.992 1.772 32.272 1.00 76.31 177 TYR A C 1
ATOM 1311 O O . TYR A 1 177 ? 18.240 1.776 31.298 1.00 76.31 177 TYR A O 1
ATOM 1319 N N . GLY A 1 178 ? 19.467 2.897 32.811 1.00 76.62 178 GLY A N 1
ATOM 1320 C CA . GLY A 1 178 ? 19.212 4.229 32.267 1.00 76.62 178 GLY A CA 1
ATOM 1321 C C . GLY A 1 178 ? 19.691 4.355 30.820 1.00 76.62 178 GLY A C 1
ATOM 1322 O O . GLY A 1 178 ? 18.933 4.807 29.962 1.00 76.62 178 GLY A O 1
ATOM 1323 N N . LEU A 1 179 ? 20.894 3.858 30.520 1.00 82.12 179 LEU A N 1
ATOM 1324 C CA . LEU A 1 179 ? 21.450 3.796 29.167 1.00 82.12 179 LEU A CA 1
ATOM 1325 C C . LEU A 1 179 ? 20.611 2.900 28.246 1.00 82.12 179 LEU A C 1
ATOM 1327 O O . LEU A 1 179 ? 20.238 3.335 27.158 1.00 82.12 179 LEU A O 1
ATOM 1331 N N . ARG A 1 180 ? 20.239 1.686 28.681 1.00 75.88 180 ARG A N 1
ATOM 1332 C CA . ARG A 1 180 ? 19.379 0.773 27.901 1.00 75.88 180 ARG A CA 1
ATOM 1333 C C . ARG A 1 180 ? 17.990 1.352 27.657 1.00 75.88 180 ARG A C 1
ATOM 1335 O O . ARG A 1 180 ? 17.485 1.266 26.541 1.00 75.88 180 ARG A O 1
ATOM 1342 N N . ARG A 1 181 ? 17.370 1.955 28.672 1.00 76.06 181 ARG A N 1
ATOM 1343 C CA . ARG A 1 181 ? 16.059 2.608 28.571 1.00 76.06 181 ARG A CA 1
ATOM 1344 C C . ARG A 1 181 ? 16.127 3.828 27.660 1.00 76.06 181 ARG A C 1
ATOM 1346 O O . ARG A 1 181 ? 15.242 3.995 26.829 1.00 76.06 181 ARG A O 1
ATOM 1353 N N . GLY A 1 182 ? 17.174 4.641 27.779 1.00 73.75 182 GLY A N 1
ATOM 1354 C CA . GLY A 1 182 ? 17.413 5.795 26.918 1.00 73.75 182 GLY A CA 1
ATOM 1355 C C . GLY A 1 182 ? 17.644 5.391 25.463 1.00 73.75 182 GLY A C 1
ATOM 1356 O O . GLY A 1 182 ? 17.053 5.984 24.567 1.00 73.75 182 GLY A O 1
ATOM 1357 N N . ALA A 1 183 ? 18.433 4.343 25.217 1.00 74.75 183 ALA A N 1
ATOM 1358 C CA . ALA A 1 183 ? 18.633 3.781 23.883 1.00 74.75 183 ALA A CA 1
ATOM 1359 C C . ALA A 1 183 ? 17.330 3.200 23.308 1.00 74.75 183 ALA A C 1
ATOM 1361 O O . ALA A 1 183 ? 17.009 3.447 22.148 1.00 74.75 183 ALA A O 1
ATOM 1362 N N . TRP A 1 184 ? 16.541 2.491 24.122 1.00 72.38 184 TRP A N 1
ATOM 1363 C CA . TRP A 1 184 ? 15.231 1.967 23.727 1.00 72.38 184 TRP A CA 1
ATOM 1364 C C . TRP A 1 184 ? 14.240 3.096 23.396 1.00 72.38 184 TRP A C 1
ATOM 1366 O O . TRP A 1 184 ? 13.594 3.049 22.353 1.00 72.38 184 TRP A O 1
ATOM 1376 N N . GLN A 1 185 ? 14.161 4.149 24.219 1.00 72.06 185 GLN A N 1
ATOM 1377 C CA . GLN A 1 185 ? 13.290 5.303 23.962 1.00 72.06 185 GLN A CA 1
ATOM 1378 C C . GLN A 1 185 ? 13.714 6.103 22.730 1.00 72.06 185 GLN A C 1
ATOM 1380 O O . GLN A 1 185 ? 12.850 6.488 21.951 1.00 72.06 185 GLN A O 1
ATOM 1385 N N . ARG A 1 186 ? 15.015 6.303 22.500 1.00 71.38 186 ARG A N 1
ATOM 1386 C CA . ARG A 1 186 ? 15.493 6.941 21.263 1.00 71.38 186 ARG A CA 1
ATOM 1387 C C . ARG A 1 186 ? 15.179 6.096 20.030 1.00 71.38 186 ARG A C 1
ATOM 1389 O O . ARG A 1 186 ? 14.764 6.625 19.011 1.00 71.38 186 ARG A O 1
ATOM 1396 N N . ARG A 1 187 ? 15.341 4.773 20.125 1.00 70.12 187 ARG A N 1
ATOM 1397 C CA . ARG A 1 187 ? 15.135 3.864 18.990 1.00 70.12 187 ARG A CA 1
ATOM 1398 C C . ARG A 1 187 ? 13.660 3.643 18.648 1.00 70.12 187 ARG A C 1
ATOM 1400 O O . ARG A 1 187 ? 13.338 3.461 17.479 1.00 70.12 187 ARG A O 1
ATOM 1407 N N . PHE A 1 188 ? 12.784 3.610 19.650 1.00 69.25 188 PHE A N 1
ATOM 1408 C CA . PHE A 1 188 ? 11.389 3.185 19.483 1.00 69.25 188 PHE A CA 1
ATOM 1409 C C . PHE A 1 188 ? 10.360 4.189 19.980 1.00 69.25 188 PHE A C 1
ATOM 1411 O O . PHE A 1 188 ? 9.250 4.215 19.462 1.00 69.25 188 PHE A O 1
ATOM 1418 N N . GLY A 1 189 ? 10.710 5.008 20.969 1.00 69.88 189 GLY A N 1
ATOM 1419 C CA . GLY A 1 189 ? 9.797 5.975 21.570 1.00 69.88 189 GLY A CA 1
ATOM 1420 C C . GLY A 1 189 ? 9.377 7.058 20.587 1.00 69.88 189 GLY A C 1
ATOM 1421 O O . GLY A 1 189 ? 8.193 7.356 20.519 1.00 69.88 189 GLY A O 1
ATOM 1422 N N . GLU A 1 190 ? 10.307 7.585 19.788 1.00 76.06 190 GLU A N 1
ATOM 1423 C CA . GLU A 1 190 ? 9.995 8.598 18.770 1.00 76.06 190 GLU A CA 1
ATOM 1424 C C . GLU A 1 190 ? 9.049 8.039 17.698 1.00 76.06 190 GLU A C 1
ATOM 1426 O O . GLU A 1 190 ? 7.977 8.589 17.479 1.00 76.06 190 GLU A O 1
ATOM 1431 N N . VAL A 1 191 ? 9.381 6.890 17.098 1.00 75.88 191 VAL A N 1
ATOM 1432 C CA . VAL A 1 191 ? 8.564 6.275 16.035 1.00 75.88 191 VAL A CA 1
ATOM 1433 C C . VAL A 1 191 ? 7.182 5.868 16.557 1.00 75.88 191 VAL A C 1
ATOM 1435 O O . VAL A 1 191 ? 6.176 6.126 15.903 1.00 75.88 191 VAL A O 1
ATOM 1438 N N . ALA A 1 192 ? 7.111 5.282 17.757 1.00 74.19 192 ALA A N 1
ATOM 1439 C CA . ALA A 1 192 ? 5.845 4.912 18.386 1.00 74.19 192 ALA A CA 1
ATOM 1440 C C . ALA A 1 192 ? 5.004 6.139 18.767 1.00 74.19 192 ALA A C 1
ATOM 1442 O O . ALA A 1 192 ? 3.788 6.126 18.590 1.00 74.19 192 ALA A O 1
ATOM 1443 N N . ALA A 1 193 ? 5.634 7.203 19.276 1.00 75.62 193 ALA A N 1
ATOM 1444 C CA . ALA A 1 193 ? 4.949 8.448 19.610 1.00 75.62 193 ALA A CA 1
ATOM 1445 C C . ALA A 1 193 ? 4.406 9.135 18.356 1.00 75.62 193 ALA A C 1
ATOM 1447 O O . ALA A 1 193 ? 3.266 9.585 18.367 1.00 75.62 193 ALA A O 1
ATOM 1448 N N . VAL A 1 194 ? 5.179 9.160 17.270 1.00 79.69 194 VAL A N 1
ATOM 1449 C CA . VAL A 1 194 ? 4.758 9.744 15.994 1.00 79.69 194 VAL A CA 1
ATOM 1450 C C . VAL A 1 194 ? 3.626 8.938 15.362 1.00 79.69 194 VAL A C 1
ATOM 1452 O O . VAL A 1 194 ? 2.636 9.531 14.940 1.00 79.69 194 VAL A O 1
ATOM 1455 N N . ALA A 1 195 ? 3.712 7.604 15.365 1.00 80.56 195 ALA A N 1
ATOM 1456 C CA . ALA A 1 195 ? 2.618 6.744 14.918 1.00 80.56 195 ALA A CA 1
ATOM 1457 C C . ALA A 1 195 ? 1.351 6.963 15.763 1.00 80.56 195 ALA A C 1
ATOM 1459 O O . ALA A 1 195 ? 0.254 7.074 15.224 1.00 80.56 195 ALA A O 1
ATOM 1460 N N . LYS A 1 196 ? 1.490 7.098 17.088 1.00 77.00 196 LYS A N 1
ATOM 1461 C CA . LYS A 1 196 ? 0.364 7.381 17.989 1.00 77.00 196 LYS A CA 1
ATOM 1462 C C . LYS A 1 196 ? -0.225 8.781 17.789 1.00 77.00 196 LYS A C 1
ATOM 1464 O O . LYS A 1 196 ? -1.430 8.948 17.937 1.00 77.00 196 LYS A O 1
ATOM 1469 N N . ALA A 1 197 ? 0.607 9.772 17.478 1.00 80.62 197 ALA A N 1
ATOM 1470 C CA . ALA A 1 197 ? 0.176 11.140 17.206 1.00 80.62 197 ALA A CA 1
ATOM 1471 C C . ALA A 1 197 ? -0.533 11.276 15.849 1.00 80.62 197 ALA A C 1
ATOM 1473 O O . ALA A 1 197 ? -1.336 12.187 15.684 1.00 80.62 197 ALA A O 1
ATOM 1474 N N . ASN A 1 198 ? -0.263 10.366 14.907 1.00 82.00 198 ASN A N 1
ATOM 1475 C CA . ASN A 1 198 ? -0.784 10.409 13.540 1.00 82.00 198 ASN A CA 1
ATOM 1476 C C . ASN A 1 198 ? -1.476 9.085 13.143 1.00 82.00 198 ASN A C 1
ATOM 1478 O O . ASN A 1 198 ? -1.038 8.414 12.202 1.00 82.00 198 ASN A O 1
ATOM 1482 N N . PRO A 1 199 ? -2.550 8.669 13.845 1.00 76.88 199 PRO A N 1
ATOM 1483 C CA . PRO A 1 199 ? -3.224 7.388 13.605 1.00 76.88 199 PRO A CA 1
ATOM 1484 C C . PRO A 1 199 ? -3.933 7.306 12.241 1.00 76.88 199 PRO A C 1
ATOM 1486 O O . PRO A 1 199 ? -4.328 6.225 11.796 1.00 76.88 199 PRO A O 1
ATOM 1489 N N . ASP A 1 200 ? -4.138 8.442 11.581 1.00 84.44 200 ASP A N 1
ATOM 1490 C CA . ASP A 1 200 ? -4.791 8.588 10.285 1.00 84.44 200 ASP A CA 1
ATOM 1491 C C . ASP A 1 200 ? -3.816 8.515 9.100 1.00 84.44 200 ASP A C 1
ATOM 1493 O O . ASP A 1 200 ? -4.280 8.274 7.983 1.00 84.44 200 ASP A O 1
ATOM 1497 N N . ARG A 1 201 ? -2.499 8.626 9.343 1.00 87.94 201 ARG A N 1
ATOM 1498 C CA . ARG A 1 201 ? -1.416 8.661 8.336 1.00 87.94 201 ARG A CA 1
ATOM 1499 C C . ARG A 1 201 ? -0.828 7.290 7.962 1.00 87.94 201 ARG A C 1
ATOM 1501 O O . ARG A 1 201 ? 0.185 7.202 7.271 1.00 87.94 201 ARG A O 1
ATOM 1508 N N . PHE A 1 202 ? -1.450 6.203 8.410 1.00 89.75 202 PHE A N 1
ATOM 1509 C CA . PHE A 1 202 ? -1.133 4.846 7.964 1.00 89.75 202 PHE A CA 1
ATOM 1510 C C . PHE A 1 202 ? -2.397 3.984 7.871 1.00 89.75 202 PHE A C 1
ATOM 1512 O O . PHE A 1 202 ? -3.385 4.221 8.571 1.00 89.75 202 PHE A O 1
ATOM 1519 N N . CYS A 1 203 ? -2.362 2.982 6.999 1.00 90.12 203 CYS A N 1
ATOM 1520 C CA . CYS A 1 203 ? -3.428 2.012 6.785 1.00 90.12 203 CYS A CA 1
ATOM 1521 C C . CYS A 1 203 ? -2.878 0.600 6.989 1.00 90.12 203 CYS A C 1
ATOM 1523 O O . CYS A 1 203 ? -1.887 0.219 6.362 1.00 90.12 203 CYS A O 1
ATOM 1525 N N . LEU A 1 204 ? -3.516 -0.168 7.869 1.00 88.06 204 LEU A N 1
ATOM 1526 C CA . LEU A 1 204 ? -3.205 -1.578 8.085 1.00 88.06 204 LEU A CA 1
ATOM 1527 C C . LEU A 1 204 ? -4.150 -2.471 7.272 1.00 88.06 204 LEU A C 1
ATOM 1529 O O . LEU A 1 204 ? -5.287 -2.069 7.032 1.00 88.06 204 LEU A O 1
ATOM 1533 N N . PRO A 1 205 ? -3.745 -3.707 6.928 1.00 86.06 205 PRO A N 1
ATOM 1534 C CA . PRO A 1 205 ? -4.653 -4.683 6.322 1.00 86.06 205 PRO A CA 1
ATOM 1535 C C . PRO A 1 205 ? -5.917 -4.916 7.160 1.00 86.06 205 PRO A C 1
ATOM 1537 O O . PRO A 1 205 ? -7.011 -4.989 6.616 1.00 86.06 205 PRO A O 1
ATOM 1540 N N . GLY A 1 206 ? -5.785 -4.935 8.491 1.00 81.19 206 GLY A N 1
ATOM 1541 C CA . GLY A 1 206 ? -6.919 -5.070 9.413 1.00 81.19 206 GLY A CA 1
ATOM 1542 C C . GLY A 1 206 ? -7.855 -3.855 9.479 1.00 81.19 206 GLY A C 1
ATOM 1543 O O . GLY A 1 206 ? -8.916 -3.958 10.084 1.00 81.19 206 GLY A O 1
ATOM 1544 N N . ASP A 1 207 ? -7.491 -2.721 8.869 1.00 84.12 207 ASP A N 1
ATOM 1545 C CA . ASP A 1 207 ? -8.377 -1.555 8.743 1.00 84.12 207 ASP A CA 1
ATOM 1546 C C . ASP A 1 207 ? -9.312 -1.673 7.509 1.00 84.12 207 ASP A C 1
ATOM 1548 O O . ASP A 1 207 ? -10.124 -0.778 7.264 1.00 84.12 207 ASP A O 1
ATOM 1552 N N . LEU A 1 208 ? -9.182 -2.742 6.708 1.00 87.44 208 LEU A N 1
ATOM 1553 C CA . LEU A 1 208 ? -9.878 -2.955 5.434 1.00 87.44 208 LEU A CA 1
ATOM 1554 C C . LEU A 1 208 ? -10.829 -4.160 5.498 1.00 87.44 208 LEU A C 1
ATOM 1556 O O . LEU A 1 208 ? -10.526 -5.179 6.121 1.00 87.44 208 LEU A O 1
ATOM 1560 N N . ASP A 1 209 ? -11.951 -4.072 4.782 1.00 85.12 209 ASP A N 1
ATOM 1561 C CA . ASP A 1 209 ? -12.808 -5.226 4.492 1.00 85.12 209 ASP A CA 1
ATOM 1562 C C . ASP A 1 209 ? -12.171 -6.132 3.417 1.00 85.12 209 ASP A C 1
ATOM 1564 O O . ASP A 1 209 ? -11.175 -5.774 2.787 1.00 85.12 209 ASP A O 1
ATOM 1568 N N . ASP A 1 210 ? -12.722 -7.328 3.206 1.00 87.00 210 ASP A N 1
ATOM 1569 C CA . ASP A 1 210 ? -12.114 -8.335 2.317 1.00 87.00 210 ASP A CA 1
ATOM 1570 C C . ASP A 1 210 ? -11.970 -7.830 0.872 1.00 87.00 210 ASP A C 1
ATOM 1572 O O . ASP A 1 210 ? -10.969 -8.087 0.200 1.00 87.00 210 ASP A O 1
ATOM 1576 N N . ARG A 1 211 ? -12.949 -7.040 0.409 1.00 87.12 211 ARG A N 1
ATOM 1577 C CA . ARG A 1 211 ? -12.921 -6.396 -0.912 1.00 87.12 211 ARG A CA 1
ATOM 1578 C C . ARG A 1 211 ? -11.816 -5.348 -1.002 1.00 87.12 211 ARG A C 1
ATOM 1580 O O . ARG A 1 211 ? -11.036 -5.361 -1.955 1.00 87.12 211 ARG A O 1
ATOM 1587 N N . GLY A 1 212 ? -11.697 -4.489 0.011 1.00 89.38 212 GLY A N 1
ATOM 1588 C CA . GLY A 1 212 ? -10.622 -3.511 0.112 1.00 89.38 212 GLY A CA 1
ATOM 1589 C C . GLY A 1 212 ? -9.238 -4.160 0.160 1.00 89.38 212 GLY A C 1
ATOM 1590 O O . GLY A 1 212 ? -8.331 -3.704 -0.536 1.00 89.38 212 GLY A O 1
ATOM 1591 N N . ARG A 1 213 ? -9.071 -5.265 0.901 1.00 92.12 213 ARG A N 1
ATOM 1592 C CA . ARG A 1 213 ? -7.807 -6.024 0.922 1.00 92.12 213 ARG A CA 1
ATOM 1593 C C . ARG A 1 213 ? -7.454 -6.576 -0.458 1.00 92.12 213 ARG A C 1
ATOM 1595 O O . ARG A 1 213 ? -6.315 -6.425 -0.897 1.00 92.12 213 ARG A O 1
ATOM 1602 N N . ALA A 1 214 ? -8.420 -7.146 -1.178 1.00 91.38 214 ALA A N 1
ATOM 1603 C CA . ALA A 1 214 ? -8.197 -7.670 -2.525 1.00 91.38 214 ALA A CA 1
ATOM 1604 C C . ALA A 1 214 ? -7.792 -6.581 -3.538 1.00 91.38 214 ALA A C 1
ATOM 1606 O O . ALA A 1 214 ? -6.860 -6.792 -4.319 1.00 91.38 214 ALA A O 1
ATOM 1607 N N . LEU A 1 215 ? -8.450 -5.415 -3.515 1.00 92.75 215 LEU A N 1
ATOM 1608 C CA . LEU A 1 215 ? -8.103 -4.284 -4.385 1.00 92.75 215 LEU A CA 1
ATOM 1609 C C . LEU A 1 215 ? -6.723 -3.707 -4.056 1.00 92.75 215 LEU A C 1
ATOM 1611 O O . LEU A 1 215 ? -5.928 -3.458 -4.963 1.00 92.75 215 LEU A O 1
ATOM 1615 N N . LEU A 1 216 ? -6.409 -3.539 -2.768 1.00 94.88 216 LEU A N 1
ATOM 1616 C CA . LEU A 1 216 ? -5.109 -3.018 -2.357 1.00 94.88 216 LEU A CA 1
ATOM 1617 C C . LEU A 1 216 ? -3.969 -3.974 -2.732 1.00 94.88 216 LEU A C 1
ATOM 1619 O O . LEU A 1 216 ? -2.943 -3.522 -3.235 1.00 94.88 216 LEU A O 1
ATOM 1623 N N . ARG A 1 217 ? -4.161 -5.288 -2.569 1.00 94.56 217 ARG A N 1
ATOM 1624 C CA . ARG A 1 217 ? -3.186 -6.304 -2.994 1.00 94.56 217 ARG A CA 1
ATOM 1625 C C . ARG A 1 217 ? -2.843 -6.180 -4.478 1.00 94.56 217 ARG A C 1
ATOM 1627 O O . ARG A 1 217 ? -1.668 -6.161 -4.833 1.00 94.56 217 ARG A O 1
ATOM 1634 N N . ARG A 1 218 ? -3.863 -6.068 -5.333 1.00 94.31 218 ARG A N 1
ATOM 1635 C CA . ARG A 1 218 ? -3.702 -5.893 -6.786 1.00 94.31 218 ARG A CA 1
ATOM 1636 C C . ARG A 1 218 ? -2.915 -4.627 -7.123 1.00 94.31 218 ARG A C 1
ATOM 1638 O O . ARG A 1 218 ? -1.966 -4.682 -7.901 1.00 94.31 218 ARG A O 1
ATOM 1645 N N . ALA A 1 219 ? -3.248 -3.509 -6.475 1.00 93.00 219 ALA A N 1
ATOM 1646 C CA . ALA A 1 219 ? -2.523 -2.251 -6.644 1.00 93.00 219 ALA A CA 1
ATOM 1647 C C . ALA A 1 219 ? -1.046 -2.381 -6.235 1.00 93.00 219 ALA A C 1
ATOM 1649 O O . ALA A 1 219 ? -0.153 -1.972 -6.976 1.00 93.00 219 ALA A O 1
ATOM 1650 N N . GLN A 1 220 ? -0.780 -2.993 -5.079 1.00 94.31 220 GLN A N 1
ATOM 1651 C CA . GLN A 1 220 ? 0.573 -3.226 -4.570 1.00 94.31 220 GLN A CA 1
ATOM 1652 C C . GLN A 1 220 ? 1.396 -4.118 -5.496 1.00 94.31 220 GLN A C 1
ATOM 1654 O O . GLN A 1 220 ? 2.578 -3.857 -5.711 1.00 94.31 220 GLN A O 1
ATOM 1659 N N . GLU A 1 221 ? 0.782 -5.151 -6.066 1.00 93.88 221 GLU A N 1
ATOM 1660 C CA . GLU A 1 221 ? 1.433 -6.035 -7.025 1.00 93.88 221 GLU A CA 1
ATOM 1661 C C . GLU A 1 221 ? 1.768 -5.308 -8.334 1.00 93.88 221 GLU A C 1
ATOM 1663 O O . GLU A 1 221 ? 2.899 -5.403 -8.812 1.00 93.88 221 GLU A O 1
ATOM 1668 N N . ALA A 1 222 ? 0.836 -4.519 -8.878 1.00 89.38 222 ALA A N 1
ATOM 1669 C CA . ALA A 1 222 ? 1.079 -3.701 -10.065 1.00 89.38 222 ALA A CA 1
ATOM 1670 C C . ALA A 1 222 ? 2.226 -2.699 -9.841 1.00 89.38 222 ALA A C 1
ATOM 1672 O O . ALA A 1 222 ? 3.173 -2.646 -10.628 1.00 89.38 222 ALA A O 1
ATOM 1673 N N . ILE A 1 223 ? 2.201 -1.968 -8.722 1.00 90.38 223 ILE A N 1
ATOM 1674 C CA . ILE A 1 223 ? 3.258 -1.016 -8.347 1.00 90.38 223 ILE A CA 1
ATOM 1675 C C . ILE A 1 223 ? 4.604 -1.727 -8.174 1.00 90.38 223 ILE A C 1
ATOM 1677 O O . ILE A 1 223 ? 5.630 -1.222 -8.632 1.00 90.38 223 ILE A O 1
ATOM 1681 N N . ARG A 1 224 ? 4.619 -2.902 -7.532 1.00 90.88 224 A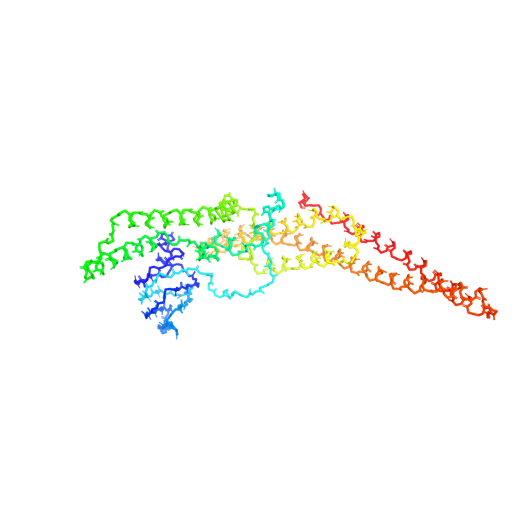RG A N 1
ATOM 1682 C CA . ARG A 1 224 ? 5.834 -3.704 -7.353 1.00 90.88 224 ARG A CA 1
ATOM 1683 C C . ARG A 1 224 ? 6.442 -4.093 -8.698 1.00 90.88 224 ARG A C 1
ATOM 1685 O O . ARG A 1 224 ? 7.627 -3.844 -8.894 1.00 90.88 224 ARG A O 1
ATOM 1692 N N . ARG A 1 225 ? 5.639 -4.608 -9.637 1.00 89.75 225 ARG A N 1
ATOM 1693 C CA . ARG A 1 225 ? 6.110 -4.973 -10.987 1.00 89.75 225 ARG A CA 1
ATOM 1694 C C . ARG A 1 225 ? 6.748 -3.792 -11.717 1.00 89.75 225 ARG A C 1
ATOM 1696 O O . ARG A 1 225 ? 7.819 -3.953 -12.288 1.00 89.75 225 ARG A O 1
ATOM 1703 N N . VAL A 1 226 ? 6.141 -2.604 -11.653 1.00 88.12 226 VAL A N 1
ATOM 1704 C CA . VAL A 1 226 ? 6.721 -1.394 -12.263 1.00 88.12 226 VAL A CA 1
ATOM 1705 C C . VAL A 1 226 ? 8.051 -1.029 -11.602 1.00 88.12 226 VAL A C 1
ATOM 1707 O O . VAL A 1 226 ? 9.039 -0.796 -12.294 1.00 88.12 226 VAL A O 1
ATOM 1710 N N . ARG A 1 227 ? 8.105 -1.000 -10.265 1.00 86.56 227 ARG A N 1
ATOM 1711 C CA . ARG A 1 227 ? 9.313 -0.605 -9.518 1.00 86.56 227 ARG A CA 1
ATOM 1712 C C . ARG A 1 227 ? 10.474 -1.583 -9.679 1.00 86.56 227 ARG A C 1
ATOM 1714 O O . ARG A 1 227 ? 11.626 -1.162 -9.635 1.00 86.56 227 ARG A O 1
ATOM 1721 N N . GLU A 1 228 ? 10.181 -2.870 -9.814 1.00 88.69 228 GLU A N 1
ATOM 1722 C CA . GLU A 1 228 ? 11.192 -3.923 -9.945 1.00 88.69 228 GLU A CA 1
ATOM 1723 C C . GLU A 1 228 ? 11.687 -4.111 -11.386 1.00 88.69 228 GLU A C 1
ATOM 1725 O O . GLU A 1 228 ? 12.715 -4.768 -11.571 1.00 88.69 228 GLU A O 1
ATOM 1730 N N . SER A 1 229 ? 11.009 -3.498 -12.365 1.00 87.81 229 SER A N 1
ATOM 1731 C CA . SER A 1 229 ? 11.326 -3.589 -13.793 1.00 87.81 229 SER A CA 1
ATOM 1732 C C . SER A 1 229 ? 12.744 -3.110 -14.134 1.00 87.81 229 SER A C 1
ATOM 1734 O O . SER A 1 229 ? 13.292 -2.181 -13.524 1.00 87.81 229 SER A O 1
ATOM 1736 N N . ASP A 1 230 ? 13.353 -3.754 -15.129 1.00 86.06 230 ASP A N 1
ATOM 1737 C CA . ASP A 1 230 ? 14.704 -3.433 -15.595 1.00 86.06 230 ASP A CA 1
ATOM 1738 C C . ASP A 1 230 ? 14.755 -2.026 -16.208 1.00 86.06 230 ASP A C 1
ATOM 1740 O O . ASP A 1 230 ? 15.722 -1.289 -16.007 1.00 86.06 230 ASP A O 1
ATOM 1744 N N . VAL A 1 231 ? 13.693 -1.628 -16.908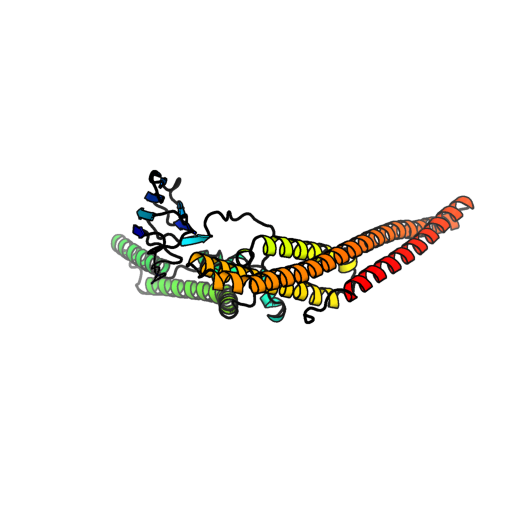 1.00 84.69 231 VAL A N 1
ATOM 1745 C CA . VAL A 1 231 ? 13.542 -0.318 -17.545 1.00 84.69 231 VAL A CA 1
ATOM 1746 C C . VAL A 1 231 ? 13.407 0.796 -16.502 1.00 84.69 231 VAL A C 1
ATOM 1748 O O . VAL A 1 231 ? 14.024 1.853 -16.664 1.00 84.69 231 VAL A O 1
ATOM 1751 N N . ALA A 1 232 ? 12.672 0.573 -15.404 1.00 82.06 232 ALA A N 1
ATOM 1752 C CA . ALA A 1 232 ? 12.627 1.531 -14.297 1.00 82.06 232 ALA A CA 1
ATOM 1753 C C . ALA A 1 232 ? 13.990 1.648 -13.601 1.00 82.06 232 ALA A C 1
ATOM 1755 O O . ALA A 1 232 ? 14.449 2.756 -13.323 1.00 82.06 232 ALA A O 1
ATOM 1756 N N . ARG A 1 233 ? 14.682 0.523 -13.372 1.00 84.50 233 ARG A N 1
ATOM 1757 C CA . ARG A 1 233 ? 16.025 0.515 -12.766 1.00 84.50 233 ARG A CA 1
ATOM 1758 C C . ARG A 1 233 ? 17.074 1.192 -13.650 1.00 84.50 233 ARG A C 1
ATOM 1760 O O . ARG A 1 233 ? 17.989 1.824 -13.130 1.00 84.50 233 ARG A O 1
ATOM 1767 N N . ALA A 1 234 ? 16.927 1.081 -14.967 1.00 82.44 234 ALA A N 1
ATOM 1768 C CA . ALA A 1 234 ? 17.759 1.764 -15.953 1.00 82.44 234 ALA A CA 1
ATOM 1769 C C . ALA A 1 234 ? 17.431 3.265 -16.094 1.00 82.44 234 ALA A C 1
ATOM 1771 O O . ALA A 1 234 ? 18.099 3.957 -16.859 1.00 82.44 234 ALA A O 1
ATOM 1772 N N . GLY A 1 235 ? 16.418 3.776 -15.379 1.00 80.25 235 GLY A N 1
ATOM 1773 C CA . GLY A 1 235 ? 16.011 5.184 -15.416 1.00 80.25 235 GLY A CA 1
ATOM 1774 C C . GLY A 1 235 ? 15.353 5.615 -16.730 1.00 80.25 235 GLY A C 1
ATOM 1775 O O . GLY A 1 235 ? 15.318 6.805 -17.029 1.00 80.25 235 GLY A O 1
ATOM 1776 N N . LEU A 1 236 ? 14.865 4.660 -17.529 1.00 79.00 236 LEU A N 1
ATOM 1777 C CA . LEU A 1 236 ? 14.257 4.911 -18.844 1.00 79.00 236 LEU A CA 1
ATOM 1778 C C . LEU A 1 236 ? 12.774 5.309 -18.752 1.00 79.00 236 LEU A C 1
ATOM 1780 O O . LEU A 1 236 ? 12.242 5.957 -19.654 1.00 79.00 236 LEU A O 1
ATOM 1784 N N . LEU A 1 237 ? 12.111 4.927 -17.661 1.00 74.81 237 LEU A N 1
ATOM 1785 C CA . LEU A 1 237 ? 10.854 5.526 -17.216 1.00 74.81 237 LEU A CA 1
ATOM 1786 C C . LEU A 1 237 ? 11.221 6.644 -16.250 1.00 74.81 237 LEU A C 1
ATOM 1788 O O . LEU A 1 237 ? 11.988 6.352 -15.338 1.00 74.81 237 LEU A O 1
ATOM 1792 N N . GLU A 1 238 ? 10.702 7.866 -16.432 1.00 71.19 238 GLU A N 1
ATOM 1793 C CA . GLU A 1 238 ? 11.081 9.045 -15.635 1.00 71.19 238 GLU A CA 1
ATOM 1794 C C . GLU A 1 238 ? 11.145 8.714 -14.130 1.00 71.19 238 GLU A C 1
ATOM 1796 O O . GLU A 1 238 ? 10.112 8.603 -13.456 1.00 71.19 238 GLU A O 1
ATOM 1801 N N . PRO A 1 239 ? 12.355 8.480 -13.583 1.00 60.00 239 PRO A N 1
ATOM 1802 C CA . PRO A 1 239 ? 12.478 7.749 -12.326 1.00 60.00 239 PRO A CA 1
ATOM 1803 C C . PRO A 1 239 ? 12.036 8.604 -11.136 1.00 60.00 239 PRO A C 1
ATOM 1805 O O . PRO A 1 239 ? 11.540 8.070 -10.146 1.00 60.00 239 PRO A O 1
ATOM 1808 N N . GLY A 1 240 ? 12.151 9.932 -11.255 1.00 60.12 240 GLY A N 1
ATOM 1809 C CA . GLY A 1 240 ? 11.682 10.884 -10.250 1.00 60.12 240 GLY A CA 1
ATOM 1810 C C . GLY A 1 240 ? 10.158 10.970 -10.159 1.00 60.12 240 GLY A C 1
ATOM 1811 O O . GLY A 1 240 ? 9.622 11.042 -9.055 1.00 60.12 240 GLY A O 1
ATOM 1812 N N . GLU A 1 241 ? 9.447 10.904 -11.288 1.00 66.25 241 GLU A N 1
ATOM 1813 C CA . GLU A 1 241 ? 7.985 11.008 -11.295 1.00 66.25 241 GLU A CA 1
ATOM 1814 C C . GLU A 1 241 ? 7.341 9.726 -10.757 1.00 66.25 241 GLU A C 1
ATOM 1816 O O . GLU A 1 241 ? 6.500 9.779 -9.862 1.00 66.25 241 GLU A O 1
ATOM 1821 N N . ASN A 1 242 ? 7.812 8.552 -11.187 1.00 70.12 242 ASN A N 1
ATOM 1822 C CA . ASN A 1 242 ? 7.305 7.273 -10.681 1.00 70.12 242 ASN A CA 1
ATOM 1823 C C . ASN A 1 242 ? 7.592 7.058 -9.186 1.00 70.12 242 ASN A C 1
ATOM 1825 O O . ASN A 1 242 ? 6.741 6.524 -8.467 1.00 70.12 242 ASN A O 1
ATOM 1829 N N . ALA A 1 243 ? 8.765 7.483 -8.700 1.00 73.38 243 ALA A N 1
ATOM 1830 C CA . ALA A 1 243 ? 9.138 7.355 -7.291 1.00 73.38 243 ALA A CA 1
ATOM 1831 C C . ALA A 1 243 ? 8.230 8.167 -6.353 1.00 73.38 243 ALA A C 1
ATOM 1833 O O . ALA A 1 243 ? 8.052 7.781 -5.199 1.00 73.38 243 ALA A O 1
ATOM 1834 N N . VAL A 1 244 ? 7.634 9.256 -6.843 1.00 77.38 244 VAL A N 1
ATOM 1835 C CA . VAL A 1 244 ? 6.742 10.127 -6.063 1.00 77.38 244 VAL A CA 1
ATOM 1836 C C . VAL A 1 244 ? 5.270 9.783 -6.302 1.00 77.38 244 VAL A C 1
ATOM 1838 O O . VAL A 1 244 ? 4.486 9.708 -5.352 1.00 77.38 244 VAL A O 1
ATOM 1841 N N . THR A 1 245 ? 4.885 9.538 -7.554 1.00 82.75 245 THR A N 1
ATOM 1842 C CA . THR A 1 245 ? 3.488 9.330 -7.949 1.00 82.75 245 THR A CA 1
ATOM 1843 C C . THR A 1 245 ? 2.956 7.982 -7.477 1.00 82.75 245 THR A C 1
ATOM 1845 O O . THR A 1 245 ? 1.870 7.938 -6.900 1.00 82.75 245 THR A O 1
ATOM 1848 N N . LEU A 1 246 ? 3.708 6.884 -7.634 1.00 87.06 246 LEU A N 1
ATOM 1849 C CA . LEU A 1 246 ? 3.214 5.546 -7.273 1.00 87.06 246 LEU A CA 1
ATOM 1850 C C . LEU A 1 246 ? 2.924 5.398 -5.767 1.00 87.06 246 LEU A C 1
ATOM 1852 O O . LEU A 1 246 ? 1.835 4.926 -5.434 1.00 87.06 246 LEU A O 1
ATOM 1856 N N . PRO A 1 247 ? 3.794 5.850 -4.836 1.00 88.38 247 PRO A N 1
ATOM 1857 C CA . PRO A 1 247 ? 3.460 5.825 -3.410 1.00 88.38 247 PRO A CA 1
ATOM 1858 C C . PRO A 1 247 ? 2.252 6.697 -3.049 1.00 88.38 247 PRO A C 1
ATOM 1860 O O . PRO A 1 247 ? 1.487 6.346 -2.150 1.00 88.38 247 PRO A O 1
ATOM 1863 N N . ARG A 1 248 ? 2.049 7.826 -3.746 1.00 88.50 248 ARG A N 1
ATOM 1864 C CA . ARG A 1 248 ? 0.875 8.684 -3.532 1.00 88.50 248 ARG A CA 1
ATOM 1865 C C . ARG A 1 248 ? -0.411 8.017 -4.030 1.00 88.50 248 ARG A C 1
ATOM 1867 O O . ARG A 1 248 ? -1.419 8.092 -3.331 1.00 88.50 248 ARG A O 1
ATOM 1874 N N . GLN A 1 249 ? -0.369 7.315 -5.163 1.00 88.38 249 GLN A N 1
ATOM 1875 C CA . GLN A 1 249 ? -1.494 6.510 -5.657 1.00 88.38 249 GLN A CA 1
ATOM 1876 C C . GLN A 1 249 ? -1.848 5.375 -4.690 1.00 88.38 249 GLN A C 1
ATOM 1878 O O . GLN A 1 249 ? -3.011 5.225 -4.315 1.00 88.38 249 GLN A O 1
ATOM 1883 N N . GLU A 1 250 ? -0.846 4.628 -4.213 1.00 93.00 250 GLU A N 1
ATOM 1884 C CA . GLU A 1 250 ? -1.040 3.568 -3.215 1.00 93.00 250 GLU A CA 1
ATOM 1885 C C . GLU A 1 250 ? -1.720 4.111 -1.949 1.00 93.00 250 GLU A C 1
ATOM 1887 O O . GLU A 1 250 ? -2.683 3.526 -1.446 1.00 93.00 250 GLU A O 1
ATOM 1892 N N . TRP A 1 251 ? -1.262 5.271 -1.462 1.00 93.81 251 TRP A N 1
ATOM 1893 C CA . TRP A 1 251 ? -1.836 5.928 -0.291 1.00 93.81 251 TRP A CA 1
ATOM 1894 C C . TRP A 1 251 ? -3.288 6.365 -0.494 1.00 93.81 251 TRP A C 1
ATOM 1896 O O . TRP A 1 251 ? -4.120 6.092 0.371 1.00 93.81 251 TRP A O 1
ATOM 1906 N N . GLN A 1 252 ? -3.623 7.011 -1.616 1.00 91.25 252 GLN A N 1
ATOM 1907 C CA . GLN A 1 252 ? -5.000 7.453 -1.874 1.00 91.25 252 GLN A CA 1
ATOM 1908 C C . GLN A 1 252 ? -5.967 6.273 -2.020 1.00 91.25 252 GLN A C 1
ATOM 1910 O O . GLN A 1 252 ? -7.076 6.320 -1.476 1.00 91.25 252 GLN A O 1
ATOM 1915 N N . ILE A 1 253 ? -5.534 5.192 -2.678 1.00 91.94 253 ILE A N 1
ATOM 1916 C CA . ILE A 1 253 ? -6.299 3.942 -2.767 1.00 91.94 253 ILE A CA 1
ATOM 1917 C C . ILE A 1 253 ? -6.545 3.390 -1.359 1.00 91.94 253 ILE A C 1
ATOM 1919 O O . ILE A 1 253 ? -7.696 3.210 -0.962 1.00 91.94 253 ILE A O 1
ATOM 1923 N N . ALA A 1 254 ? -5.491 3.203 -0.559 1.00 94.12 254 ALA A N 1
ATOM 1924 C CA . ALA A 1 254 ? -5.608 2.659 0.794 1.00 94.12 254 ALA A CA 1
ATOM 1925 C C . ALA A 1 254 ? -6.487 3.531 1.709 1.00 94.12 254 ALA A C 1
ATOM 1927 O O . ALA A 1 254 ? -7.353 3.023 2.422 1.00 94.12 254 ALA A O 1
ATOM 1928 N N . LYS A 1 255 ? -6.315 4.857 1.661 1.00 93.75 255 LYS A N 1
ATOM 1929 C CA . LYS A 1 255 ? -7.101 5.826 2.437 1.00 93.75 255 LYS A CA 1
ATOM 1930 C C . LYS A 1 255 ? -8.587 5.766 2.080 1.00 93.75 255 LYS A C 1
ATOM 1932 O O . LYS A 1 255 ? -9.423 5.790 2.988 1.00 93.75 255 LYS A O 1
ATOM 1937 N N . THR A 1 256 ? -8.911 5.677 0.790 1.00 93.25 256 THR A N 1
ATOM 1938 C CA . THR A 1 256 ? -10.295 5.600 0.302 1.00 93.25 256 THR A CA 1
ATOM 1939 C C . THR A 1 256 ? -10.938 4.277 0.704 1.00 93.25 256 THR A C 1
ATOM 1941 O O . THR A 1 256 ? -12.015 4.283 1.300 1.00 93.25 256 THR A O 1
ATOM 1944 N N . LEU A 1 257 ? -10.248 3.152 0.491 1.00 93.81 257 LEU A N 1
ATOM 1945 C CA . LEU A 1 257 ? -10.736 1.824 0.876 1.00 93.81 257 LEU A CA 1
ATOM 1946 C C . LEU A 1 257 ? -10.952 1.705 2.389 1.00 93.81 257 LEU A C 1
ATOM 1948 O O . LEU A 1 257 ? -11.997 1.224 2.819 1.00 93.81 257 LEU A O 1
ATOM 1952 N N . ARG A 1 258 ? -10.034 2.238 3.207 1.00 93.50 258 ARG A N 1
ATOM 1953 C CA . ARG A 1 258 ? -10.206 2.326 4.667 1.00 93.50 258 ARG A CA 1
ATOM 1954 C C . ARG A 1 258 ? -11.467 3.096 5.039 1.00 93.50 258 ARG A C 1
ATOM 1956 O O . ARG A 1 258 ? -12.200 2.691 5.939 1.00 93.50 258 ARG A O 1
ATOM 1963 N N . LYS A 1 259 ? -11.736 4.216 4.359 1.00 92.06 259 LYS A N 1
ATOM 1964 C CA . LYS A 1 259 ? -12.929 5.022 4.630 1.00 92.06 259 LYS A CA 1
ATOM 1965 C C . LYS A 1 259 ? -14.210 4.280 4.245 1.00 92.06 259 LYS A C 1
ATOM 1967 O O . LYS A 1 259 ? -15.169 4.325 5.012 1.00 92.06 259 LYS A O 1
ATOM 1972 N N . VAL A 1 260 ? -14.218 3.582 3.109 1.00 92.75 260 VAL A N 1
ATOM 1973 C CA . VAL A 1 260 ? -15.346 2.741 2.676 1.00 92.75 260 VAL A CA 1
ATOM 1974 C C . VAL A 1 260 ? -15.589 1.603 3.671 1.00 92.75 260 VAL A C 1
ATOM 1976 O O . VAL A 1 260 ? -16.719 1.439 4.130 1.00 92.75 260 VAL A O 1
ATOM 1979 N N . ALA A 1 261 ? -14.540 0.883 4.078 1.00 90.88 261 ALA A N 1
ATOM 1980 C CA . ALA A 1 261 ? -14.629 -0.201 5.055 1.00 90.88 261 ALA A CA 1
ATOM 1981 C C . ALA A 1 261 ? -15.188 0.285 6.403 1.00 90.88 261 ALA A C 1
ATOM 1983 O O . ALA A 1 261 ? -16.109 -0.325 6.948 1.00 90.88 261 ALA A O 1
ATOM 1984 N N . GLN A 1 262 ? -14.707 1.432 6.899 1.00 89.75 262 GLN A N 1
ATOM 1985 C CA . GLN A 1 262 ? -15.225 2.052 8.121 1.00 89.75 262 GLN A CA 1
ATOM 1986 C C . GLN A 1 262 ? -16.718 2.396 8.000 1.00 89.75 262 GLN A C 1
ATOM 1988 O O . GLN A 1 262 ? -17.499 2.046 8.881 1.00 89.75 262 GLN A O 1
ATOM 1993 N N . LEU A 1 263 ? -17.129 3.050 6.908 1.00 92.25 263 LEU A N 1
ATOM 1994 C CA . LEU A 1 263 ? -18.527 3.446 6.705 1.00 92.25 263 LEU A CA 1
ATOM 1995 C C . LEU A 1 263 ? -19.459 2.236 6.555 1.00 92.25 263 LEU A C 1
ATOM 1997 O O . LEU A 1 263 ? -20.589 2.273 7.042 1.00 92.25 263 LEU A O 1
ATOM 2001 N N . ARG A 1 264 ? -18.998 1.151 5.922 1.00 87.81 264 ARG A N 1
ATOM 2002 C CA . ARG A 1 264 ? -19.747 -0.112 5.850 1.00 87.81 264 ARG A CA 1
ATOM 2003 C C . ARG A 1 264 ? -19.909 -0.749 7.220 1.00 87.81 264 ARG A C 1
ATOM 2005 O O . ARG A 1 264 ? -21.001 -1.209 7.540 1.00 87.81 264 ARG A O 1
ATOM 2012 N N . GLU A 1 265 ? -18.858 -0.756 8.032 1.00 87.38 265 GLU A N 1
ATOM 2013 C CA . GLU A 1 265 ? -18.928 -1.288 9.391 1.00 87.38 265 GLU A CA 1
ATOM 2014 C C . GLU A 1 265 ? -19.873 -0.472 10.279 1.00 87.38 265 GLU A C 1
ATOM 2016 O O . GLU A 1 265 ? -20.696 -1.042 10.993 1.00 87.38 265 GLU A O 1
ATOM 2021 N N . ASP A 1 266 ? -19.837 0.857 10.174 1.00 85.75 266 ASP A N 1
ATOM 2022 C CA . ASP A 1 266 ? -20.779 1.738 10.868 1.00 85.75 266 ASP A CA 1
ATOM 2023 C C . ASP A 1 266 ? -22.229 1.441 10.454 1.00 85.75 266 ASP A C 1
ATOM 2025 O O . ASP A 1 266 ? -23.101 1.294 11.310 1.00 85.75 266 ASP A O 1
ATOM 2029 N N . GLN A 1 267 ? -22.492 1.262 9.154 1.00 86.75 267 GLN A N 1
ATOM 2030 C CA . GLN A 1 267 ? -23.818 0.874 8.664 1.00 86.75 267 GLN A CA 1
ATOM 2031 C C . GLN A 1 267 ? -24.246 -0.514 9.156 1.00 86.75 267 GLN A C 1
ATOM 2033 O O . GLN A 1 267 ? -25.407 -0.686 9.526 1.00 86.75 267 GLN A O 1
ATOM 2038 N N . ARG A 1 268 ? -23.340 -1.501 9.175 1.00 83.31 268 ARG A N 1
ATOM 2039 C CA . ARG A 1 268 ? -23.626 -2.846 9.703 1.00 83.31 268 ARG A CA 1
ATOM 2040 C C . ARG A 1 268 ? -24.006 -2.793 11.179 1.00 83.31 268 ARG A C 1
ATOM 2042 O O . ARG A 1 268 ? -24.987 -3.425 11.560 1.00 83.31 268 ARG A O 1
ATOM 2049 N N . ARG A 1 269 ? -23.281 -2.008 11.984 1.00 82.06 269 ARG A N 1
ATOM 2050 C CA . ARG A 1 269 ? -23.585 -1.805 13.408 1.00 82.06 269 ARG A CA 1
ATOM 2051 C C . ARG A 1 269 ? -24.944 -1.153 13.618 1.00 82.06 269 ARG A C 1
ATOM 2053 O O . ARG A 1 269 ? -25.749 -1.692 14.368 1.00 82.06 269 ARG A O 1
ATOM 2060 N N . LEU A 1 270 ? -25.237 -0.074 12.890 1.00 82.00 270 LEU A N 1
ATOM 2061 C CA . LEU A 1 270 ? -26.543 0.588 12.957 1.00 82.00 270 LEU A CA 1
ATOM 2062 C C . LEU A 1 270 ? -27.683 -0.380 12.623 1.00 82.00 270 LEU A C 1
ATOM 2064 O O . LEU A 1 270 ? -28.682 -0.415 13.333 1.00 82.00 270 LEU A O 1
ATOM 2068 N N . VAL A 1 271 ? -27.518 -1.199 11.577 1.00 80.75 271 VAL A N 1
ATOM 2069 C CA . VAL A 1 271 ? -28.504 -2.226 11.205 1.00 80.75 271 VAL A CA 1
ATOM 2070 C C . VAL A 1 271 ? -28.673 -3.282 12.295 1.00 80.75 271 VAL A C 1
ATOM 2072 O O . VAL A 1 271 ? -29.804 -3.631 12.631 1.00 80.75 271 VAL A O 1
ATOM 2075 N N . ALA A 1 272 ? -27.573 -3.749 12.886 1.00 78.12 272 ALA A N 1
ATOM 2076 C CA . ALA A 1 272 ? -27.594 -4.739 13.958 1.00 78.12 272 ALA A CA 1
ATOM 2077 C C . ALA A 1 272 ? -28.257 -4.225 15.252 1.00 78.12 272 ALA A C 1
ATOM 2079 O O . ALA A 1 272 ? -28.884 -5.005 15.967 1.00 78.12 272 ALA A O 1
ATOM 2080 N N . GLU A 1 273 ? -28.166 -2.924 15.543 1.00 82.62 273 GLU A N 1
ATOM 2081 C CA . GLU A 1 273 ? -28.821 -2.283 16.695 1.00 82.62 273 GLU A CA 1
ATOM 2082 C C . GLU A 1 273 ? -30.352 -2.171 16.542 1.00 82.62 273 GLU A C 1
ATOM 2084 O O . GLU A 1 273 ? -31.057 -1.913 17.522 1.00 82.62 273 GLU A O 1
ATOM 2089 N N . GLY A 1 274 ? -30.873 -2.445 15.342 1.00 76.38 274 GLY A N 1
ATOM 2090 C CA . GLY A 1 274 ? -32.292 -2.417 15.012 1.00 76.38 274 GLY A CA 1
ATOM 2091 C C . GLY A 1 274 ? -32.711 -1.055 14.469 1.00 76.38 274 GLY A C 1
ATOM 2092 O O . GLY A 1 274 ? -32.930 -0.107 15.222 1.00 76.38 274 GLY A O 1
ATOM 2093 N N . VAL A 1 275 ? -32.876 -0.969 13.148 1.00 79.06 275 VAL A N 1
ATOM 2094 C CA . VAL A 1 275 ? -33.349 0.246 12.465 1.00 79.06 275 VAL A CA 1
ATOM 2095 C C . VAL A 1 275 ? -34.801 0.094 12.042 1.00 79.06 275 VAL A C 1
ATOM 2097 O O . VAL A 1 275 ? -35.255 -0.989 11.681 1.00 79.06 275 VAL A O 1
ATOM 2100 N N . ALA A 1 276 ? -35.537 1.204 12.047 1.00 83.06 276 ALA A N 1
ATOM 2101 C CA . ALA A 1 276 ? -36.863 1.244 11.447 1.00 83.06 276 ALA A CA 1
ATOM 2102 C C . ALA A 1 276 ? -36.774 1.003 9.919 1.00 83.06 276 ALA A C 1
ATOM 2104 O O . ALA A 1 276 ? -35.815 1.468 9.295 1.00 83.06 276 ALA A O 1
ATOM 2105 N N . PRO A 1 277 ? -37.779 0.373 9.279 1.00 79.88 277 PRO A N 1
ATOM 2106 C CA . PRO A 1 277 ? -37.779 0.118 7.832 1.00 79.8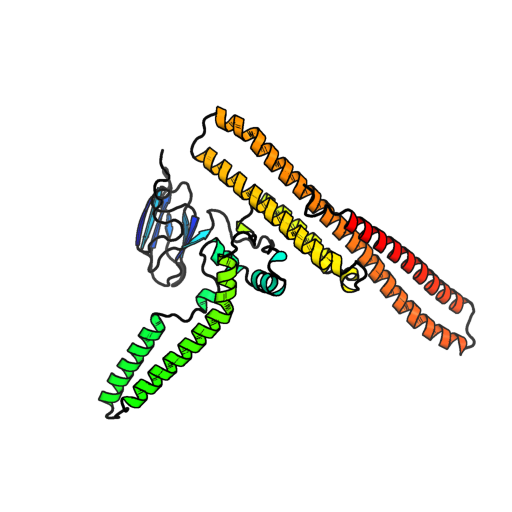8 277 PRO A CA 1
ATOM 2107 C C . PRO A 1 277 ? -37.555 1.376 6.974 1.00 79.88 277 PRO A C 1
ATOM 2109 O O . PRO A 1 277 ? -36.905 1.329 5.932 1.00 79.88 277 PRO A O 1
ATOM 2112 N N . GLN A 1 278 ? -38.041 2.531 7.438 1.00 80.50 278 GLN A N 1
ATOM 2113 C CA . GLN A 1 278 ? -37.848 3.827 6.779 1.00 80.50 278 GLN A CA 1
ATOM 2114 C C . GLN A 1 278 ? -36.376 4.267 6.781 1.00 80.50 278 GLN A C 1
ATOM 2116 O O . GLN A 1 278 ? -35.903 4.890 5.833 1.00 80.50 278 GLN A O 1
ATOM 2121 N N . ALA A 1 279 ? -35.635 3.933 7.837 1.00 79.62 279 ALA A N 1
ATOM 2122 C CA . ALA A 1 279 ? -34.214 4.227 7.929 1.00 79.62 279 ALA A CA 1
ATOM 2123 C C . ALA A 1 279 ? -33.376 3.234 7.104 1.00 79.62 279 ALA A C 1
ATOM 2125 O O . ALA A 1 279 ? -32.384 3.642 6.508 1.00 79.62 279 ALA A O 1
ATOM 2126 N N . GLU A 1 280 ? -33.799 1.972 6.960 1.00 82.06 280 GLU A N 1
ATOM 2127 C CA . GLU A 1 280 ? -33.177 1.049 5.994 1.00 82.06 280 GLU A CA 1
ATOM 2128 C C . GLU A 1 280 ? -33.331 1.528 4.545 1.00 82.06 280 GLU A C 1
ATOM 2130 O O . GLU A 1 280 ? -32.389 1.440 3.753 1.00 82.06 280 GLU A O 1
ATOM 2135 N N . GLU A 1 281 ? -34.497 2.073 4.194 1.00 85.88 281 GLU A N 1
ATOM 2136 C CA . GLU A 1 281 ? -34.726 2.685 2.886 1.00 85.88 281 GLU A CA 1
ATOM 2137 C C . GLU A 1 281 ? -33.824 3.907 2.661 1.00 85.88 281 GLU A C 1
ATOM 2139 O O . GLU A 1 281 ? -33.210 4.026 1.597 1.00 85.88 281 GLU A O 1
ATOM 2144 N N . ALA A 1 282 ? -33.647 4.746 3.686 1.00 87.94 282 ALA A N 1
ATOM 2145 C CA . ALA A 1 282 ? -32.734 5.887 3.647 1.00 87.94 282 ALA A CA 1
ATOM 2146 C C . ALA A 1 282 ? -31.247 5.488 3.524 1.00 87.94 282 ALA A C 1
ATOM 2148 O O . ALA A 1 282 ? -30.445 6.272 3.017 1.00 87.94 282 ALA A O 1
ATOM 2149 N N . LEU A 1 283 ? -30.861 4.272 3.935 1.00 88.38 283 LEU A N 1
ATOM 2150 C CA . LEU A 1 283 ? -29.494 3.763 3.769 1.00 88.38 283 LEU A CA 1
ATOM 2151 C C . LEU A 1 283 ? -29.189 3.294 2.336 1.00 88.38 283 LEU A C 1
ATOM 2153 O O . LEU A 1 283 ? -28.013 3.225 1.972 1.00 88.38 283 LEU A O 1
ATOM 2157 N N . ARG A 1 284 ? -30.194 2.981 1.496 1.00 88.44 284 ARG A N 1
ATOM 2158 C CA . ARG A 1 284 ? -29.946 2.459 0.132 1.00 88.44 284 ARG A CA 1
ATOM 2159 C C . ARG A 1 284 ? -29.104 3.406 -0.738 1.00 88.44 284 ARG A C 1
ATOM 2161 O O . ARG A 1 284 ? -28.134 2.920 -1.322 1.00 88.44 284 ARG A O 1
ATOM 2168 N N . PRO A 1 285 ? -29.389 4.723 -0.824 1.00 92.06 285 PRO A N 1
ATOM 2169 C CA . PRO A 1 285 ? -28.569 5.642 -1.614 1.00 92.06 285 PRO A CA 1
ATOM 2170 C C . PRO A 1 285 ? -27.131 5.749 -1.094 1.00 92.06 285 PRO A C 1
ATOM 2172 O O . PRO A 1 285 ? -26.203 5.856 -1.888 1.00 92.06 285 PRO A O 1
ATOM 2175 N N . LEU A 1 286 ? -26.935 5.665 0.227 1.00 91.00 286 LEU A N 1
ATOM 2176 C CA . LEU A 1 286 ? -25.604 5.712 0.836 1.00 91.00 286 LEU A CA 1
ATOM 2177 C C . LEU A 1 286 ? -24.784 4.464 0.502 1.00 91.00 286 LEU A C 1
ATOM 2179 O O . LEU A 1 286 ? -23.602 4.581 0.202 1.00 91.00 286 LEU A O 1
ATOM 2183 N N . ARG A 1 287 ? -25.402 3.276 0.513 1.00 90.25 287 ARG A N 1
ATOM 2184 C CA . ARG A 1 287 ? -24.745 2.031 0.078 1.00 90.25 287 ARG A CA 1
ATOM 2185 C C . ARG A 1 287 ? -24.331 2.109 -1.385 1.00 90.25 287 ARG A C 1
ATOM 2187 O O . ARG A 1 287 ? -23.183 1.825 -1.695 1.00 90.25 287 ARG A O 1
ATOM 2194 N N . LYS A 1 288 ? -25.231 2.593 -2.247 1.00 90.88 288 LYS A N 1
ATOM 2195 C CA . LYS A 1 288 ? -24.924 2.808 -3.663 1.00 90.88 288 LYS A CA 1
ATOM 2196 C C . LYS A 1 288 ? -23.739 3.760 -3.848 1.00 90.88 288 LYS A C 1
ATOM 2198 O O . LYS A 1 288 ? -22.831 3.439 -4.597 1.00 90.88 288 LYS A O 1
ATOM 2203 N N . ALA A 1 289 ? -23.701 4.875 -3.118 1.00 89.94 289 ALA A N 1
ATOM 2204 C CA . ALA A 1 289 ? -22.576 5.807 -3.187 1.00 89.94 289 ALA A CA 1
ATOM 2205 C C . ALA A 1 289 ? -21.241 5.161 -2.762 1.00 89.94 289 ALA A C 1
ATOM 2207 O O . ALA A 1 289 ? -20.207 5.453 -3.356 1.00 89.94 289 ALA A O 1
ATOM 2208 N N . LEU A 1 290 ? -21.243 4.271 -1.760 1.00 91.00 290 LEU A N 1
ATOM 2209 C CA . LEU A 1 290 ? -20.042 3.518 -1.372 1.00 91.00 290 LEU A CA 1
ATOM 2210 C C . LEU A 1 290 ? -19.595 2.541 -2.465 1.00 91.00 290 LEU A C 1
ATOM 2212 O O . LEU A 1 290 ? -18.395 2.409 -2.699 1.00 91.00 290 LEU A O 1
ATOM 2216 N N . ASP A 1 291 ? -20.542 1.888 -3.135 1.00 89.31 291 ASP A N 1
ATOM 2217 C CA . ASP A 1 291 ? -20.254 0.985 -4.250 1.00 89.31 291 ASP A CA 1
ATOM 2218 C C . ASP A 1 291 ? -19.727 1.754 -5.477 1.00 89.31 291 ASP A C 1
ATOM 2220 O O . ASP A 1 291 ? -18.770 1.308 -6.107 1.00 89.31 291 ASP A O 1
ATOM 2224 N N . ASP A 1 292 ? -20.266 2.944 -5.763 1.00 87.31 292 ASP A N 1
ATOM 2225 C CA . ASP A 1 292 ? -19.781 3.831 -6.830 1.00 87.31 292 ASP A CA 1
ATOM 2226 C C . ASP A 1 292 ? -18.335 4.304 -6.552 1.00 87.31 292 ASP A C 1
ATOM 2228 O O . ASP A 1 292 ? -17.490 4.327 -7.453 1.00 87.31 292 ASP A O 1
ATOM 2232 N N . VAL A 1 293 ? -18.009 4.625 -5.292 1.00 89.25 293 VAL A N 1
ATOM 2233 C CA . VAL A 1 293 ? -16.636 4.969 -4.875 1.00 89.25 293 VAL A CA 1
ATOM 2234 C C . VAL A 1 293 ? -15.696 3.768 -5.010 1.00 89.25 293 VAL A C 1
ATOM 2236 O O . VAL A 1 293 ? -14.588 3.924 -5.524 1.00 89.25 293 VAL A O 1
ATOM 2239 N N . GLU A 1 294 ? -16.111 2.569 -4.589 1.00 90.38 294 GLU A N 1
ATOM 2240 C CA . GLU A 1 294 ? -15.307 1.352 -4.768 1.00 90.38 294 GLU A CA 1
ATOM 2241 C C . GLU A 1 294 ? -15.059 1.058 -6.253 1.00 90.38 294 GLU A C 1
ATOM 2243 O O . GLU A 1 294 ? -13.930 0.739 -6.623 1.00 90.38 294 GLU A O 1
ATOM 2248 N N . ALA A 1 295 ? -16.066 1.234 -7.114 1.00 85.31 295 ALA A N 1
ATOM 2249 C CA . ALA A 1 295 ? -15.927 1.070 -8.560 1.00 85.31 295 ALA A CA 1
ATOM 2250 C C . ALA A 1 295 ? -14.934 2.079 -9.163 1.00 85.31 295 ALA A C 1
ATOM 2252 O O . ALA A 1 295 ? -14.094 1.705 -9.982 1.00 85.31 295 ALA A O 1
ATOM 2253 N N . SER A 1 296 ? -14.966 3.340 -8.713 1.00 84.44 296 SER A N 1
ATOM 2254 C CA . SER A 1 296 ? -13.967 4.346 -9.099 1.00 84.44 296 SER A CA 1
ATOM 2255 C C . SER A 1 296 ? -12.556 3.933 -8.669 1.00 84.44 296 SER A C 1
ATOM 2257 O O . SER A 1 296 ? -11.619 4.022 -9.461 1.00 84.44 296 SER A O 1
ATOM 2259 N N . VAL A 1 297 ? -12.377 3.425 -7.443 1.00 88.44 297 VAL A N 1
ATOM 2260 C CA . VAL A 1 297 ? -11.074 2.913 -6.981 1.00 88.44 297 VAL A CA 1
ATOM 2261 C C . VAL A 1 297 ? -10.632 1.701 -7.803 1.00 88.44 297 VAL A C 1
ATOM 2263 O O . VAL A 1 297 ? -9.472 1.639 -8.203 1.00 88.44 297 VAL A O 1
ATOM 2266 N N . ALA A 1 298 ? -11.536 0.769 -8.108 1.00 88.81 298 ALA A N 1
ATOM 2267 C CA . ALA A 1 298 ? -11.239 -0.395 -8.937 1.00 88.81 298 ALA A CA 1
ATOM 2268 C C . ALA A 1 298 ? -10.745 0.010 -10.336 1.00 88.81 298 ALA A C 1
ATOM 2270 O O . ALA A 1 298 ? -9.724 -0.505 -10.785 1.00 88.81 298 ALA A O 1
ATOM 2271 N N . ALA A 1 299 ? -11.374 1.004 -10.973 1.00 80.44 299 ALA A N 1
ATOM 2272 C CA . ALA A 1 299 ? -10.927 1.534 -12.263 1.00 80.44 299 ALA A CA 1
ATOM 2273 C C . ALA A 1 299 ? -9.510 2.142 -12.201 1.00 80.44 299 ALA A C 1
ATOM 2275 O O . ALA A 1 299 ? -8.719 1.982 -13.135 1.00 80.44 299 ALA A O 1
ATOM 2276 N N . ARG A 1 300 ? -9.150 2.801 -11.088 1.00 87.88 300 ARG A N 1
ATOM 2277 C CA . ARG A 1 300 ? -7.778 3.299 -10.860 1.00 87.88 300 ARG A CA 1
ATOM 2278 C C . ARG A 1 300 ? -6.782 2.147 -10.715 1.00 87.88 300 ARG A C 1
ATOM 2280 O O . ARG A 1 300 ? -5.697 2.210 -11.286 1.00 87.88 300 ARG A O 1
ATOM 2287 N N . VAL A 1 301 ? -7.144 1.089 -9.985 1.00 91.31 301 VAL A N 1
ATOM 2288 C CA . VAL A 1 301 ? -6.311 -0.121 -9.852 1.00 91.31 301 VAL A CA 1
ATOM 2289 C C . VAL A 1 301 ? -6.096 -0.782 -11.214 1.00 91.31 301 VAL A C 1
ATOM 2291 O O . VAL A 1 301 ? -4.965 -1.119 -11.548 1.00 91.31 301 VAL A O 1
ATOM 2294 N N . GLU A 1 302 ? -7.134 -0.891 -12.040 1.00 86.31 302 GLU A N 1
ATOM 2295 C CA . GLU A 1 302 ? -7.014 -1.423 -13.403 1.00 86.31 302 GLU A CA 1
ATOM 2296 C C . GLU A 1 302 ? -6.102 -0.563 -14.291 1.00 86.31 302 GLU A C 1
ATOM 2298 O O . GLU A 1 302 ? -5.370 -1.092 -15.126 1.00 86.31 302 GLU A O 1
ATOM 2303 N N . ALA A 1 303 ? -6.099 0.762 -14.115 1.00 85.62 303 ALA A N 1
ATOM 2304 C CA . ALA A 1 303 ? -5.152 1.639 -14.806 1.00 85.62 303 ALA A CA 1
ATOM 2305 C C . ALA A 1 303 ? -3.698 1.370 -14.378 1.00 85.62 303 ALA A C 1
ATOM 2307 O O . ALA A 1 303 ? -2.815 1.299 -15.233 1.00 85.62 303 ALA A O 1
ATOM 2308 N N . LEU A 1 304 ? -3.452 1.143 -13.081 1.00 86.88 304 LEU A N 1
ATOM 2309 C CA . LEU A 1 304 ? -2.134 0.736 -12.577 1.00 86.88 304 LEU A CA 1
ATOM 2310 C C . LEU A 1 304 ? -1.706 -0.630 -13.126 1.00 86.88 304 LEU A C 1
ATOM 2312 O O . LEU A 1 304 ? -0.542 -0.813 -13.476 1.00 86.88 304 LEU A O 1
ATOM 2316 N N . GLU A 1 305 ? -2.630 -1.584 -13.230 1.00 90.81 305 GLU A N 1
ATOM 2317 C CA . GLU A 1 305 ? -2.364 -2.904 -13.809 1.00 90.81 305 GLU A CA 1
ATOM 2318 C C . GLU A 1 305 ? -1.993 -2.805 -15.293 1.00 90.81 305 GLU A C 1
ATOM 2320 O O . GLU A 1 305 ? -0.988 -3.387 -15.701 1.00 90.81 305 GLU A O 1
ATOM 2325 N N . ARG A 1 306 ? -2.724 -2.001 -16.079 1.00 88.25 306 ARG A N 1
ATOM 2326 C CA . ARG A 1 306 ? -2.373 -1.727 -17.483 1.00 88.25 306 ARG A CA 1
ATOM 2327 C C . ARG A 1 306 ? -1.002 -1.069 -17.606 1.00 88.25 306 ARG A C 1
ATOM 2329 O O . ARG A 1 306 ? -0.222 -1.437 -18.479 1.00 88.25 306 ARG A O 1
ATOM 2336 N N . TYR A 1 307 ? -0.677 -0.123 -16.727 1.00 88.12 307 TYR A N 1
ATOM 2337 C CA . TYR A 1 307 ? 0.650 0.491 -16.710 1.00 88.12 307 TYR A CA 1
ATOM 2338 C C . TYR A 1 307 ? 1.756 -0.529 -16.388 1.00 88.12 307 TYR A C 1
ATOM 2340 O O . TYR A 1 307 ? 2.803 -0.539 -17.042 1.00 88.12 307 TYR A O 1
ATOM 2348 N N . ALA A 1 308 ? 1.514 -1.435 -15.438 1.00 88.88 308 ALA A N 1
ATOM 2349 C CA . ALA A 1 308 ? 2.434 -2.524 -15.125 1.00 88.88 308 ALA A CA 1
ATOM 2350 C C . ALA A 1 308 ? 2.627 -3.484 -16.308 1.00 88.88 308 ALA A C 1
ATOM 2352 O O . ALA A 1 308 ? 3.752 -3.907 -16.572 1.00 88.88 308 ALA A O 1
ATOM 2353 N N . GLU A 1 309 ? 1.562 -3.789 -17.050 1.00 87.75 309 GLU A N 1
ATOM 2354 C CA . GLU A 1 309 ? 1.622 -4.611 -18.262 1.00 87.75 309 GLU A CA 1
ATOM 2355 C C . GLU A 1 309 ? 2.448 -3.938 -19.368 1.00 87.75 309 GLU A C 1
ATOM 2357 O O . GLU A 1 309 ? 3.383 -4.544 -19.891 1.00 87.75 309 GLU A O 1
ATOM 2362 N N . ARG A 1 310 ? 2.211 -2.649 -19.646 1.00 82.50 310 ARG A N 1
ATOM 2363 C CA . ARG A 1 310 ? 3.028 -1.870 -20.599 1.00 82.50 310 ARG A CA 1
ATOM 2364 C C . ARG A 1 310 ? 4.491 -1.781 -20.185 1.00 82.50 310 ARG A C 1
ATOM 2366 O O . ARG A 1 310 ? 5.384 -1.864 -21.024 1.00 82.50 310 ARG A O 1
ATOM 2373 N N . THR A 1 311 ? 4.748 -1.653 -18.888 1.00 87.75 311 THR A N 1
ATOM 2374 C CA . THR A 1 311 ? 6.114 -1.670 -18.354 1.00 87.75 311 THR A CA 1
ATOM 2375 C C . THR A 1 311 ? 6.779 -3.028 -18.580 1.00 87.75 311 THR A C 1
ATOM 2377 O O . THR A 1 311 ? 7.946 -3.076 -18.957 1.00 87.75 311 THR A O 1
ATOM 2380 N N . ALA A 1 312 ? 6.044 -4.132 -18.421 1.00 86.44 312 ALA A N 1
ATOM 2381 C CA . ALA A 1 312 ? 6.557 -5.476 -18.677 1.00 86.44 312 ALA A CA 1
ATOM 2382 C C . ALA A 1 312 ? 6.881 -5.714 -20.167 1.00 86.44 312 ALA A C 1
ATOM 2384 O O . ALA A 1 312 ? 7.894 -6.347 -20.479 1.00 86.44 312 ALA A O 1
ATOM 2385 N N . GLU A 1 313 ? 6.066 -5.181 -21.084 1.00 83.06 313 GLU A N 1
ATOM 2386 C CA . GLU A 1 313 ? 6.350 -5.179 -22.529 1.00 83.06 313 GLU A CA 1
ATOM 2387 C C . GLU A 1 313 ? 7.644 -4.410 -22.842 1.00 83.06 313 GLU A C 1
ATOM 2389 O O . GLU A 1 313 ? 8.523 -4.927 -23.541 1.00 83.06 313 GLU A O 1
ATOM 2394 N N . ALA A 1 314 ? 7.802 -3.212 -22.269 1.00 82.88 314 ALA A N 1
ATOM 2395 C CA . ALA A 1 314 ? 9.014 -2.408 -22.416 1.00 82.88 314 ALA A CA 1
ATOM 2396 C C . ALA A 1 314 ? 10.250 -3.129 -21.860 1.00 82.88 314 ALA A C 1
ATOM 2398 O O . ALA A 1 314 ? 11.311 -3.122 -22.483 1.00 82.88 314 ALA A O 1
ATOM 2399 N N . ASP A 1 315 ? 10.105 -3.815 -20.729 1.00 88.19 315 ASP A N 1
ATOM 2400 C CA . ASP A 1 315 ? 11.138 -4.655 -20.127 1.00 88.19 315 ASP A CA 1
ATOM 2401 C C . ASP A 1 315 ? 11.577 -5.798 -21.044 1.00 88.19 315 ASP A C 1
ATOM 2403 O O . ASP A 1 315 ? 12.772 -6.073 -21.190 1.00 88.19 315 ASP A O 1
ATOM 2407 N N . ALA A 1 316 ? 10.622 -6.469 -21.691 1.00 87.50 316 ALA A N 1
ATOM 2408 C CA . ALA A 1 316 ? 10.919 -7.522 -22.653 1.00 87.50 316 ALA A CA 1
ATOM 2409 C C . ALA A 1 316 ? 11.688 -6.969 -23.864 1.00 87.50 316 ALA A C 1
ATOM 2411 O O . ALA A 1 316 ? 12.710 -7.545 -24.252 1.00 87.50 316 ALA A O 1
ATOM 2412 N N . ALA A 1 317 ? 11.258 -5.825 -24.408 1.00 84.69 317 ALA A N 1
ATOM 2413 C CA . ALA A 1 317 ? 11.954 -5.144 -25.499 1.00 84.69 317 ALA A CA 1
ATOM 2414 C C . ALA A 1 317 ? 13.367 -4.694 -25.087 1.00 84.69 317 ALA A C 1
ATOM 2416 O O . ALA A 1 317 ? 14.324 -4.855 -25.848 1.00 84.69 317 ALA A O 1
ATOM 2417 N N . TYR A 1 318 ? 13.524 -4.193 -23.861 1.00 85.56 318 TYR A N 1
ATOM 2418 C CA . TYR A 1 318 ? 14.805 -3.752 -23.320 1.00 85.56 318 TYR A CA 1
ATOM 2419 C C . TYR A 1 318 ? 15.787 -4.918 -23.176 1.00 85.56 318 TYR A C 1
ATOM 2421 O O . TYR A 1 318 ? 16.929 -4.829 -23.635 1.00 85.56 318 TYR A O 1
ATOM 2429 N N . ARG A 1 319 ? 15.334 -6.052 -22.625 1.00 88.25 319 ARG A N 1
ATOM 2430 C CA . ARG A 1 319 ? 16.147 -7.273 -22.522 1.00 88.25 319 ARG A CA 1
ATOM 2431 C C . ARG A 1 319 ? 16.529 -7.830 -23.892 1.00 88.25 319 ARG A C 1
ATOM 2433 O O . ARG A 1 319 ? 17.683 -8.221 -24.070 1.00 88.25 319 ARG A O 1
ATOM 2440 N N . ALA A 1 320 ? 15.607 -7.836 -24.856 1.00 85.69 320 ALA A N 1
ATOM 2441 C CA . ALA A 1 320 ? 15.884 -8.281 -26.222 1.00 85.69 320 ALA A CA 1
ATOM 2442 C C . ALA A 1 320 ? 16.943 -7.395 -26.899 1.00 85.69 320 ALA A C 1
ATOM 2444 O O . ALA A 1 320 ? 17.932 -7.903 -27.431 1.00 85.69 320 ALA A O 1
ATOM 2445 N N . HIS A 1 321 ? 16.801 -6.070 -26.796 1.00 83.19 321 HIS A N 1
ATOM 2446 C CA . HIS A 1 321 ? 17.793 -5.123 -27.301 1.00 83.19 321 HIS A CA 1
ATOM 2447 C C . HIS A 1 321 ? 19.166 -5.331 -26.639 1.00 83.19 321 HIS A C 1
ATOM 2449 O O . HIS A 1 321 ? 20.175 -5.422 -27.332 1.00 83.19 321 HIS A O 1
ATOM 2455 N N . ALA A 1 322 ? 19.222 -5.488 -25.313 1.00 85.81 322 ALA A N 1
ATOM 2456 C CA . ALA A 1 322 ? 20.473 -5.723 -24.590 1.00 85.81 322 ALA A CA 1
ATOM 2457 C C . ALA A 1 322 ? 21.144 -7.070 -24.933 1.00 85.81 322 ALA A C 1
ATOM 2459 O O . ALA A 1 322 ? 22.360 -7.218 -24.797 1.00 85.81 322 ALA A O 1
ATOM 2460 N N . GLN A 1 323 ? 20.383 -8.087 -25.343 1.00 85.56 323 GLN A N 1
ATOM 2461 C CA . GLN A 1 323 ? 20.940 -9.352 -25.835 1.00 85.56 323 GLN A CA 1
ATOM 2462 C C . GLN A 1 323 ? 21.548 -9.189 -27.228 1.00 85.56 323 GLN A C 1
ATOM 2464 O O . GLN A 1 323 ? 22.687 -9.603 -27.434 1.00 85.56 323 GLN A O 1
ATOM 2469 N N . VAL A 1 324 ? 20.829 -8.548 -28.153 1.00 81.38 324 VAL A N 1
ATOM 2470 C CA . VAL A 1 324 ? 21.314 -8.339 -29.525 1.00 81.38 324 VAL A CA 1
ATOM 2471 C C . VAL A 1 324 ? 22.497 -7.377 -29.559 1.00 81.38 324 VAL A C 1
ATOM 2473 O O . VAL A 1 324 ? 23.469 -7.666 -30.248 1.00 81.38 324 VAL A O 1
ATOM 2476 N N . ALA A 1 325 ? 22.482 -6.307 -28.761 1.00 78.44 325 ALA A N 1
ATOM 2477 C CA . ALA A 1 325 ? 23.617 -5.393 -28.633 1.00 78.44 325 ALA A CA 1
ATOM 2478 C C . ALA A 1 325 ? 24.898 -6.133 -28.206 1.00 78.44 325 ALA A C 1
ATOM 2480 O O . ALA A 1 325 ? 25.926 -5.996 -28.851 1.00 78.44 325 ALA A O 1
ATOM 2481 N N . ARG A 1 326 ? 24.818 -7.033 -27.214 1.00 83.81 326 ARG A N 1
ATOM 2482 C CA . ARG A 1 326 ? 25.970 -7.852 -26.782 1.00 83.81 326 ARG A CA 1
ATOM 2483 C C . ARG A 1 326 ? 26.494 -8.814 -27.850 1.00 83.81 326 ARG A C 1
ATOM 2485 O O . ARG A 1 326 ? 27.649 -9.230 -27.775 1.00 83.81 326 ARG A O 1
ATOM 2492 N N . VAL A 1 327 ? 25.642 -9.249 -28.778 1.00 82.00 327 VAL A N 1
ATOM 2493 C CA . VAL A 1 327 ? 26.060 -10.077 -29.919 1.00 82.00 327 VAL A CA 1
ATOM 2494 C C . VAL A 1 327 ? 26.696 -9.198 -30.990 1.00 82.00 327 VAL A C 1
ATOM 2496 O O . VAL A 1 327 ? 27.747 -9.560 -31.503 1.00 82.00 327 VAL A O 1
ATOM 2499 N N . ALA A 1 328 ? 26.103 -8.039 -31.281 1.00 73.38 328 ALA A N 1
ATOM 2500 C CA . ALA A 1 328 ? 26.625 -7.074 -32.242 1.00 73.38 328 ALA A CA 1
ATOM 2501 C C . ALA A 1 328 ? 27.996 -6.512 -31.823 1.00 73.38 328 ALA A C 1
ATOM 2503 O O . ALA A 1 328 ? 28.888 -6.451 -32.660 1.00 73.38 328 ALA A O 1
ATOM 2504 N N . ASP A 1 329 ? 28.199 -6.199 -30.539 1.00 78.12 329 ASP A N 1
ATOM 2505 C CA . ASP A 1 329 ? 29.488 -5.719 -30.016 1.00 78.12 329 ASP A CA 1
ATOM 2506 C C . ASP A 1 329 ? 30.606 -6.746 -30.252 1.00 78.12 329 ASP A C 1
ATOM 2508 O O . ASP A 1 329 ? 31.688 -6.401 -30.716 1.00 78.12 329 ASP A O 1
ATOM 2512 N N . ARG A 1 330 ? 30.328 -8.037 -30.024 1.00 77.00 330 ARG A N 1
ATOM 2513 C CA . ARG A 1 330 ? 31.275 -9.115 -30.358 1.00 77.00 330 ARG A CA 1
ATOM 2514 C C . ARG A 1 330 ? 31.439 -9.293 -31.862 1.00 77.00 330 ARG A C 1
ATOM 2516 O O . ARG A 1 330 ? 32.513 -9.651 -32.322 1.00 77.00 330 ARG A O 1
ATOM 2523 N N . ALA A 1 331 ? 30.378 -9.073 -32.634 1.00 70.19 331 ALA A N 1
ATOM 2524 C CA . ALA A 1 331 ? 30.436 -9.156 -34.085 1.00 70.19 331 ALA A CA 1
ATOM 2525 C C . ALA A 1 331 ? 31.350 -8.080 -34.690 1.00 70.19 331 ALA A C 1
ATOM 2527 O O . ALA A 1 331 ? 31.992 -8.370 -35.691 1.00 70.19 331 ALA A O 1
ATOM 2528 N N . ALA A 1 332 ? 31.480 -6.906 -34.062 1.00 70.44 332 ALA A N 1
ATOM 2529 C CA . ALA A 1 332 ? 32.478 -5.904 -34.441 1.00 70.44 332 ALA A CA 1
ATOM 2530 C C . ALA A 1 332 ? 33.917 -6.421 -34.236 1.00 70.44 332 ALA A C 1
ATOM 2532 O O . ALA A 1 332 ? 34.739 -6.301 -35.137 1.00 70.44 332 ALA A O 1
ATOM 2533 N N . GLU A 1 333 ? 34.200 -7.110 -33.124 1.00 71.06 333 GLU A N 1
ATOM 2534 C CA . GLU A 1 333 ? 35.505 -7.764 -32.905 1.00 71.06 333 GLU A CA 1
ATOM 2535 C C . GLU A 1 333 ? 35.783 -8.846 -33.967 1.00 71.06 333 GLU A C 1
ATOM 2537 O O . GLU A 1 333 ? 36.903 -8.976 -34.463 1.00 71.06 333 GLU A O 1
ATOM 2542 N N . TYR A 1 334 ? 34.756 -9.606 -34.368 1.00 63.62 334 TYR A N 1
ATOM 2543 C CA . TYR A 1 334 ? 34.868 -10.565 -35.471 1.00 63.62 334 TYR A CA 1
ATOM 2544 C C . TYR A 1 334 ? 35.025 -9.883 -36.837 1.00 63.62 334 TYR A C 1
ATOM 2546 O O . TYR A 1 334 ? 35.724 -10.425 -37.685 1.00 63.62 334 TYR A O 1
ATOM 2554 N N . GLN A 1 335 ? 34.415 -8.716 -37.067 1.00 64.25 335 GLN A N 1
ATOM 2555 C CA . GLN A 1 335 ? 34.609 -7.925 -38.288 1.00 64.25 335 GLN A CA 1
ATOM 2556 C C . GLN A 1 335 ? 36.040 -7.406 -38.402 1.00 64.25 335 GLN A C 1
ATOM 2558 O O . GLN A 1 335 ? 36.606 -7.488 -39.486 1.00 64.25 335 GLN A O 1
ATOM 2563 N N . ASP A 1 336 ? 36.639 -6.942 -37.305 1.00 71.19 336 ASP A N 1
ATOM 2564 C CA . ASP A 1 336 ? 38.037 -6.504 -37.288 1.00 71.19 336 ASP A CA 1
ATOM 2565 C C . ASP A 1 336 ? 38.979 -7.678 -37.620 1.00 71.19 336 ASP A C 1
ATOM 2567 O O . ASP A 1 336 ? 39.836 -7.568 -38.497 1.00 71.19 336 ASP A O 1
ATOM 2571 N N . LEU A 1 337 ? 38.736 -8.857 -37.032 1.00 68.62 337 LEU A N 1
ATOM 2572 C CA . LEU A 1 337 ? 39.434 -10.106 -37.376 1.00 68.62 337 LEU A CA 1
ATOM 2573 C C . LEU A 1 337 ? 39.219 -10.536 -38.840 1.00 68.62 337 LEU A C 1
ATOM 2575 O O . LEU A 1 337 ? 40.144 -11.037 -39.484 1.00 68.62 337 LEU A O 1
ATOM 2579 N N . LEU A 1 338 ? 38.008 -10.360 -39.379 1.00 66.19 338 LEU A N 1
ATOM 2580 C CA . LEU A 1 338 ? 37.677 -10.656 -40.778 1.00 66.19 338 LEU A CA 1
ATOM 2581 C C . LEU A 1 338 ? 38.278 -9.640 -41.751 1.00 66.19 338 LEU A C 1
ATOM 2583 O O . LEU A 1 338 ? 38.539 -10.001 -42.886 1.00 66.19 338 LEU A O 1
ATOM 2587 N N . ALA A 1 339 ? 38.509 -8.395 -41.338 1.00 68.12 339 ALA A N 1
ATOM 2588 C CA . ALA A 1 339 ? 39.194 -7.393 -42.150 1.00 68.12 339 ALA A CA 1
ATOM 2589 C C . ALA A 1 339 ? 40.714 -7.632 -42.182 1.00 68.12 339 ALA A C 1
ATOM 2591 O O . ALA A 1 339 ? 41.370 -7.346 -43.184 1.00 68.12 339 ALA A O 1
ATOM 2592 N N . GLU A 1 340 ? 41.272 -8.191 -41.104 1.00 65.75 340 GLU A N 1
ATOM 2593 C CA . GLU A 1 340 ? 42.672 -8.626 -41.024 1.00 65.75 340 GLU A CA 1
ATOM 2594 C C . GLU A 1 340 ? 42.942 -9.954 -41.760 1.00 65.75 340 GLU A C 1
ATOM 2596 O O . GLU A 1 340 ? 44.094 -10.280 -42.056 1.00 65.75 340 GLU A O 1
ATOM 2601 N N . THR A 1 341 ? 41.900 -10.719 -42.097 1.00 59.94 341 THR A N 1
ATOM 2602 C CA . THR A 1 341 ? 41.997 -11.997 -42.819 1.00 59.94 341 THR A CA 1
ATOM 2603 C C . THR A 1 341 ? 41.362 -11.900 -44.211 1.00 59.94 341 THR A C 1
ATOM 2605 O O . THR A 1 341 ? 40.446 -11.129 -44.449 1.00 59.94 341 THR A O 1
ATOM 2608 N N . VAL A 1 342 ? 41.845 -12.661 -45.200 1.00 61.81 342 VAL A N 1
ATOM 2609 C CA . VAL A 1 342 ? 41.170 -12.728 -46.512 1.00 61.81 342 VAL A CA 1
ATOM 2610 C C . VAL A 1 342 ? 39.966 -13.662 -46.363 1.00 61.81 342 VAL A C 1
ATOM 2612 O O . VAL A 1 342 ? 40.116 -14.873 -46.517 1.00 61.81 342 VAL A O 1
ATOM 2615 N N . ALA A 1 343 ? 38.802 -13.128 -45.989 1.00 57.72 343 ALA A N 1
ATOM 2616 C CA . ALA A 1 343 ? 37.589 -13.909 -45.730 1.00 57.72 343 ALA A CA 1
ATOM 2617 C C . ALA A 1 343 ? 36.356 -13.416 -46.522 1.00 57.72 343 ALA A C 1
ATOM 2619 O O . ALA A 1 343 ? 36.266 -12.252 -46.903 1.00 57.72 343 ALA A O 1
ATOM 2620 N N . ASP A 1 344 ? 35.424 -14.345 -46.782 1.00 59.88 344 ASP A N 1
ATOM 2621 C CA . ASP A 1 344 ? 34.314 -14.271 -47.752 1.00 59.88 344 ASP A CA 1
ATOM 2622 C C . ASP A 1 344 ? 33.261 -13.160 -47.516 1.00 59.88 344 ASP A C 1
ATOM 2624 O O . ASP A 1 344 ? 32.806 -12.925 -46.394 1.00 59.88 344 ASP A O 1
ATOM 2628 N N . GLU A 1 345 ? 32.736 -12.587 -48.613 1.00 64.81 345 GLU A N 1
ATOM 2629 C CA . GLU A 1 345 ? 31.643 -11.584 -48.640 1.00 64.81 345 GLU A CA 1
ATOM 2630 C C . GLU A 1 345 ? 30.361 -12.031 -47.904 1.00 64.81 345 GLU A C 1
ATOM 2632 O O . GLU A 1 345 ? 29.609 -11.205 -47.378 1.00 64.81 345 GLU A O 1
ATOM 2637 N N . LEU A 1 346 ? 30.105 -13.342 -47.827 1.00 63.81 346 LEU A N 1
ATOM 2638 C CA . LEU A 1 346 ? 28.931 -13.900 -47.150 1.00 63.81 346 LEU A CA 1
ATOM 2639 C C . LEU A 1 346 ? 28.984 -13.687 -45.626 1.00 63.81 346 LEU A C 1
ATOM 2641 O O . LEU A 1 346 ? 27.954 -13.408 -45.012 1.00 63.81 346 LEU A O 1
ATOM 2645 N N . ALA A 1 347 ? 30.178 -13.761 -45.025 1.00 62.09 347 ALA A N 1
ATOM 2646 C CA . ALA A 1 347 ? 30.367 -13.549 -43.590 1.00 62.09 347 ALA A CA 1
ATOM 2647 C C . ALA A 1 347 ? 30.133 -12.079 -43.202 1.00 62.09 347 ALA A C 1
ATOM 2649 O O . ALA A 1 347 ? 29.499 -11.796 -42.186 1.00 62.09 347 ALA A O 1
ATOM 2650 N N . VAL A 1 348 ? 30.559 -11.139 -44.052 1.00 68.62 348 VAL A N 1
ATOM 2651 C CA . VAL A 1 348 ? 30.324 -9.697 -43.863 1.00 68.62 348 VAL A CA 1
ATOM 2652 C C . VAL A 1 348 ? 28.825 -9.370 -43.927 1.00 68.62 348 VAL A C 1
ATOM 2654 O O . VAL A 1 348 ? 28.306 -8.641 -43.079 1.00 68.62 348 VAL A O 1
ATOM 2657 N N . SER A 1 349 ? 28.097 -9.973 -44.874 1.00 74.56 349 SER A N 1
ATOM 2658 C CA . SER A 1 349 ? 26.650 -9.769 -45.044 1.00 74.56 349 SER A CA 1
ATOM 2659 C C . SER A 1 349 ? 25.816 -10.214 -43.832 1.00 74.56 349 SER A C 1
ATOM 2661 O O . SER A 1 349 ? 24.856 -9.535 -43.444 1.00 74.56 349 SER A O 1
ATOM 2663 N N . GLU A 1 350 ? 26.181 -11.335 -43.196 1.00 68.50 350 GLU A N 1
ATOM 2664 C CA . GLU A 1 350 ? 25.496 -11.810 -41.990 1.00 68.50 350 GLU A CA 1
ATOM 2665 C C . GLU A 1 350 ? 25.676 -10.860 -40.800 1.00 68.50 350 GLU A C 1
ATOM 2667 O O . GLU A 1 350 ? 24.715 -10.622 -40.060 1.00 68.50 350 GLU A O 1
ATOM 2672 N N . ILE A 1 351 ? 26.863 -10.269 -40.639 1.00 68.00 351 ILE A N 1
ATOM 2673 C CA . ILE A 1 351 ? 27.129 -9.338 -39.537 1.00 68.00 351 ILE A CA 1
ATOM 2674 C C . ILE A 1 351 ? 26.396 -8.007 -39.755 1.00 68.00 351 ILE A C 1
ATOM 2676 O O . ILE A 1 351 ? 25.751 -7.495 -38.837 1.00 68.00 351 ILE A O 1
ATOM 2680 N N . ASP A 1 352 ? 26.364 -7.504 -40.987 1.00 72.81 352 ASP A N 1
ATOM 2681 C CA . ASP A 1 352 ? 25.570 -6.325 -41.348 1.00 72.81 352 ASP A CA 1
ATOM 2682 C C . ASP A 1 352 ? 24.068 -6.525 -41.092 1.00 72.81 352 ASP A C 1
ATOM 2684 O O . ASP A 1 352 ? 23.351 -5.606 -40.677 1.00 72.81 352 ASP A O 1
ATOM 2688 N N . ARG A 1 353 ? 23.560 -7.742 -41.320 1.00 77.25 353 ARG A N 1
ATOM 2689 C CA . ARG A 1 353 ? 22.174 -8.102 -40.993 1.00 77.25 353 ARG A CA 1
ATOM 2690 C C . ARG A 1 353 ? 21.927 -8.054 -39.484 1.00 77.25 353 ARG A C 1
ATOM 2692 O O . ARG A 1 353 ? 20.881 -7.556 -39.071 1.00 77.25 353 ARG A O 1
ATOM 2699 N N . LEU A 1 354 ? 22.870 -8.525 -38.666 1.00 72.12 354 LEU A N 1
ATOM 2700 C CA . LEU A 1 354 ? 22.774 -8.441 -37.204 1.00 72.12 354 LEU A CA 1
ATOM 2701 C C . LEU A 1 354 ? 22.756 -6.982 -36.717 1.00 72.12 354 LEU A C 1
ATOM 2703 O O . LEU A 1 354 ? 21.927 -6.642 -35.871 1.00 72.12 354 LEU A O 1
ATOM 2707 N N . ALA A 1 355 ? 23.584 -6.109 -37.299 1.00 70.19 355 ALA A N 1
ATOM 2708 C CA . ALA A 1 355 ? 23.600 -4.680 -36.980 1.00 70.19 355 ALA A CA 1
ATOM 2709 C C . ALA A 1 355 ? 22.276 -3.975 -37.345 1.00 70.19 355 ALA A C 1
ATOM 2711 O O . ALA A 1 355 ? 21.744 -3.196 -36.549 1.00 70.19 355 ALA A O 1
ATOM 2712 N N . ARG A 1 356 ? 21.685 -4.286 -38.511 1.00 74.44 356 ARG A N 1
ATOM 2713 C CA . ARG A 1 356 ? 20.356 -3.770 -38.902 1.00 74.44 356 ARG A CA 1
ATOM 2714 C C . ARG A 1 356 ? 19.248 -4.241 -37.957 1.00 74.44 356 ARG A C 1
ATOM 2716 O O . ARG A 1 356 ? 18.465 -3.418 -37.490 1.00 74.44 356 ARG A O 1
ATOM 2723 N N . ASN A 1 357 ? 19.234 -5.526 -37.597 1.00 72.31 357 ASN A N 1
ATOM 2724 C CA . ASN A 1 357 ? 18.265 -6.068 -36.639 1.00 72.31 357 ASN A CA 1
ATOM 2725 C C . ASN A 1 357 ? 18.360 -5.374 -35.266 1.00 72.31 357 ASN A C 1
ATOM 2727 O O . ASN A 1 357 ? 17.338 -5.116 -34.631 1.00 72.31 357 ASN A O 1
ATOM 2731 N N . ALA A 1 358 ? 19.574 -5.039 -34.812 1.00 62.97 358 ALA A N 1
ATOM 2732 C CA . ALA A 1 358 ? 19.783 -4.280 -33.578 1.00 62.97 358 ALA A CA 1
ATOM 2733 C C . ALA A 1 358 ? 19.171 -2.868 -33.659 1.00 62.97 358 ALA A C 1
ATOM 2735 O O . ALA A 1 358 ? 18.526 -2.411 -32.711 1.00 62.97 358 ALA A O 1
ATOM 2736 N N . ALA A 1 359 ? 19.325 -2.190 -34.803 1.00 71.06 359 ALA A N 1
ATOM 2737 C CA . ALA A 1 359 ? 18.750 -0.868 -35.038 1.00 71.06 359 ALA A CA 1
ATOM 2738 C C . ALA A 1 359 ? 17.210 -0.886 -35.064 1.00 71.06 359 ALA A C 1
ATOM 2740 O O . ALA A 1 359 ? 16.579 0.014 -34.504 1.00 71.06 359 ALA A O 1
ATOM 2741 N N . ASP A 1 360 ? 16.600 -1.915 -35.656 1.00 77.69 360 ASP A N 1
ATOM 2742 C CA . ASP A 1 360 ? 15.141 -2.073 -35.677 1.00 77.69 360 ASP A CA 1
ATOM 2743 C C . ASP A 1 360 ? 14.580 -2.394 -34.282 1.00 77.69 360 ASP A C 1
ATOM 2745 O O . ASP A 1 360 ? 13.592 -1.792 -33.856 1.00 77.69 360 ASP A O 1
ATOM 2749 N N . LEU A 1 361 ? 15.265 -3.240 -33.503 1.00 68.06 361 LEU A N 1
ATOM 2750 C CA . LEU A 1 361 ? 14.906 -3.502 -32.103 1.00 68.06 361 LEU A CA 1
ATOM 2751 C C . LEU A 1 361 ? 15.017 -2.252 -31.223 1.00 68.06 361 LEU A C 1
ATOM 2753 O O . LEU A 1 361 ? 14.185 -2.049 -30.339 1.00 68.06 361 LEU A O 1
ATOM 2757 N N . LYS A 1 362 ? 16.003 -1.381 -31.471 1.00 71.19 362 LYS A N 1
ATOM 2758 C CA . LYS A 1 362 ? 16.122 -0.094 -30.771 1.00 71.19 362 LYS A CA 1
ATOM 2759 C C . LYS A 1 362 ? 14.911 0.804 -31.032 1.00 71.19 362 LYS A C 1
ATOM 2761 O O . LYS A 1 362 ? 14.436 1.452 -30.101 1.00 71.19 362 LYS A O 1
ATOM 2766 N N . LYS A 1 363 ? 14.398 0.841 -32.267 1.00 78.31 363 LYS A N 1
ATOM 2767 C CA . LYS A 1 363 ? 13.173 1.591 -32.595 1.00 78.31 363 LYS A CA 1
ATOM 2768 C C . LYS A 1 363 ? 11.954 1.004 -31.885 1.00 78.31 363 LYS A C 1
ATOM 2770 O O . LYS A 1 363 ? 11.236 1.753 -31.231 1.00 78.31 363 LYS A O 1
ATOM 2775 N N . ALA A 1 364 ? 11.781 -0.318 -31.925 1.00 75.69 364 ALA A N 1
ATOM 2776 C CA . ALA A 1 364 ? 10.687 -0.997 -31.224 1.00 75.69 364 ALA A CA 1
ATOM 2777 C C . ALA A 1 364 ? 10.727 -0.749 -29.702 1.00 75.69 364 ALA A C 1
ATOM 2779 O O . ALA A 1 364 ? 9.696 -0.500 -29.080 1.00 75.69 364 ALA A O 1
ATOM 2780 N N . LEU A 1 365 ? 11.924 -0.733 -29.101 1.00 75.12 365 LEU A N 1
ATOM 2781 C CA . LEU A 1 365 ? 12.111 -0.342 -27.703 1.00 75.12 365 LEU A CA 1
ATOM 2782 C C . LEU A 1 365 ? 11.678 1.110 -27.460 1.00 75.12 365 LEU A C 1
ATOM 2784 O O . LEU A 1 365 ? 10.942 1.373 -26.516 1.00 75.12 365 LEU A O 1
ATOM 2788 N N . GLN A 1 366 ? 12.099 2.058 -28.301 1.00 79.62 366 GLN A N 1
ATOM 2789 C CA . GLN A 1 366 ? 11.700 3.464 -28.165 1.00 79.62 366 GLN A CA 1
ATOM 2790 C C . GLN A 1 366 ? 10.182 3.659 -28.275 1.00 79.62 366 GLN A C 1
ATOM 2792 O O . GLN A 1 366 ? 9.617 4.476 -27.550 1.00 79.62 366 GLN A O 1
ATOM 2797 N N . GLU A 1 367 ? 9.516 2.915 -29.156 1.00 83.94 367 GLU A N 1
ATOM 2798 C CA . GLU A 1 367 ? 8.057 2.927 -29.289 1.00 83.94 367 GLU A CA 1
ATOM 2799 C C . GLU A 1 367 ? 7.370 2.348 -28.048 1.00 83.94 367 GLU A C 1
ATOM 2801 O O . GLU A 1 367 ? 6.459 2.974 -27.506 1.00 83.94 367 GLU A O 1
ATOM 2806 N N . SER A 1 368 ? 7.858 1.214 -27.540 1.00 74.12 368 SER A N 1
ATOM 2807 C CA . SER A 1 368 ? 7.343 0.598 -26.314 1.00 74.12 368 SER A CA 1
ATOM 2808 C C . SER A 1 368 ? 7.530 1.502 -25.086 1.00 74.12 368 SER A C 1
ATOM 2810 O O . SER A 1 368 ? 6.605 1.666 -24.290 1.00 74.12 368 SER A O 1
ATOM 2812 N N . LEU A 1 369 ? 8.677 2.185 -24.975 1.00 74.88 369 LEU A N 1
ATOM 2813 C CA . LEU A 1 369 ? 8.932 3.173 -23.920 1.00 74.88 369 LEU A CA 1
ATOM 2814 C C . LEU A 1 369 ? 7.964 4.356 -23.994 1.00 74.88 369 LEU A C 1
ATOM 2816 O O . LEU A 1 369 ? 7.433 4.771 -22.967 1.00 74.88 369 LEU A O 1
ATOM 2820 N N . ARG A 1 370 ? 7.699 4.884 -25.196 1.00 80.62 370 ARG A N 1
ATOM 2821 C CA . ARG A 1 370 ? 6.720 5.966 -25.380 1.00 80.62 370 ARG A CA 1
ATOM 2822 C C . ARG A 1 370 ? 5.315 5.527 -24.980 1.00 80.62 370 ARG A C 1
ATOM 2824 O O . ARG A 1 370 ? 4.628 6.294 -24.315 1.00 80.62 370 ARG A O 1
ATOM 2831 N N . ALA A 1 371 ? 4.906 4.309 -25.334 1.00 77.06 371 ALA A N 1
ATOM 2832 C CA . ALA A 1 371 ? 3.609 3.767 -24.935 1.00 77.06 371 ALA A CA 1
ATOM 2833 C C . ALA A 1 371 ? 3.495 3.623 -23.405 1.00 77.06 371 ALA A C 1
ATOM 2835 O O . ALA A 1 371 ? 2.471 3.982 -22.826 1.00 77.06 371 ALA A O 1
ATOM 2836 N N . ALA A 1 372 ? 4.560 3.167 -22.735 1.00 70.44 372 ALA A N 1
ATOM 2837 C CA . ALA A 1 372 ? 4.603 3.091 -21.275 1.00 70.44 372 ALA A CA 1
ATOM 2838 C C . ALA A 1 372 ? 4.544 4.484 -20.617 1.00 70.44 372 ALA A C 1
ATOM 2840 O O . ALA A 1 372 ? 3.801 4.676 -19.657 1.00 70.44 372 ALA A O 1
ATOM 2841 N N . GLN A 1 373 ? 5.267 5.472 -21.156 1.00 78.44 373 GLN A N 1
ATOM 2842 C CA . GLN A 1 373 ? 5.219 6.861 -20.680 1.00 78.44 373 GLN A CA 1
ATOM 2843 C C . GLN A 1 373 ? 3.831 7.490 -20.876 1.00 78.44 373 GLN A C 1
ATOM 2845 O O . GLN A 1 373 ? 3.324 8.146 -19.974 1.00 78.44 373 GLN A O 1
ATOM 2850 N N . GLN A 1 374 ? 3.179 7.253 -22.018 1.00 80.75 374 GLN A N 1
ATOM 2851 C CA . GLN A 1 374 ? 1.811 7.720 -22.268 1.00 80.75 374 GLN A CA 1
ATOM 2852 C C . GLN A 1 374 ? 0.814 7.113 -21.276 1.00 80.75 374 GLN A C 1
ATOM 2854 O O . GLN A 1 374 ? 0.026 7.845 -20.685 1.00 80.75 374 GLN A O 1
ATOM 2859 N N . ALA A 1 375 ? 0.904 5.806 -21.017 1.00 77.44 375 ALA A N 1
ATOM 2860 C CA . ALA A 1 375 ? 0.064 5.148 -20.020 1.00 77.44 375 ALA A CA 1
ATOM 2861 C C . ALA A 1 375 ? 0.282 5.710 -18.601 1.00 77.44 375 ALA A C 1
ATOM 2863 O O . ALA A 1 375 ? -0.671 5.800 -17.832 1.00 77.44 375 ALA A O 1
ATOM 2864 N N . ALA A 1 376 ? 1.511 6.119 -18.258 1.00 75.12 376 ALA A N 1
ATOM 2865 C CA . ALA A 1 376 ? 1.801 6.788 -16.990 1.00 75.12 376 ALA A CA 1
ATOM 2866 C C . ALA A 1 376 ? 1.124 8.167 -16.891 1.00 75.12 376 ALA A C 1
ATOM 2868 O O . ALA A 1 376 ? 0.581 8.505 -15.841 1.00 75.12 376 ALA A O 1
ATOM 2869 N N . VAL A 1 377 ? 1.106 8.938 -17.985 1.00 78.75 377 VAL A N 1
ATOM 2870 C CA . VAL A 1 377 ? 0.417 10.242 -18.060 1.00 78.75 377 VAL A CA 1
ATOM 2871 C C . VAL A 1 377 ? -1.104 10.088 -17.954 1.00 78.75 377 VAL A C 1
ATOM 2873 O O . VAL A 1 377 ? -1.771 10.951 -17.387 1.00 78.75 377 VAL A O 1
ATOM 2876 N N . GLU A 1 378 ? -1.655 8.990 -18.469 1.00 81.19 378 GLU A N 1
ATOM 2877 C CA . GLU A 1 378 ? -3.084 8.662 -18.383 1.00 81.19 378 GLU A CA 1
ATOM 2878 C C . GLU A 1 378 ? -3.521 8.154 -16.998 1.00 81.19 378 GLU A C 1
ATOM 2880 O O . GLU A 1 378 ? -4.718 7.956 -16.770 1.00 81.19 378 GLU A O 1
ATOM 2885 N N . LEU A 1 379 ? -2.591 7.948 -16.054 1.00 76.25 379 LEU A N 1
ATOM 2886 C CA . LEU A 1 379 ? -2.961 7.576 -14.693 1.00 76.25 379 LEU A CA 1
ATOM 2887 C C . LEU A 1 379 ? -3.786 8.706 -14.047 1.00 76.25 379 LEU A C 1
ATOM 2889 O O . LEU A 1 379 ? -3.330 9.852 -14.008 1.00 76.25 379 LEU A O 1
ATOM 2893 N N . PRO A 1 380 ? -4.977 8.400 -13.495 1.00 75.88 380 PRO A N 1
ATOM 2894 C CA . PRO A 1 380 ? -5.813 9.400 -12.843 1.00 75.88 380 PRO A CA 1
ATOM 2895 C C . PRO A 1 380 ? -5.030 10.139 -11.757 1.00 75.88 380 PRO A C 1
ATOM 2897 O O . PRO A 1 380 ? -4.385 9.512 -10.911 1.00 75.88 380 PRO A O 1
ATOM 2900 N N . ARG A 1 381 ? -5.066 11.476 -11.775 1.00 71.06 381 ARG A N 1
ATOM 2901 C CA . ARG A 1 381 ? -4.319 12.281 -10.804 1.00 71.06 381 ARG A CA 1
ATOM 2902 C C . ARG A 1 381 ? -4.854 12.036 -9.391 1.00 71.06 381 ARG A C 1
ATOM 2904 O O . ARG A 1 381 ? -6.063 11.923 -9.210 1.00 71.06 381 ARG A O 1
ATOM 2911 N N . PRO A 1 382 ? -3.978 12.001 -8.372 1.00 56.81 382 PRO A N 1
ATOM 2912 C CA . PRO A 1 382 ? -4.378 11.685 -7.000 1.00 56.81 382 PRO A CA 1
ATOM 2913 C C . PRO A 1 382 ? -5.365 12.695 -6.380 1.00 56.81 382 PRO A C 1
ATOM 2915 O O . PRO A 1 382 ? -5.964 12.372 -5.356 1.00 56.81 382 PRO A O 1
ATOM 2918 N N . ASP A 1 383 ? -5.551 13.868 -7.001 1.00 53.53 383 ASP A N 1
ATOM 2919 C CA . ASP A 1 383 ? -6.412 14.962 -6.528 1.00 53.53 383 ASP A CA 1
ATOM 2920 C C . ASP A 1 383 ? -7.692 15.161 -7.368 1.00 53.53 383 ASP A C 1
ATOM 2922 O O . ASP A 1 383 ? -8.463 16.084 -7.098 1.00 53.53 383 ASP A O 1
ATOM 2926 N N . GLU A 1 384 ? -7.934 14.328 -8.387 1.00 41.88 384 GLU A N 1
ATOM 2927 C CA . GLU A 1 384 ? -9.148 14.401 -9.209 1.00 41.88 384 GLU A CA 1
ATOM 2928 C C . GLU A 1 384 ? -10.207 13.415 -8.663 1.00 41.88 384 GLU A C 1
ATOM 2930 O O . GLU A 1 384 ? -9.872 12.249 -8.423 1.00 41.88 384 GLU A O 1
ATOM 2935 N N . PRO A 1 385 ? -11.440 13.880 -8.364 1.00 44.12 385 PRO A N 1
ATOM 2936 C CA . PRO A 1 385 ? -12.468 13.092 -7.673 1.00 44.12 385 PRO A CA 1
ATOM 2937 C C . PRO A 1 385 ? -12.892 11.817 -8.416 1.00 44.12 385 PRO A C 1
ATOM 2939 O O . PRO A 1 385 ? -13.179 11.905 -9.630 1.00 44.12 385 PRO A O 1
#